Protein AF-A0A6J6J402-F1 (afdb_monomer_lite)

pLDDT: mean 88.81, std 10.26, range [39.34, 98.69]

Sequence (410 aa):
MTAIYAMWNKGGFTLAADSNQTITESGQIWIDPIKKIFALEGHQVAFGAAGNSEVDGIDINEIVARWQMTLKQPLPTLEDYVSDFLKWFYEQDLPDLTKENLNERLNADFKIYRELLDENIPDYASKTFEEVYEFIVDQFSEKSFDLLNAYGTRIERIEANRFTVEDNWATAYRYEIGLKILNSVRAHVLESPKNNEYEEHIQSLIESELATVMLGTFDCEFDPDSAWQRALIEAQILAFENYAPTIGGQASCLFIGYGEDDWSPKAIRINIFDSEYTLRQVSIVNATSPKYDWYVALGINSGSFEITNGYSGDLLKDLEAFVLANQTSEEWDSLHNEIRSKAKSRAQENLKRIDFLTTQRLEFVARLFVELEALKSYLSSPLPGVGGDVQVITMTKTTRKEQLYPEYLN

Structure (mmCIF, N/CA/C/O backbone):
data_AF-A0A6J6J402-F1
#
_entry.id   AF-A0A6J6J402-F1
#
loop_
_atom_site.group_PDB
_atom_site.id
_atom_site.type_symbol
_atom_site.label_atom_id
_atom_site.label_alt_id
_atom_site.label_comp_id
_atom_site.label_asym_id
_atom_site.label_entity_id
_atom_site.label_seq_id
_atom_site.pdbx_PDB_ins_code
_atom_site.Cartn_x
_atom_site.Cartn_y
_atom_site.Cartn_z
_atom_site.occupancy
_atom_site.B_iso_or_equiv
_atom_site.auth_seq_id
_atom_site.auth_comp_id
_atom_site.auth_asym_id
_atom_site.auth_atom_id
_atom_site.pdbx_PDB_model_num
ATOM 1 N N . MET A 1 1 ? -3.130 16.493 5.679 1.00 73.81 1 MET A N 1
ATOM 2 C CA . MET A 1 1 ? -2.368 15.577 6.557 1.00 73.81 1 MET A CA 1
ATOM 3 C C . MET A 1 1 ? -3.351 14.943 7.536 1.00 73.81 1 MET A C 1
ATOM 5 O O . MET A 1 1 ? -4.297 15.623 7.890 1.00 73.81 1 MET A O 1
ATOM 9 N N . THR A 1 2 ? -3.197 13.663 7.884 1.00 85.38 2 THR A N 1
ATOM 10 C CA . THR A 1 2 ? -4.211 12.871 8.616 1.00 85.38 2 THR A CA 1
ATOM 11 C C . THR A 1 2 ? -3.519 11.913 9.581 1.00 85.38 2 THR A C 1
ATOM 13 O O . THR A 1 2 ? -2.449 11.400 9.241 1.00 85.38 2 THR A O 1
ATOM 16 N N . ALA A 1 3 ? -4.126 11.661 10.741 1.00 89.81 3 ALA A N 1
ATOM 17 C CA . ALA A 1 3 ? -3.653 10.699 11.730 1.00 89.81 3 ALA A CA 1
ATOM 18 C C . ALA A 1 3 ? -4.753 9.668 12.025 1.00 89.81 3 ALA A C 1
ATOM 20 O O . ALA A 1 3 ? -5.754 9.976 12.671 1.00 89.81 3 ALA A O 1
ATOM 21 N N . ILE A 1 4 ? -4.568 8.437 11.541 1.00 94.62 4 ILE A N 1
ATOM 22 C CA . ILE A 1 4 ? -5.497 7.324 11.759 1.00 94.62 4 ILE A CA 1
ATOM 23 C C . ILE A 1 4 ? -4.774 6.193 12.485 1.00 94.62 4 ILE A C 1
ATOM 25 O O . ILE A 1 4 ? -3.717 5.735 12.052 1.00 94.62 4 ILE A O 1
ATOM 29 N N . TYR A 1 5 ? -5.378 5.701 13.565 1.00 95.38 5 TYR A N 1
ATOM 30 C CA . TYR A 1 5 ? -4.848 4.610 14.375 1.00 95.38 5 TYR A CA 1
ATOM 31 C C . TYR A 1 5 ? -5.855 3.497 14.525 1.00 95.38 5 TYR A C 1
ATOM 33 O O . TYR A 1 5 ? -6.943 3.688 15.060 1.00 95.38 5 TYR A O 1
ATOM 41 N N . ALA A 1 6 ? -5.441 2.305 14.134 1.00 95.94 6 ALA A N 1
ATOM 42 C CA . ALA A 1 6 ? -6.114 1.080 14.489 1.00 95.94 6 ALA A CA 1
ATOM 43 C C . ALA A 1 6 ? -5.357 0.393 15.622 1.00 95.94 6 ALA A C 1
ATOM 45 O O . ALA A 1 6 ? -4.151 0.198 15.526 1.00 95.94 6 ALA A O 1
ATOM 46 N N . MET A 1 7 ? -6.062 -0.000 16.677 1.00 94.69 7 MET A N 1
ATOM 47 C CA . MET A 1 7 ? -5.534 -0.785 17.791 1.00 94.69 7 MET A CA 1
ATOM 48 C C . MET A 1 7 ? -6.437 -1.968 18.055 1.00 94.69 7 MET A C 1
ATOM 50 O O . MET A 1 7 ? -7.655 -1.868 17.912 1.00 94.69 7 MET A O 1
ATOM 54 N N . TRP A 1 8 ? -5.868 -3.085 18.481 1.00 95.31 8 TRP A N 1
ATOM 55 C CA . TRP A 1 8 ? -6.662 -4.286 18.688 1.00 95.31 8 TRP A CA 1
ATOM 56 C C . TRP A 1 8 ? -6.046 -5.240 19.694 1.00 95.31 8 TRP A C 1
ATOM 58 O O . TRP A 1 8 ? -4.866 -5.189 20.031 1.00 95.31 8 TRP A O 1
ATOM 68 N N . ASN A 1 9 ? -6.887 -6.162 20.139 1.00 92.50 9 ASN A N 1
ATOM 69 C CA . ASN A 1 9 ? -6.483 -7.379 20.815 1.00 92.50 9 ASN A CA 1
ATOM 70 C C . ASN A 1 9 ? -7.394 -8.531 20.368 1.00 92.50 9 ASN A C 1
ATOM 72 O O . ASN A 1 9 ? -8.143 -8.425 19.397 1.00 92.50 9 ASN A O 1
ATOM 76 N N . LYS A 1 10 ? -7.349 -9.661 21.077 1.00 88.62 10 LYS A N 1
ATOM 77 C CA . LYS A 1 10 ? -8.184 -10.830 20.753 1.00 88.62 10 LYS A CA 1
ATOM 78 C C . LYS A 1 10 ? -9.689 -10.602 20.955 1.00 88.62 10 LYS A C 1
ATOM 80 O O . LYS A 1 10 ? -10.475 -11.406 20.472 1.00 88.62 10 LYS A O 1
ATOM 85 N N . GLY A 1 11 ? -10.090 -9.570 21.699 1.00 90.06 11 GLY A N 1
ATOM 86 C CA . GLY A 1 11 ? -11.491 -9.284 22.017 1.00 90.06 11 GLY A CA 1
ATOM 87 C C . GLY A 1 11 ? -12.158 -8.255 21.102 1.00 90.06 11 GLY A C 1
ATOM 88 O O . GLY A 1 11 ? -13.386 -8.165 21.095 1.00 90.06 11 GLY A O 1
ATOM 89 N N . GLY A 1 12 ? -11.388 -7.465 20.356 1.00 94.94 12 GLY A N 1
ATOM 90 C CA . GLY A 1 12 ? -11.921 -6.343 19.594 1.00 94.94 12 GLY A CA 1
ATOM 91 C C . GLY A 1 12 ? -10.846 -5.500 18.923 1.00 94.94 12 GLY A C 1
ATOM 92 O O . GLY A 1 12 ? -9.656 -5.650 19.204 1.00 94.94 12 GLY A O 1
ATOM 93 N N . PHE A 1 13 ? -11.290 -4.573 18.081 1.00 96.88 13 PHE A N 1
ATOM 94 C CA . PHE A 1 13 ? -10.463 -3.486 17.575 1.00 96.88 13 PHE A CA 1
ATOM 95 C C . PHE A 1 13 ? -11.147 -2.135 17.782 1.00 96.88 13 PHE A C 1
ATOM 97 O O . PHE A 1 13 ? -12.375 -2.050 17.874 1.00 96.88 13 PHE A O 1
ATOM 104 N N . THR A 1 14 ? -10.336 -1.085 17.814 1.00 97.56 14 THR A N 1
ATOM 105 C CA . THR A 1 14 ? -10.773 0.299 17.692 1.00 97.56 14 THR A CA 1
ATOM 106 C C . THR A 1 14 ? -9.960 0.996 16.610 1.00 97.56 14 THR A C 1
ATOM 108 O O . THR A 1 14 ? -8.740 0.874 16.573 1.00 97.56 14 THR A O 1
ATOM 111 N N . LEU A 1 15 ? -10.649 1.728 15.745 1.00 97.62 15 LEU A N 1
ATOM 112 C CA . LEU A 1 15 ? -10.102 2.613 14.732 1.00 97.62 15 LEU A CA 1
ATOM 113 C C . LEU A 1 15 ? -10.448 4.052 15.126 1.00 97.62 15 LEU A C 1
ATOM 115 O O . LEU A 1 15 ? -11.618 4.353 15.350 1.00 97.62 15 LEU A O 1
ATOM 119 N N . ALA A 1 16 ? -9.448 4.919 15.235 1.00 97.12 16 ALA A N 1
ATOM 120 C CA . ALA A 1 16 ? -9.609 6.327 15.568 1.00 97.12 16 ALA A CA 1
ATOM 121 C C . ALA A 1 16 ? -8.983 7.211 14.487 1.00 97.12 16 ALA A C 1
ATOM 123 O O . ALA A 1 16 ? -7.960 6.840 13.911 1.00 97.12 16 ALA A O 1
ATOM 124 N N . ALA A 1 17 ? -9.591 8.363 14.226 1.00 95.62 17 ALA A N 1
ATOM 125 C CA . ALA A 1 17 ? -9.144 9.323 13.226 1.00 95.62 17 ALA A CA 1
ATOM 126 C C . ALA A 1 17 ? -9.415 10.753 13.681 1.00 95.62 17 ALA A C 1
ATOM 128 O O . ALA A 1 17 ? -10.411 11.010 14.357 1.00 95.62 17 ALA A O 1
ATOM 129 N N . ASP A 1 18 ? -8.559 11.675 13.265 1.00 92.06 18 ASP A N 1
ATOM 130 C CA . ASP A 1 18 ? -8.837 13.105 13.335 1.00 92.06 18 ASP A CA 1
ATOM 131 C C . ASP A 1 18 ? -9.868 13.525 12.264 1.00 92.06 18 ASP A C 1
ATOM 133 O O . ASP A 1 18 ? -9.946 12.911 11.196 1.00 92.06 18 ASP A O 1
ATOM 137 N N . SER A 1 19 ? -10.674 14.558 12.525 1.00 87.25 19 SER A N 1
ATOM 138 C CA . SER A 1 19 ? -11.736 15.013 11.609 1.00 87.25 19 SER A CA 1
ATOM 139 C C . SER A 1 19 ? -11.317 16.122 10.639 1.00 87.25 19 SER A C 1
ATOM 141 O O . SER A 1 19 ? -12.048 16.396 9.684 1.00 87.25 19 SER A O 1
ATOM 143 N N . ASN A 1 20 ? -10.145 16.729 10.838 1.00 83.50 20 ASN A N 1
ATOM 144 C CA . ASN A 1 20 ? -9.689 17.880 10.059 1.00 83.50 20 ASN A CA 1
ATOM 145 C C . ASN A 1 20 ? -9.136 17.506 8.679 1.00 83.50 20 ASN A C 1
ATOM 147 O O . ASN A 1 20 ? -8.311 16.609 8.550 1.00 83.50 20 ASN A O 1
ATOM 151 N N . GLN A 1 21 ? -9.481 18.256 7.634 1.00 80.38 21 GLN A N 1
ATOM 152 C CA . GLN A 1 21 ? -8.766 18.211 6.353 1.00 80.38 21 GLN A CA 1
ATOM 153 C C . GLN A 1 21 ? -8.359 19.615 5.925 1.00 80.38 21 GLN A C 1
ATOM 155 O O . GLN A 1 21 ? -9.058 20.602 6.160 1.00 80.38 21 GLN A O 1
ATOM 160 N N . THR A 1 22 ? -7.209 19.692 5.264 1.00 74.19 22 THR A N 1
ATOM 161 C CA . THR A 1 22 ? -6.731 20.918 4.629 1.00 74.19 22 THR A CA 1
ATOM 162 C C . THR A 1 22 ? -6.809 20.752 3.125 1.00 74.19 22 THR A C 1
ATOM 164 O O . THR A 1 22 ? -6.280 19.778 2.590 1.00 74.19 22 THR A O 1
ATOM 167 N N . ILE A 1 23 ? -7.428 21.722 2.456 1.00 71.56 23 ILE A N 1
ATOM 168 C CA . ILE A 1 23 ? -7.351 21.858 1.004 1.00 71.56 23 ILE A CA 1
ATOM 169 C C . ILE A 1 23 ? -6.148 22.741 0.677 1.00 71.56 23 ILE A C 1
ATOM 171 O O . ILE A 1 23 ? -6.054 23.887 1.125 1.00 71.56 23 ILE A O 1
ATOM 175 N N . THR A 1 24 ? -5.219 22.196 -0.103 1.00 63.56 24 THR A N 1
ATOM 176 C CA . THR A 1 24 ? -3.994 22.875 -0.548 1.00 63.56 24 THR A CA 1
ATOM 177 C C . THR A 1 24 ? -4.243 23.651 -1.848 1.00 63.56 24 THR A C 1
ATOM 179 O O . THR A 1 24 ? -3.570 23.436 -2.849 1.00 63.56 24 THR A O 1
ATOM 182 N N . GLU A 1 25 ? -5.229 24.548 -1.857 1.00 61.22 25 GLU A N 1
ATOM 183 C CA . GLU A 1 25 ? -5.420 25.527 -2.939 1.00 61.22 25 GLU A CA 1
ATOM 184 C C . GLU A 1 25 ? -4.841 26.893 -2.532 1.00 61.22 25 GLU A C 1
ATOM 186 O O . GLU A 1 25 ? -4.327 27.053 -1.422 1.00 61.22 25 GLU A O 1
ATOM 191 N N . SER A 1 26 ? -4.842 27.880 -3.438 1.00 51.69 26 SER A N 1
ATOM 192 C CA . SER A 1 26 ? -4.324 29.234 -3.186 1.00 51.69 26 SER A CA 1
ATOM 193 C C . SER A 1 26 ? -5.125 29.938 -2.075 1.00 51.69 26 SER A C 1
ATOM 195 O O . SER A 1 26 ? -6.049 30.702 -2.342 1.00 51.69 26 SER A O 1
ATOM 197 N N . GLY A 1 27 ? -4.763 29.641 -0.825 1.00 58.00 27 GLY A N 1
ATOM 198 C CA . GLY A 1 27 ? -5.526 29.914 0.390 1.00 58.00 27 GLY A CA 1
ATOM 199 C C . GLY A 1 27 ? -5.854 28.596 1.096 1.00 58.00 27 GLY A C 1
ATOM 200 O O . GLY A 1 27 ? -6.706 27.848 0.636 1.00 58.00 27 GLY A O 1
ATOM 201 N N . GLN A 1 28 ? -5.176 28.291 2.208 1.00 59.12 28 GLN A N 1
ATOM 202 C CA . GLN A 1 28 ? -5.480 27.095 3.001 1.00 59.12 28 GLN A CA 1
ATOM 203 C C . GLN A 1 28 ? -6.891 27.216 3.589 1.00 59.12 28 GLN A C 1
ATOM 205 O O . GLN A 1 28 ? -7.132 28.061 4.453 1.00 59.12 28 GLN A O 1
ATOM 210 N N . ILE A 1 29 ? -7.811 26.373 3.119 1.00 66.00 29 ILE A N 1
ATOM 211 C CA . ILE A 1 29 ? -9.166 26.262 3.666 1.00 66.00 29 ILE A CA 1
ATOM 212 C C . ILE A 1 29 ? -9.238 24.995 4.515 1.00 66.00 29 ILE A C 1
ATOM 214 O O . ILE A 1 29 ? -8.773 23.923 4.117 1.00 66.00 29 ILE A O 1
ATOM 218 N N . TRP A 1 30 ? -9.818 25.154 5.700 1.00 66.88 30 TRP A N 1
ATOM 219 C CA . TRP A 1 30 ? -10.054 24.091 6.664 1.00 66.88 30 TRP A CA 1
ATOM 220 C C . TRP A 1 30 ? -11.489 23.610 6.527 1.00 66.88 30 TRP A C 1
ATOM 222 O O . TRP A 1 30 ? -12.414 24.425 6.547 1.00 66.88 30 TRP A O 1
ATOM 232 N N . ILE A 1 31 ? -11.663 22.302 6.385 1.00 70.62 31 ILE A N 1
ATOM 233 C CA . ILE A 1 31 ? -12.979 21.672 6.380 1.00 70.62 31 ILE A CA 1
ATOM 234 C C . ILE A 1 31 ? -13.009 20.658 7.525 1.00 70.62 31 ILE A C 1
ATOM 236 O O . ILE A 1 31 ? -12.152 19.778 7.609 1.00 70.62 31 ILE A O 1
ATOM 240 N N . ASP A 1 32 ? -13.992 20.831 8.407 1.00 66.94 32 ASP A N 1
ATOM 241 C CA . ASP A 1 32 ? -14.223 20.040 9.616 1.00 66.94 32 ASP A CA 1
ATOM 242 C C . ASP A 1 32 ? -15.740 20.050 9.927 1.00 66.94 32 ASP A C 1
ATOM 244 O O . ASP A 1 32 ? -16.351 21.125 9.850 1.00 66.94 32 ASP A O 1
ATOM 248 N N . PRO A 1 33 ? -16.391 18.907 10.232 1.00 73.19 33 PRO A N 1
ATOM 249 C CA . PRO A 1 33 ? -15.847 17.549 10.284 1.00 73.19 33 PRO A CA 1
ATOM 250 C C . PRO A 1 33 ? -15.933 16.786 8.966 1.00 73.19 33 PRO A C 1
ATOM 252 O O . PRO A 1 33 ? -16.964 16.779 8.291 1.00 73.19 33 PRO A O 1
ATOM 255 N N . ILE A 1 34 ? -14.861 16.058 8.645 1.00 83.62 34 ILE A N 1
ATOM 256 C CA . ILE A 1 34 ? -14.818 15.116 7.522 1.00 83.62 34 ILE A CA 1
ATOM 257 C C . ILE A 1 34 ? -14.714 13.694 8.036 1.00 83.62 34 ILE A C 1
ATOM 259 O O . ILE A 1 34 ? -14.024 13.398 9.011 1.00 83.62 34 ILE A O 1
ATOM 263 N N . LYS A 1 35 ? -15.428 12.789 7.371 1.00 87.50 35 LYS A N 1
ATOM 264 C CA . LYS A 1 35 ? -15.437 11.371 7.702 1.00 87.50 35 LYS A CA 1
ATOM 265 C C . LYS A 1 35 ? -14.260 10.669 7.024 1.00 87.50 35 LYS A C 1
ATOM 267 O O . LYS A 1 35 ? -14.343 10.342 5.848 1.00 87.50 35 LYS A O 1
ATOM 272 N N . LYS A 1 36 ? -13.176 10.433 7.768 1.00 91.50 36 LYS A N 1
ATOM 273 C CA . LYS A 1 36 ? -11.983 9.719 7.261 1.00 91.50 36 LYS A CA 1
ATOM 274 C C . LYS A 1 36 ? -12.025 8.216 7.518 1.00 91.50 36 LYS A C 1
ATOM 276 O O . LYS A 1 36 ? -11.274 7.454 6.912 1.00 91.50 36 LYS A O 1
ATOM 281 N N . ILE A 1 37 ? -12.880 7.807 8.453 1.00 96.25 37 ILE A N 1
ATOM 282 C CA . ILE A 1 37 ? -13.122 6.411 8.799 1.00 96.25 37 ILE A CA 1
ATOM 283 C C . ILE A 1 37 ? -14.618 6.127 8.807 1.00 96.25 37 ILE A C 1
ATOM 285 O O . ILE A 1 37 ? -15.434 6.940 9.248 1.00 96.25 37 ILE A O 1
ATOM 289 N N . PHE A 1 38 ? -15.000 4.949 8.340 1.00 96.19 38 PHE A N 1
ATOM 290 C CA . PHE A 1 38 ? -16.380 4.490 8.393 1.00 96.19 38 PHE A CA 1
ATOM 291 C C . PHE A 1 38 ? -16.436 2.974 8.449 1.00 96.19 38 PHE A C 1
ATOM 293 O O . PHE A 1 38 ? -15.497 2.275 8.081 1.00 96.19 38 PHE A O 1
ATOM 300 N N . ALA A 1 39 ? -17.552 2.456 8.939 1.00 96.81 39 ALA A N 1
ATOM 301 C CA . ALA A 1 39 ? -17.784 1.030 8.975 1.00 96.81 39 ALA A CA 1
ATOM 302 C C . ALA A 1 39 ? -18.757 0.611 7.876 1.00 96.81 39 ALA A C 1
ATOM 304 O O . ALA A 1 39 ? -19.793 1.252 7.678 1.00 96.81 39 ALA A O 1
ATOM 305 N N . LEU A 1 40 ? -18.428 -0.482 7.192 1.00 96.56 40 LEU A N 1
ATOM 306 C CA . LEU A 1 40 ? -19.220 -1.018 6.091 1.00 96.56 40 LEU A CA 1
ATOM 307 C C . LEU A 1 40 ? -20.564 -1.516 6.639 1.00 96.56 40 LEU A C 1
ATOM 309 O O . LEU A 1 40 ? -20.616 -2.273 7.609 1.00 96.56 40 LEU A O 1
ATOM 313 N N . GLU A 1 41 ? -21.675 -1.027 6.100 1.00 94.25 41 GLU A N 1
ATOM 314 C CA . GLU A 1 41 ? -23.023 -1.316 6.602 1.00 94.25 41 GLU A CA 1
ATOM 315 C C . GLU A 1 41 ? -23.353 -2.809 6.501 1.00 94.25 41 GLU A C 1
ATOM 317 O O . GLU A 1 41 ? -23.190 -3.406 5.450 1.00 94.25 41 GLU A O 1
ATOM 322 N N . GLY A 1 42 ? -23.804 -3.429 7.596 1.00 93.69 42 GLY A N 1
ATOM 323 C CA . GLY A 1 42 ? -24.089 -4.871 7.623 1.00 93.69 42 GLY A CA 1
ATOM 324 C C . GLY A 1 42 ? -22.856 -5.776 7.756 1.00 93.69 42 GLY A C 1
ATOM 325 O O . GLY A 1 42 ? -23.012 -6.986 7.892 1.00 93.69 42 GLY A O 1
ATOM 326 N N . HIS A 1 43 ? -21.648 -5.208 7.810 1.00 95.56 43 HIS A N 1
ATOM 327 C CA . HIS A 1 43 ? -20.392 -5.954 7.904 1.00 95.56 43 HIS A CA 1
ATOM 328 C C . HIS A 1 43 ? -19.619 -5.615 9.191 1.00 95.56 43 HIS A C 1
ATOM 330 O O . HIS A 1 43 ? -19.757 -4.530 9.764 1.00 95.56 43 HIS A O 1
ATOM 336 N N . GLN A 1 44 ? -18.774 -6.546 9.647 1.00 96.44 44 GLN A N 1
ATOM 337 C CA . GLN A 1 44 ? -17.840 -6.348 10.770 1.00 96.44 44 GLN A CA 1
ATOM 338 C C . GLN A 1 44 ? -16.482 -5.825 10.285 1.00 96.44 44 GLN A C 1
ATOM 340 O O . GLN A 1 44 ? -15.429 -6.246 10.763 1.00 96.44 44 GLN A O 1
ATOM 345 N N . VAL A 1 45 ? -16.519 -4.916 9.312 1.00 97.56 45 VAL A N 1
ATOM 346 C CA . VAL A 1 45 ? -15.349 -4.329 8.658 1.00 97.56 45 VAL A CA 1
ATOM 347 C C . VAL A 1 45 ? -15.463 -2.812 8.708 1.00 97.56 45 VAL A C 1
ATOM 349 O O . VAL A 1 45 ? -16.528 -2.241 8.466 1.00 97.56 45 VAL A O 1
ATOM 352 N N . ALA A 1 46 ? -14.357 -2.159 9.037 1.00 98.00 46 ALA A N 1
ATOM 353 C CA . ALA A 1 46 ? -14.173 -0.727 8.924 1.00 98.00 46 ALA A CA 1
ATOM 354 C C . ALA A 1 46 ? -13.097 -0.400 7.893 1.00 98.00 46 ALA A C 1
ATOM 356 O O . ALA A 1 46 ? -12.175 -1.180 7.647 1.00 98.00 46 ALA A O 1
ATOM 357 N N . PHE A 1 47 ? -13.248 0.779 7.313 1.00 98.06 47 PHE A N 1
ATOM 358 C CA . PHE A 1 47 ? -12.356 1.363 6.340 1.00 98.06 47 PHE A CA 1
ATOM 359 C C . PHE A 1 47 ? -11.830 2.696 6.876 1.00 98.06 47 PHE A C 1
ATOM 361 O O . PHE A 1 47 ? -12.558 3.440 7.542 1.00 98.06 47 PHE A O 1
ATOM 368 N N . GLY A 1 48 ? -10.571 2.999 6.581 1.00 97.19 48 GLY A N 1
ATOM 369 C CA . GLY A 1 48 ? -9.984 4.316 6.789 1.00 97.19 48 GLY A CA 1
ATOM 370 C C . GLY A 1 48 ? -9.062 4.698 5.644 1.00 97.19 48 GLY A C 1
ATOM 371 O O . GLY A 1 48 ? -8.356 3.835 5.126 1.00 97.19 48 GLY A O 1
ATOM 372 N N . ALA A 1 49 ? -9.036 5.980 5.280 1.00 95.81 49 ALA A N 1
ATOM 373 C CA . ALA A 1 49 ? -8.150 6.503 4.243 1.00 95.81 49 ALA A CA 1
ATOM 374 C C . ALA A 1 49 ? -7.351 7.723 4.722 1.00 95.81 49 ALA A C 1
ATOM 376 O O . ALA A 1 49 ? -7.854 8.593 5.434 1.00 95.81 49 ALA A O 1
ATOM 377 N N . ALA A 1 50 ? -6.087 7.789 4.311 1.00 93.69 50 ALA A N 1
ATOM 378 C CA . ALA A 1 50 ? -5.194 8.926 4.505 1.00 93.69 50 ALA A CA 1
ATOM 379 C C . ALA A 1 50 ? -4.346 9.163 3.247 1.00 93.69 50 ALA A C 1
ATOM 381 O O . ALA A 1 50 ? -4.300 8.333 2.347 1.00 93.69 50 ALA A O 1
ATOM 382 N N . GLY A 1 51 ? -3.605 10.270 3.220 1.00 91.50 51 GLY A N 1
ATOM 383 C CA . GLY A 1 51 ? -2.861 10.687 2.031 1.00 91.50 51 GLY A CA 1
ATOM 384 C C . GLY A 1 51 ? -3.747 11.542 1.136 1.00 91.50 51 GLY A C 1
ATOM 385 O O . GLY A 1 51 ? -4.415 12.447 1.643 1.00 91.50 51 GLY A O 1
ATOM 386 N N . ASN A 1 52 ? -3.741 11.266 -0.163 1.00 90.81 52 ASN A N 1
ATOM 387 C CA . ASN A 1 52 ? -4.645 11.925 -1.094 1.00 90.81 52 ASN A CA 1
ATOM 388 C C . ASN A 1 52 ? -6.087 11.496 -0.820 1.00 90.81 52 ASN A C 1
ATOM 390 O O . ASN A 1 52 ? -6.361 10.321 -0.580 1.00 90.81 52 ASN A O 1
ATOM 394 N N . SER A 1 53 ? -7.006 12.461 -0.852 1.00 90.56 53 SER A N 1
ATOM 395 C CA . SER A 1 53 ? -8.442 12.183 -0.769 1.00 90.56 53 SER A CA 1
ATOM 396 C C . SER A 1 53 ? -9.009 11.677 -2.088 1.00 90.56 53 SER A C 1
ATOM 398 O O . SER A 1 53 ? -10.083 11.094 -2.082 1.00 90.56 53 SER A O 1
ATOM 400 N N . GLU A 1 54 ? -8.301 11.887 -3.196 1.00 92.06 54 GLU A N 1
ATOM 401 C CA . GLU A 1 54 ? -8.748 11.534 -4.538 1.00 92.06 54 GLU A CA 1
ATOM 402 C C . GLU A 1 54 ? -7.810 10.516 -5.185 1.00 92.06 54 GLU A C 1
ATOM 404 O O . GLU A 1 54 ? -6.599 10.542 -4.952 1.00 92.06 54 GLU A O 1
ATOM 409 N N . VAL A 1 55 ? -8.408 9.651 -6.001 1.00 92.56 55 VAL A N 1
ATOM 410 C CA . VAL A 1 55 ? -7.759 8.738 -6.943 1.00 92.56 55 VAL A CA 1
ATOM 411 C C . VAL A 1 55 ? -8.430 8.960 -8.291 1.00 92.56 55 VAL A C 1
ATOM 413 O O . VAL A 1 55 ? -9.658 8.883 -8.380 1.00 92.56 55 VAL A O 1
ATOM 416 N N . ASP A 1 56 ? -7.655 9.286 -9.321 1.00 91.44 56 ASP A N 1
ATOM 417 C CA . ASP A 1 56 ? -8.164 9.631 -10.655 1.00 91.44 56 ASP A CA 1
ATOM 418 C C . ASP A 1 56 ? -9.230 10.745 -10.615 1.00 91.44 56 ASP A C 1
ATOM 420 O O . ASP A 1 56 ? -10.205 10.757 -11.371 1.00 91.44 56 ASP A O 1
ATOM 424 N N . GLY A 1 57 ? -9.050 11.699 -9.692 1.00 91.50 57 GLY A N 1
ATOM 425 C CA . GLY A 1 57 ? -9.957 12.832 -9.476 1.00 91.50 57 GLY A CA 1
ATOM 426 C C . GLY A 1 57 ? -11.292 12.463 -8.820 1.00 91.50 57 GLY A C 1
ATOM 427 O O . GLY A 1 57 ? -12.232 13.258 -8.852 1.00 91.50 57 GLY A O 1
ATOM 428 N N . ILE A 1 58 ? -11.409 11.260 -8.253 1.00 93.44 58 ILE A N 1
ATOM 429 C CA . ILE A 1 58 ? -12.604 10.787 -7.550 1.00 93.44 58 ILE A CA 1
ATOM 430 C C . ILE A 1 58 ? -12.257 10.554 -6.083 1.00 93.44 58 ILE A C 1
ATOM 432 O O . ILE A 1 58 ? -11.262 9.906 -5.767 1.00 93.44 58 ILE A O 1
ATOM 436 N N . ASP A 1 59 ? -13.101 11.052 -5.178 1.00 93.38 59 ASP A N 1
ATOM 437 C CA . ASP A 1 59 ? -12.914 10.864 -3.740 1.00 93.38 59 ASP A CA 1
ATOM 438 C C . ASP A 1 59 ? -12.883 9.371 -3.357 1.00 93.38 59 ASP A C 1
ATOM 440 O O . ASP A 1 59 ? -13.757 8.585 -3.738 1.00 93.38 59 ASP A O 1
ATOM 444 N N . ILE A 1 60 ? -11.883 8.970 -2.572 1.00 95.06 60 ILE A N 1
ATOM 445 C CA . ILE A 1 60 ? -11.678 7.574 -2.175 1.00 95.06 60 ILE A CA 1
ATOM 446 C C . ILE A 1 60 ? -12.839 7.016 -1.344 1.00 95.06 60 ILE A C 1
ATOM 448 O O . ILE A 1 60 ? -13.179 5.837 -1.464 1.00 95.06 60 ILE A O 1
ATOM 452 N N . ASN A 1 61 ? -13.500 7.843 -0.532 1.00 93.94 61 ASN A N 1
ATOM 453 C CA . ASN A 1 61 ? -14.660 7.396 0.231 1.00 93.94 61 ASN A CA 1
ATOM 454 C C . ASN A 1 61 ? -15.858 7.150 -0.691 1.00 93.94 61 ASN A C 1
ATOM 456 O O . ASN A 1 61 ? -16.616 6.216 -0.442 1.00 93.94 61 ASN A O 1
ATOM 460 N N . GLU A 1 62 ? -16.012 7.930 -1.766 1.00 95.25 62 GLU A N 1
ATOM 461 C CA . GLU A 1 62 ? -17.038 7.694 -2.792 1.00 95.25 62 GLU A CA 1
ATOM 462 C C . GLU A 1 62 ? -16.774 6.386 -3.553 1.00 95.25 62 GLU A C 1
ATOM 464 O O . GLU A 1 62 ? -17.699 5.597 -3.759 1.00 95.25 62 GLU A O 1
ATOM 469 N N . ILE A 1 63 ? -15.514 6.107 -3.911 1.00 96.50 63 ILE A N 1
ATOM 470 C CA . ILE A 1 63 ? -15.109 4.836 -4.536 1.00 96.50 63 ILE A CA 1
ATOM 471 C C . ILE A 1 63 ? -15.527 3.655 -3.647 1.00 96.50 63 ILE A C 1
ATOM 473 O O . ILE A 1 63 ? -16.229 2.745 -4.093 1.00 96.50 63 ILE A O 1
ATOM 477 N N . VAL A 1 64 ? -15.157 3.682 -2.366 1.00 97.06 64 VAL A N 1
ATOM 478 C CA . VAL A 1 64 ? -15.462 2.587 -1.433 1.00 97.06 64 VAL A CA 1
ATOM 479 C C . VAL A 1 64 ? -16.956 2.507 -1.111 1.00 97.06 64 VAL A C 1
ATOM 481 O O . VAL A 1 64 ? -17.487 1.404 -0.989 1.00 97.06 64 VAL A O 1
ATOM 484 N N . ALA A 1 65 ? -17.665 3.636 -1.022 1.00 96.12 65 ALA A N 1
ATOM 485 C CA . ALA A 1 65 ? -19.112 3.650 -0.813 1.00 96.12 65 ALA A CA 1
ATOM 486 C C . ALA A 1 65 ? -19.859 2.965 -1.967 1.00 96.12 65 ALA A C 1
ATOM 488 O O . ALA A 1 65 ? -20.786 2.191 -1.723 1.00 96.12 65 ALA A O 1
ATOM 489 N N . ARG A 1 66 ? -19.434 3.188 -3.217 1.00 97.31 66 ARG A N 1
ATOM 490 C CA . ARG A 1 66 ? -20.009 2.509 -4.390 1.00 97.31 66 ARG A CA 1
ATOM 491 C C . ARG A 1 66 ? -19.744 1.013 -4.376 1.00 97.31 66 ARG A C 1
ATOM 493 O O . ARG A 1 66 ? -20.675 0.244 -4.606 1.00 97.31 66 ARG A O 1
ATOM 500 N N . TRP A 1 67 ? -18.518 0.599 -4.063 1.00 98.06 67 TRP A N 1
ATOM 501 C CA . TRP A 1 67 ? -18.208 -0.819 -3.888 1.00 98.06 67 TRP A CA 1
ATOM 502 C C . TRP A 1 67 ? -19.071 -1.453 -2.796 1.00 98.06 67 TRP A C 1
ATOM 504 O O . TRP A 1 67 ? -19.676 -2.499 -3.019 1.00 98.06 67 TRP A O 1
ATOM 514 N N . GLN A 1 68 ? -19.202 -0.798 -1.641 1.00 97.56 68 GLN A N 1
ATOM 515 C CA . GLN A 1 68 ? -19.995 -1.302 -0.523 1.00 97.56 68 GLN A CA 1
ATOM 516 C C . GLN A 1 68 ? -21.450 -1.585 -0.930 1.00 97.56 68 GLN A C 1
ATOM 518 O O . GLN A 1 68 ? -22.028 -2.564 -0.470 1.00 97.56 68 GLN A O 1
ATOM 523 N N . MET A 1 69 ? -22.044 -0.786 -1.825 1.00 97.00 69 MET A N 1
ATOM 524 C CA . MET A 1 69 ? -23.402 -1.035 -2.337 1.00 97.00 69 MET A CA 1
ATOM 525 C C . MET A 1 69 ? -23.523 -2.331 -3.156 1.00 97.00 69 MET A C 1
ATOM 527 O O . MET A 1 69 ? -24.631 -2.831 -3.355 1.00 97.00 69 MET A O 1
ATOM 531 N N . THR A 1 70 ? -22.407 -2.880 -3.642 1.00 97.62 70 THR A N 1
ATOM 532 C CA . THR A 1 70 ? -22.367 -4.163 -4.359 1.00 97.62 70 THR A CA 1
ATOM 533 C C . THR A 1 70 ? -22.274 -5.368 -3.419 1.00 97.62 70 THR A C 1
ATOM 535 O O . THR A 1 70 ? -22.642 -6.479 -3.816 1.00 97.62 70 THR A O 1
ATOM 538 N N . LEU A 1 71 ? -21.864 -5.155 -2.162 1.00 96.56 71 LEU A N 1
ATOM 539 C CA . LEU A 1 71 ? -21.769 -6.202 -1.151 1.00 96.56 71 LEU A CA 1
ATOM 540 C C . LEU A 1 71 ? -23.169 -6.649 -0.716 1.00 96.56 71 LEU A C 1
ATOM 542 O O . LEU A 1 71 ? -23.956 -5.886 -0.162 1.00 96.56 71 LEU A O 1
ATOM 546 N N . LYS A 1 72 ? -23.488 -7.921 -0.968 1.00 93.69 72 LYS A N 1
ATOM 547 C CA . LYS A 1 72 ? -24.802 -8.502 -0.630 1.00 93.69 72 LYS A CA 1
ATOM 548 C C . LYS A 1 72 ? -24.807 -9.256 0.691 1.00 93.69 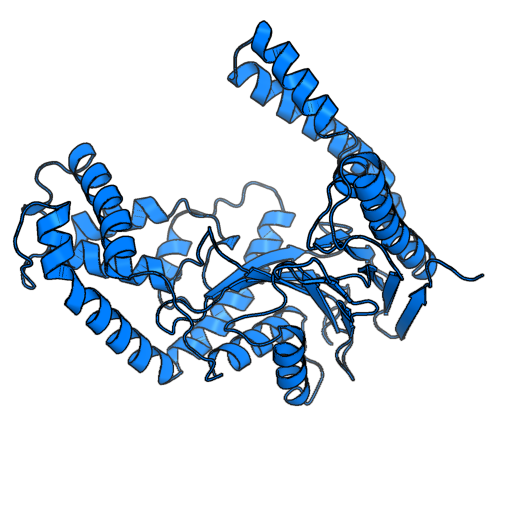72 LYS A C 1
ATOM 550 O O . LYS A 1 72 ? -25.836 -9.323 1.356 1.00 93.69 72 LYS A O 1
ATOM 555 N N . GLN A 1 73 ? -23.684 -9.878 1.026 1.00 96.19 73 GLN A N 1
ATOM 556 C CA . GLN A 1 73 ? -23.525 -10.722 2.201 1.00 96.19 73 GLN A CA 1
ATOM 557 C C . GLN A 1 73 ? -22.121 -10.536 2.770 1.00 96.19 73 GLN A C 1
ATOM 559 O O . GLN A 1 73 ? -21.212 -10.175 2.014 1.00 96.19 73 GLN A O 1
ATOM 564 N N . PRO A 1 74 ? -21.925 -10.762 4.076 1.00 97.19 74 PRO A N 1
ATOM 565 C CA . PRO A 1 74 ? -20.590 -10.771 4.640 1.00 97.19 74 PRO A CA 1
ATOM 566 C C . PRO A 1 74 ? -19.693 -11.800 3.944 1.00 97.19 74 PRO A C 1
ATOM 568 O O . PRO A 1 74 ? -20.152 -12.870 3.552 1.00 97.19 74 PRO A O 1
ATOM 571 N N . LEU A 1 75 ? -18.421 -11.450 3.754 1.00 98.00 75 LEU A N 1
ATOM 572 C CA . LEU A 1 75 ? -17.434 -12.334 3.138 1.00 98.00 75 LEU A CA 1
ATOM 573 C C . LEU A 1 75 ? -16.684 -13.158 4.203 1.00 98.00 75 LEU A C 1
ATOM 575 O O . LEU A 1 75 ? -16.585 -12.711 5.356 1.00 98.00 75 LEU A O 1
ATOM 579 N N . PRO A 1 76 ? -16.153 -14.344 3.839 1.00 97.94 76 PRO A N 1
ATOM 580 C CA . PRO A 1 76 ? -15.578 -15.284 4.801 1.00 97.94 76 PRO A CA 1
ATOM 581 C C . PRO A 1 76 ? -14.390 -14.716 5.573 1.00 97.94 76 PRO A C 1
ATOM 583 O O . PRO A 1 76 ? -14.329 -14.868 6.793 1.00 97.94 76 PRO A O 1
ATOM 586 N N . THR A 1 77 ? -13.471 -14.017 4.903 1.00 98.06 77 THR A N 1
ATOM 587 C CA . THR A 1 77 ? -12.289 -13.429 5.552 1.00 98.06 77 THR A CA 1
ATOM 588 C C . THR A 1 77 ? -12.056 -11.973 5.145 1.00 98.06 77 THR A C 1
ATOM 590 O O . THR A 1 77 ? -12.550 -11.518 4.114 1.00 98.06 77 THR A O 1
ATOM 593 N N . LEU A 1 78 ? -11.290 -11.211 5.939 1.00 98.06 78 LEU A N 1
ATOM 594 C CA . LEU A 1 78 ? -10.930 -9.826 5.589 1.00 98.06 78 LEU A CA 1
ATOM 595 C C . LEU A 1 78 ? -10.181 -9.727 4.248 1.00 98.06 78 LEU A C 1
ATOM 597 O O . LEU A 1 78 ? -10.373 -8.773 3.500 1.00 98.06 78 LEU A O 1
ATOM 601 N N . GLU A 1 79 ? -9.347 -10.717 3.932 1.00 98.25 79 GLU A N 1
ATOM 602 C CA . GLU A 1 79 ? -8.660 -10.820 2.642 1.00 98.25 79 GLU A CA 1
ATOM 603 C C . GLU A 1 79 ? -9.653 -10.898 1.484 1.00 98.25 79 GLU A C 1
ATOM 605 O O . GLU A 1 79 ? -9.425 -10.276 0.452 1.00 98.25 79 GLU A O 1
ATOM 610 N N . ASP A 1 80 ? -10.769 -11.606 1.672 1.00 98.56 80 ASP A N 1
ATOM 611 C CA . ASP A 1 80 ? -11.795 -11.740 0.644 1.00 98.56 80 ASP A CA 1
ATOM 612 C C . ASP A 1 80 ? -12.506 -10.399 0.397 1.00 98.56 80 ASP A C 1
ATOM 614 O O . ASP A 1 80 ? -12.799 -10.090 -0.753 1.00 98.56 80 ASP A O 1
ATOM 618 N N . TYR A 1 81 ? -12.700 -9.556 1.425 1.00 98.69 81 TYR A N 1
ATOM 619 C CA . TYR A 1 81 ? -13.177 -8.173 1.235 1.00 98.69 81 TYR A CA 1
ATOM 620 C C . TYR A 1 81 ? -12.204 -7.329 0.422 1.00 98.69 81 TYR A C 1
ATOM 622 O O . TYR A 1 81 ? -12.632 -6.607 -0.474 1.00 98.69 81 TYR A O 1
ATOM 630 N N . VAL A 1 82 ? -10.905 -7.408 0.716 1.00 98.62 82 VAL A N 1
ATOM 631 C CA . VAL A 1 82 ? -9.904 -6.648 -0.042 1.00 98.62 82 VAL A CA 1
ATOM 632 C C . VAL A 1 82 ? -9.838 -7.155 -1.481 1.00 98.62 82 VAL A C 1
ATOM 634 O O . VAL A 1 82 ? -9.887 -6.352 -2.404 1.00 98.62 82 VAL A O 1
ATOM 637 N N . SER A 1 83 ? -9.797 -8.471 -1.703 1.00 98.62 83 SER A N 1
ATOM 638 C CA . SER A 1 83 ? -9.835 -9.041 -3.052 1.00 98.62 83 SER A CA 1
ATOM 639 C C . SER A 1 83 ? -11.099 -8.650 -3.820 1.00 98.62 83 SER A C 1
ATOM 641 O O . SER A 1 83 ? -10.994 -8.314 -4.993 1.00 98.62 83 SER A O 1
ATOM 643 N N . ASP A 1 84 ? -12.274 -8.689 -3.189 1.00 98.62 84 ASP A N 1
ATOM 644 C CA . ASP A 1 84 ? -13.541 -8.294 -3.815 1.00 98.62 84 ASP A CA 1
ATOM 645 C C . ASP A 1 84 ? -13.543 -6.808 -4.201 1.00 98.62 84 ASP A C 1
ATOM 647 O O . ASP A 1 84 ? -13.863 -6.472 -5.342 1.00 98.62 84 ASP A O 1
ATOM 651 N N . PHE A 1 85 ? -13.072 -5.933 -3.303 1.00 98.62 85 PHE A N 1
ATOM 652 C CA . PHE A 1 85 ? -12.888 -4.509 -3.587 1.00 98.62 85 PHE A CA 1
ATOM 653 C C . PHE A 1 85 ? -11.970 -4.272 -4.786 1.00 98.62 85 PHE A C 1
ATOM 655 O O . PHE A 1 85 ? -12.328 -3.517 -5.685 1.00 98.62 85 PHE A O 1
ATOM 662 N N . LEU A 1 86 ? -10.806 -4.924 -4.829 1.00 98.50 86 LEU A N 1
ATOM 663 C CA . LEU A 1 86 ? -9.834 -4.731 -5.908 1.00 98.50 86 LEU A CA 1
ATOM 664 C C . LEU A 1 86 ? -10.344 -5.256 -7.253 1.00 98.50 86 LEU A C 1
ATOM 666 O O . LEU A 1 86 ? -10.165 -4.598 -8.274 1.00 98.50 86 LEU A O 1
ATOM 670 N N . LYS A 1 87 ? -11.046 -6.392 -7.265 1.00 98.31 87 LYS A N 1
ATOM 671 C CA . LYS A 1 87 ? -11.704 -6.899 -8.480 1.00 98.31 87 LYS A CA 1
ATOM 672 C C . LYS A 1 87 ? -12.764 -5.929 -8.977 1.00 98.31 87 LYS A C 1
ATOM 674 O O . LYS A 1 87 ? -12.783 -5.593 -10.154 1.00 98.31 87 LYS A O 1
ATOM 679 N N . TRP A 1 88 ? -13.618 -5.437 -8.080 1.00 97.94 88 TRP A N 1
ATOM 680 C CA . TRP A 1 88 ? -14.605 -4.421 -8.431 1.00 97.94 88 TRP A CA 1
ATOM 681 C C . TRP A 1 88 ? -13.938 -3.144 -8.955 1.00 97.94 88 TRP A C 1
ATOM 683 O O . TRP A 1 88 ? -14.388 -2.607 -9.964 1.00 97.94 88 TRP A O 1
ATOM 693 N N . PHE A 1 89 ? -12.865 -2.679 -8.309 1.00 97.38 89 PHE A N 1
ATOM 694 C CA . PHE A 1 89 ? -12.15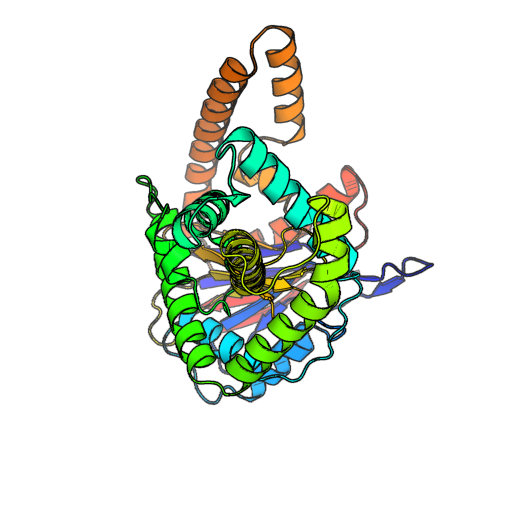7 -1.450 -8.668 1.00 97.38 89 PHE A CA 1
ATOM 695 C C . PHE A 1 89 ? -11.513 -1.538 -10.054 1.00 97.38 89 PHE A C 1
ATOM 697 O O . PHE A 1 89 ? -11.640 -0.603 -10.841 1.00 97.38 89 PHE A O 1
ATOM 704 N N . TYR A 1 90 ? -10.896 -2.677 -10.381 1.00 96.44 90 TYR A N 1
ATOM 705 C CA . TYR A 1 90 ? -10.342 -2.954 -11.709 1.00 96.44 90 TYR A CA 1
ATOM 706 C C . TYR A 1 90 ? -11.389 -2.810 -12.824 1.00 96.44 90 TYR A C 1
ATOM 708 O O . TYR A 1 90 ? -11.115 -2.259 -13.889 1.00 96.44 90 TYR A O 1
ATOM 716 N N . GLU A 1 91 ? -12.624 -3.237 -12.557 1.00 95.69 91 GLU A N 1
ATOM 717 C CA . GLU A 1 91 ? -13.718 -3.158 -13.525 1.00 95.69 91 GLU A CA 1
ATOM 718 C C . GLU A 1 91 ? -14.286 -1.742 -13.708 1.00 95.69 91 GLU A C 1
ATOM 720 O O . GLU A 1 91 ? -15.125 -1.538 -14.588 1.00 95.69 91 GLU A O 1
ATOM 725 N N . GLN A 1 92 ? -13.841 -0.743 -12.940 1.00 94.62 92 GLN A N 1
ATOM 726 C CA . GLN A 1 92 ? -14.362 0.618 -13.056 1.00 94.62 92 GLN A CA 1
ATOM 727 C C . GLN A 1 92 ? -13.690 1.422 -14.178 1.00 94.62 92 GLN A C 1
ATOM 729 O O . GLN A 1 92 ? -12.464 1.484 -14.307 1.00 94.62 92 GLN A O 1
ATOM 734 N N . ASP A 1 93 ? -14.521 2.126 -14.944 1.00 91.38 93 ASP A N 1
ATOM 735 C CA . ASP A 1 93 ? -14.089 3.114 -15.932 1.00 91.38 93 ASP A CA 1
ATOM 736 C C . ASP A 1 93 ? -13.889 4.473 -15.242 1.00 91.38 93 ASP A C 1
ATOM 738 O O . ASP A 1 93 ? -14.777 5.328 -15.223 1.00 91.38 93 ASP A O 1
ATOM 742 N N . LEU A 1 94 ? -12.734 4.658 -14.607 1.00 87.75 94 LEU A N 1
ATOM 743 C CA . LEU A 1 94 ? -12.286 5.950 -14.077 1.00 87.75 94 LEU A CA 1
ATOM 744 C C . LEU A 1 94 ? -11.465 6.709 -15.132 1.00 87.75 94 LEU A C 1
ATOM 746 O O . LEU A 1 94 ? -10.828 6.060 -15.971 1.00 87.75 94 LEU A O 1
ATOM 750 N N . PRO A 1 95 ? -11.450 8.053 -15.073 1.00 86.94 95 PRO A N 1
ATOM 751 C CA . PRO A 1 95 ? -10.657 8.884 -15.970 1.00 86.94 95 PRO A CA 1
ATOM 752 C C . PRO A 1 95 ? -9.177 8.503 -15.954 1.00 86.94 95 PRO A C 1
ATOM 754 O O . PRO A 1 95 ? -8.643 8.121 -14.917 1.00 86.94 95 PRO A O 1
ATOM 757 N N . ASP A 1 96 ? -8.516 8.667 -17.095 1.00 82.50 96 ASP A N 1
ATOM 758 C CA . ASP A 1 96 ? -7.061 8.709 -17.137 1.00 82.50 96 ASP A CA 1
ATOM 759 C C . ASP A 1 96 ? -6.621 10.163 -16.944 1.00 82.50 96 ASP A C 1
ATOM 761 O O . ASP A 1 96 ? -6.888 11.028 -17.786 1.00 82.50 96 ASP A O 1
ATOM 765 N N . LEU A 1 97 ? -6.012 10.440 -15.792 1.00 82.94 97 LEU A N 1
ATOM 766 C CA . LEU A 1 97 ? -5.477 11.755 -15.455 1.00 82.94 97 LEU A CA 1
ATOM 767 C C . LEU A 1 97 ? -3.958 11.815 -15.589 1.00 82.94 97 LEU A C 1
ATOM 769 O O . LEU A 1 97 ? -3.369 12.764 -15.069 1.00 82.94 97 LEU A O 1
ATOM 773 N N . THR A 1 98 ? -3.328 10.848 -16.264 1.00 80.25 98 THR A N 1
ATOM 774 C CA . THR A 1 98 ? -1.876 10.808 -16.451 1.00 80.25 98 THR A CA 1
ATOM 775 C C . THR A 1 98 ? -1.384 12.154 -16.975 1.00 80.25 98 THR A C 1
ATOM 777 O O . THR A 1 98 ? -1.739 12.602 -18.066 1.00 80.25 98 THR A O 1
ATOM 780 N N . LYS A 1 99 ? -0.590 12.841 -16.148 1.00 68.00 99 LYS A N 1
ATOM 781 C CA . LYS A 1 99 ? -0.016 14.158 -16.474 1.00 68.00 99 LYS A CA 1
ATOM 782 C C . LYS A 1 99 ? 1.413 14.051 -16.979 1.00 68.00 99 LYS A C 1
ATOM 784 O O . LYS A 1 99 ? 1.907 15.004 -17.577 1.00 68.00 99 LYS A O 1
ATOM 789 N N . GLU A 1 100 ? 2.085 12.945 -16.667 1.00 73.94 100 GLU A N 1
ATOM 790 C CA . GLU A 1 100 ? 3.472 12.728 -17.051 1.00 73.94 100 GLU A CA 1
ATOM 791 C C . GLU A 1 100 ? 3.569 12.496 -18.558 1.00 73.94 100 GLU A C 1
ATOM 793 O O . GLU A 1 100 ? 2.738 11.826 -19.173 1.00 73.94 100 GLU A O 1
ATOM 798 N N . ASN A 1 101 ? 4.591 13.091 -19.163 1.00 83.88 101 ASN A N 1
ATOM 799 C CA . ASN A 1 101 ? 4.904 12.844 -20.554 1.00 83.88 101 ASN A CA 1
ATOM 800 C C . ASN A 1 101 ? 5.570 11.467 -20.659 1.00 83.88 101 ASN A C 1
ATOM 802 O O . ASN A 1 101 ? 6.701 11.299 -20.200 1.00 83.88 101 ASN A O 1
ATOM 806 N N . LEU A 1 102 ? 4.890 10.504 -21.291 1.00 88.50 102 LEU A N 1
ATOM 807 C CA . LEU A 1 102 ? 5.404 9.146 -21.497 1.00 88.50 102 LEU A CA 1
ATOM 808 C C . LEU A 1 102 ? 6.826 9.143 -22.060 1.00 88.50 102 LEU A C 1
ATOM 810 O O . LEU A 1 102 ? 7.669 8.373 -21.608 1.00 88.50 102 LEU A O 1
ATOM 814 N N . ASN A 1 103 ? 7.122 10.048 -22.993 1.00 90.50 103 ASN A N 1
ATOM 815 C CA . ASN A 1 103 ? 8.451 10.178 -23.571 1.00 90.50 103 ASN A CA 1
ATOM 816 C C . ASN A 1 103 ? 9.518 10.533 -22.522 1.00 90.50 103 ASN A C 1
ATOM 818 O O . ASN A 1 103 ? 10.612 9.971 -22.534 1.00 90.50 103 ASN A O 1
ATOM 822 N N . GLU A 1 104 ? 9.219 11.462 -21.610 1.00 91.12 104 GLU A N 1
ATOM 823 C CA . GLU A 1 104 ? 10.143 11.863 -20.541 1.00 91.12 104 GLU A CA 1
ATOM 824 C C . GLU A 1 104 ? 10.392 10.701 -19.583 1.00 91.12 104 GLU A C 1
ATOM 826 O O . GLU A 1 104 ? 11.547 10.429 -19.239 1.00 91.12 104 GLU A O 1
ATOM 831 N N . ARG A 1 105 ? 9.326 9.975 -19.228 1.00 90.44 105 ARG A N 1
ATOM 832 C CA . ARG A 1 105 ? 9.418 8.807 -18.358 1.00 90.44 105 ARG A CA 1
ATOM 833 C C . ARG A 1 105 ? 10.253 7.691 -18.977 1.00 90.44 105 ARG A C 1
ATOM 835 O O . ARG A 1 105 ? 11.211 7.229 -18.359 1.00 90.44 105 ARG A O 1
ATOM 842 N N . LEU A 1 106 ? 9.932 7.300 -20.210 1.00 93.00 106 LEU A N 1
ATOM 843 C CA . LEU A 1 106 ? 10.661 6.262 -20.939 1.00 93.00 106 LEU A CA 1
ATOM 844 C C . LEU A 1 106 ? 12.135 6.633 -21.113 1.00 93.00 106 LEU A C 1
ATOM 846 O O . LEU A 1 106 ? 13.000 5.792 -20.906 1.00 93.00 106 LEU A O 1
ATOM 850 N N . ASN A 1 107 ? 12.446 7.895 -21.423 1.00 94.31 107 ASN A N 1
ATOM 851 C CA . ASN A 1 107 ? 13.834 8.357 -21.492 1.00 94.31 107 ASN A CA 1
ATOM 852 C C . ASN A 1 107 ? 14.566 8.238 -20.149 1.00 94.31 107 ASN A C 1
ATOM 854 O O . ASN A 1 107 ? 15.760 7.943 -20.136 1.00 94.31 107 ASN A O 1
ATOM 858 N N . ALA A 1 108 ? 13.899 8.508 -19.025 1.00 93.31 108 ALA A N 1
ATOM 859 C CA . ALA A 1 108 ? 14.508 8.357 -17.707 1.00 93.31 108 ALA A CA 1
ATOM 860 C C . ALA A 1 108 ? 14.806 6.882 -17.398 1.00 93.31 108 ALA A C 1
ATOM 862 O O . ALA A 1 108 ? 15.936 6.555 -17.034 1.00 93.31 108 ALA A O 1
ATOM 863 N N . ASP A 1 109 ? 13.831 5.997 -17.616 1.00 93.12 109 ASP A N 1
ATOM 864 C CA . ASP A 1 109 ? 13.981 4.562 -17.363 1.00 93.12 109 ASP A CA 1
ATOM 865 C C . ASP A 1 109 ? 15.032 3.931 -18.303 1.00 93.12 109 ASP A C 1
ATOM 867 O O . ASP A 1 109 ? 15.937 3.226 -17.854 1.00 93.12 109 ASP A O 1
ATOM 871 N N . PHE A 1 110 ? 15.012 4.258 -19.600 1.00 95.75 110 PHE A N 1
ATOM 872 C CA . PHE A 1 110 ? 15.950 3.699 -20.582 1.00 95.75 110 PHE A CA 1
ATOM 873 C C . PHE A 1 110 ? 17.390 4.175 -20.358 1.00 95.75 110 PHE A C 1
ATOM 875 O O . PHE A 1 110 ? 18.328 3.444 -20.679 1.00 95.75 110 PHE A O 1
ATOM 882 N N . LYS A 1 111 ? 17.601 5.372 -19.790 1.00 96.56 111 LYS A N 1
ATOM 883 C CA . LYS A 1 111 ? 18.946 5.829 -19.395 1.00 96.56 111 LYS A CA 1
ATOM 884 C C . LYS A 1 111 ? 19.523 4.951 -18.296 1.00 96.56 111 LYS A C 1
ATOM 886 O O . LYS A 1 111 ? 20.679 4.554 -18.397 1.00 96.56 111 LYS A O 1
ATOM 891 N N . ILE A 1 112 ? 18.701 4.593 -17.310 1.00 95.00 112 ILE A N 1
ATOM 892 C CA . ILE A 1 112 ? 19.089 3.650 -16.257 1.00 95.00 112 ILE A CA 1
ATOM 893 C C . ILE A 1 112 ? 19.444 2.297 -16.889 1.00 95.00 112 ILE A C 1
ATOM 895 O O . ILE A 1 112 ? 20.472 1.714 -16.552 1.00 95.00 112 ILE A O 1
ATOM 899 N N . TYR A 1 113 ? 18.651 1.813 -17.854 1.00 95.88 113 TYR A N 1
ATOM 900 C CA . TYR A 1 113 ? 18.949 0.547 -18.537 1.00 95.88 113 TYR A CA 1
ATOM 901 C C . TYR A 1 113 ? 20.268 0.604 -19.304 1.00 95.88 113 TYR A C 1
ATOM 903 O O . TYR A 1 113 ? 21.061 -0.330 -19.212 1.00 95.88 113 TYR A O 1
ATOM 911 N N . ARG A 1 114 ? 20.528 1.697 -20.032 1.00 96.88 114 ARG A N 1
ATOM 912 C CA . ARG A 1 114 ? 21.795 1.898 -20.743 1.00 96.88 114 ARG A CA 1
ATOM 913 C C . ARG A 1 114 ? 22.979 1.840 -19.786 1.00 96.88 114 ARG A C 1
ATOM 915 O O . ARG A 1 114 ? 23.917 1.103 -20.060 1.00 96.88 114 ARG A O 1
ATOM 922 N N . GLU A 1 115 ? 22.923 2.574 -18.677 1.00 96.12 115 GLU A N 1
ATOM 923 C CA . GLU A 1 115 ? 23.996 2.595 -17.676 1.00 96.12 115 GLU A CA 1
ATOM 924 C C . GLU A 1 115 ? 24.280 1.189 -17.126 1.00 96.12 115 GLU A C 1
ATOM 926 O O . GLU A 1 115 ? 25.432 0.752 -17.109 1.00 96.12 115 GLU A O 1
ATOM 931 N N . LEU A 1 116 ? 23.230 0.441 -16.768 1.00 95.25 116 LEU A N 1
ATOM 932 C CA . LEU A 1 116 ? 23.352 -0.929 -16.264 1.00 95.25 116 LEU A CA 1
ATOM 933 C C . LEU A 1 116 ? 23.952 -1.885 -17.303 1.00 95.25 116 LEU A C 1
ATOM 935 O O . LEU A 1 116 ? 24.797 -2.717 -16.962 1.00 95.25 116 LEU A O 1
ATOM 939 N N . LEU A 1 117 ? 23.530 -1.780 -18.564 1.00 96.50 117 LEU A N 1
ATOM 940 C CA . LEU A 1 117 ? 24.037 -2.621 -19.647 1.00 96.50 117 LEU A CA 1
ATOM 941 C C . LEU A 1 117 ? 25.479 -2.281 -20.021 1.00 96.50 117 LEU A C 1
ATOM 943 O O . LEU A 1 117 ? 26.283 -3.196 -20.184 1.00 96.50 117 LEU A O 1
ATOM 947 N N . ASP A 1 118 ? 25.818 -0.994 -20.123 1.00 96.12 118 ASP A N 1
ATOM 948 C CA . ASP A 1 118 ? 27.175 -0.531 -20.428 1.00 96.12 118 ASP A CA 1
ATOM 949 C C . ASP A 1 118 ? 28.178 -1.026 -19.367 1.00 96.12 118 ASP A C 1
ATOM 951 O O . ASP A 1 118 ? 29.309 -1.389 -19.701 1.00 96.12 118 ASP A O 1
ATOM 955 N N . GLU A 1 119 ? 27.762 -1.092 -18.097 1.00 96.56 119 GLU A N 1
ATOM 956 C CA . GLU A 1 119 ? 28.591 -1.585 -16.994 1.00 96.56 119 GLU A CA 1
ATOM 957 C C . GLU A 1 119 ? 28.716 -3.120 -16.963 1.00 96.56 119 GLU A C 1
ATOM 959 O O . GLU A 1 119 ? 29.812 -3.646 -16.748 1.00 96.56 119 GLU A O 1
ATOM 964 N N . ASN A 1 120 ? 27.617 -3.853 -17.179 1.00 97.00 120 ASN A N 1
ATOM 965 C CA . ASN A 1 120 ? 27.549 -5.284 -16.848 1.00 97.00 120 ASN A CA 1
ATOM 966 C C . ASN A 1 120 ? 27.507 -6.223 -18.061 1.00 97.00 120 ASN A C 1
ATOM 968 O O . ASN A 1 120 ? 27.930 -7.378 -17.962 1.00 97.00 120 ASN A O 1
ATOM 972 N N . ILE A 1 121 ? 27.015 -5.756 -19.211 1.00 95.88 121 ILE A N 1
ATOM 973 C CA . ILE A 1 121 ? 26.887 -6.542 -20.444 1.00 95.88 121 ILE A CA 1
ATOM 974 C C . ILE A 1 121 ? 27.472 -5.736 -21.611 1.00 95.88 121 ILE A C 1
ATOM 976 O O . ILE A 1 121 ? 26.735 -5.227 -22.460 1.00 95.88 121 ILE A O 1
ATOM 980 N N . PRO A 1 122 ? 28.812 -5.633 -21.704 1.00 90.56 122 PRO A N 1
ATOM 981 C CA . PRO A 1 122 ? 29.430 -4.988 -22.850 1.00 90.56 122 PRO A CA 1
ATOM 982 C C . PRO A 1 122 ? 29.005 -5.708 -24.137 1.00 90.56 122 PRO A C 1
ATOM 984 O O . PRO A 1 122 ? 28.946 -6.941 -24.179 1.00 90.56 122 PRO A O 1
ATOM 987 N N . ASP A 1 123 ? 28.725 -4.927 -25.183 1.00 94.75 123 ASP A N 1
ATOM 988 C CA . ASP A 1 123 ? 28.196 -5.417 -26.464 1.00 94.75 123 ASP A CA 1
ATOM 989 C C . ASP A 1 123 ? 26.795 -6.062 -26.355 1.00 94.75 123 ASP A C 1
ATOM 991 O O . ASP A 1 123 ? 26.489 -7.030 -27.049 1.00 94.75 123 ASP A O 1
ATOM 995 N N . TYR A 1 124 ? 25.907 -5.525 -25.502 1.00 96.38 124 TYR A N 1
ATOM 996 C CA . TYR A 1 124 ? 24.503 -5.968 -25.411 1.00 96.38 124 TYR A CA 1
ATOM 997 C C . TYR A 1 124 ? 23.766 -5.948 -26.761 1.00 96.38 124 TYR A C 1
ATOM 999 O O . TYR A 1 124 ? 22.835 -6.722 -26.963 1.00 96.38 124 TYR A O 1
ATOM 1007 N N . ALA A 1 125 ? 24.211 -5.124 -27.717 1.00 96.38 125 ALA A N 1
ATOM 1008 C CA . ALA A 1 125 ? 23.632 -5.053 -29.054 1.00 96.38 125 ALA A CA 1
ATOM 1009 C C . ALA A 1 125 ? 23.728 -6.371 -29.850 1.00 96.38 125 ALA A C 1
ATOM 1011 O O . ALA A 1 125 ? 22.922 -6.595 -30.754 1.00 96.38 125 ALA A O 1
ATOM 1012 N N . SER A 1 126 ? 24.692 -7.243 -29.524 1.00 96.88 126 SER A N 1
ATOM 1013 C CA . SER A 1 126 ? 24.862 -8.562 -30.149 1.00 96.88 126 SER A CA 1
ATOM 1014 C C . SER A 1 126 ? 24.215 -9.709 -29.363 1.00 96.88 126 SER A C 1
ATOM 1016 O O . SER A 1 126 ? 24.258 -10.861 -29.807 1.00 96.88 126 SER A O 1
ATOM 1018 N N . LYS A 1 127 ? 23.632 -9.415 -28.195 1.00 97.81 127 LYS A N 1
ATOM 1019 C CA . LYS A 1 127 ? 23.060 -10.414 -27.289 1.00 97.81 127 LYS A CA 1
ATOM 1020 C C . LYS A 1 127 ? 21.676 -10.860 -27.725 1.00 97.81 127 LYS A C 1
ATOM 1022 O O . LYS A 1 127 ? 20.966 -10.185 -28.473 1.00 97.81 127 LYS A O 1
ATOM 1027 N N . THR A 1 128 ? 21.307 -12.039 -27.243 1.00 97.69 128 THR A N 1
ATOM 1028 C CA . THR A 1 128 ? 19.958 -12.575 -27.412 1.00 97.69 128 THR A CA 1
ATOM 1029 C C . THR A 1 128 ? 18.942 -11.761 -26.614 1.00 97.69 128 THR A C 1
ATOM 1031 O O . THR A 1 128 ? 19.295 -11.015 -25.697 1.00 97.69 128 THR A O 1
ATOM 1034 N N . PHE A 1 129 ? 17.667 -11.919 -26.966 1.00 96.94 129 PHE A N 1
ATOM 1035 C CA . PHE A 1 129 ? 16.568 -11.308 -26.226 1.00 96.94 129 PHE A CA 1
ATOM 1036 C C . PHE A 1 129 ? 16.618 -11.736 -24.754 1.00 96.94 129 PHE A C 1
ATOM 1038 O O . PHE A 1 129 ? 16.583 -10.891 -23.868 1.00 96.94 129 PHE A O 1
ATOM 1045 N N . GLU A 1 130 ? 16.773 -13.037 -24.500 1.00 96.50 130 GLU A N 1
ATOM 1046 C CA . GLU A 1 130 ? 16.737 -13.623 -23.162 1.00 96.50 130 GLU A CA 1
ATOM 1047 C C . GLU A 1 130 ? 17.885 -13.123 -22.278 1.00 96.50 130 GLU A C 1
ATOM 1049 O O . GLU A 1 130 ? 17.655 -12.799 -21.118 1.00 96.50 130 GLU A O 1
ATOM 1054 N N . GLU A 1 131 ? 19.105 -13.006 -22.813 1.00 96.38 131 GLU A N 1
ATOM 1055 C CA . GLU A 1 131 ? 20.258 -12.502 -22.051 1.00 96.38 131 GLU A CA 1
ATOM 1056 C C . GLU A 1 131 ? 20.048 -11.067 -21.551 1.00 96.38 131 GLU A C 1
ATOM 1058 O O . GLU A 1 131 ? 20.385 -10.760 -20.409 1.00 96.38 131 GLU A O 1
ATOM 1063 N N . VAL A 1 132 ? 19.501 -10.187 -22.396 1.00 96.88 132 VAL A N 1
ATOM 1064 C CA . VAL A 1 132 ? 19.258 -8.782 -22.035 1.00 96.88 132 VAL A CA 1
ATOM 1065 C C . VAL A 1 132 ? 18.032 -8.664 -21.137 1.00 96.88 132 VAL A C 1
ATOM 1067 O O . VAL A 1 132 ? 18.074 -7.966 -20.126 1.00 96.88 132 VAL A O 1
ATOM 1070 N N . TYR A 1 133 ? 16.951 -9.361 -21.486 1.00 94.19 133 TYR A N 1
ATOM 1071 C CA . TYR A 1 133 ? 15.685 -9.302 -20.768 1.00 94.19 133 TYR A CA 1
ATOM 1072 C C . TYR A 1 133 ? 15.837 -9.799 -19.329 1.00 94.19 133 TYR A C 1
ATOM 1074 O O . TYR A 1 133 ? 15.510 -9.066 -18.400 1.00 94.19 133 TYR A O 1
ATOM 1082 N N . GLU A 1 134 ? 16.386 -11.002 -19.129 1.00 91.81 134 GLU A N 1
ATOM 1083 C CA . GLU A 1 134 ? 16.551 -11.572 -17.787 1.00 91.81 134 GLU A CA 1
ATOM 1084 C C . GLU A 1 134 ? 17.515 -10.728 -16.944 1.00 91.81 134 GLU A C 1
ATOM 1086 O O . GLU A 1 134 ? 17.248 -10.492 -15.770 1.00 91.81 134 GLU A O 1
ATOM 1091 N N . PHE A 1 135 ? 18.577 -10.174 -17.546 1.00 93.50 135 PHE A N 1
ATOM 1092 C CA . PHE A 1 135 ? 19.473 -9.264 -16.834 1.00 93.50 135 PHE A CA 1
ATOM 1093 C C . PHE A 1 135 ? 18.745 -8.029 -16.295 1.00 93.50 135 PHE A C 1
ATOM 1095 O O . PHE A 1 135 ? 18.905 -7.706 -15.118 1.00 93.50 135 PHE A O 1
ATOM 1102 N N . ILE A 1 136 ? 17.952 -7.347 -17.131 1.00 92.44 136 ILE A N 1
ATOM 1103 C CA . ILE A 1 136 ? 17.211 -6.146 -16.724 1.00 92.44 136 ILE A CA 1
ATOM 1104 C C . ILE A 1 136 ? 16.131 -6.497 -15.695 1.00 92.44 136 ILE A C 1
ATOM 1106 O O . ILE A 1 136 ? 16.006 -5.812 -14.681 1.00 92.44 136 ILE A O 1
ATOM 1110 N N . VAL A 1 137 ? 15.382 -7.582 -15.911 1.00 88.88 137 VAL A N 1
ATOM 1111 C CA . VAL A 1 137 ? 14.350 -8.040 -14.969 1.00 88.88 137 VAL A CA 1
ATOM 1112 C C . VAL A 1 137 ? 14.949 -8.389 -13.607 1.00 88.88 137 VAL A C 1
ATOM 1114 O O . VAL A 1 137 ? 14.385 -8.019 -12.574 1.00 88.88 137 VAL A O 1
ATOM 1117 N N . ASP A 1 138 ? 16.128 -9.009 -13.577 1.00 86.88 138 ASP A N 1
ATOM 1118 C CA . ASP A 1 138 ? 16.842 -9.301 -12.337 1.00 86.88 138 ASP A CA 1
ATOM 1119 C C . ASP A 1 138 ? 17.218 -8.032 -11.561 1.00 86.88 138 ASP A C 1
ATOM 1121 O O . ASP A 1 138 ? 17.210 -8.067 -10.328 1.00 86.88 138 ASP A O 1
ATOM 1125 N N . GLN A 1 139 ? 17.453 -6.896 -12.231 1.00 85.31 139 GLN A N 1
ATOM 1126 C CA . GLN A 1 139 ? 17.676 -5.614 -11.545 1.00 85.31 139 GLN A CA 1
ATOM 1127 C C . GLN A 1 139 ? 16.408 -5.102 -10.842 1.00 85.31 139 GLN A C 1
ATOM 1129 O O . GLN A 1 139 ? 16.498 -4.403 -9.833 1.00 85.31 139 GLN A O 1
ATOM 1134 N N . PHE A 1 140 ? 15.210 -5.473 -11.311 1.00 74.50 140 PHE A N 1
ATOM 1135 C CA . PHE A 1 140 ? 13.952 -5.139 -10.629 1.00 74.50 140 PHE A CA 1
ATOM 1136 C C . PHE A 1 140 ? 13.586 -6.095 -9.501 1.00 74.50 140 PHE A C 1
ATOM 1138 O O . PHE A 1 140 ? 12.806 -5.724 -8.622 1.00 74.50 140 PHE A O 1
ATOM 1145 N N . SER A 1 141 ? 14.144 -7.307 -9.497 1.00 68.81 141 SER A N 1
ATOM 1146 C CA . SER A 1 141 ? 13.815 -8.340 -8.508 1.00 68.81 141 SER A CA 1
ATOM 1147 C C . SER A 1 141 ? 14.154 -7.953 -7.060 1.00 68.81 141 SER A C 1
ATOM 1149 O O . SER A 1 141 ? 13.674 -8.589 -6.125 1.00 68.81 141 SER A O 1
ATOM 1151 N N . GLU A 1 142 ? 14.941 -6.893 -6.854 1.00 66.06 142 GLU A N 1
ATOM 1152 C CA . GLU A 1 142 ? 15.246 -6.326 -5.532 1.00 66.06 142 GLU A CA 1
ATOM 1153 C C . GLU A 1 142 ? 14.137 -5.430 -4.968 1.00 66.06 142 GLU A C 1
ATOM 1155 O O . GLU A 1 142 ? 14.204 -5.011 -3.809 1.00 66.06 142 GLU A O 1
ATOM 1160 N N . LYS A 1 143 ? 13.101 -5.122 -5.755 1.00 73.06 143 LYS A N 1
ATOM 1161 C CA . LYS A 1 143 ? 11.990 -4.299 -5.279 1.00 73.06 143 LYS A CA 1
ATOM 1162 C C . LYS A 1 143 ? 11.187 -5.019 -4.196 1.00 73.06 143 LYS A C 1
ATOM 1164 O O . LYS A 1 143 ? 10.917 -6.217 -4.252 1.00 73.06 143 LYS A O 1
ATOM 1169 N N . SER A 1 144 ? 10.771 -4.238 -3.204 1.00 80.88 144 SER A N 1
ATOM 1170 C CA . SER A 1 144 ? 9.978 -4.719 -2.077 1.00 80.88 144 SER A CA 1
ATOM 1171 C C . SER A 1 144 ? 8.559 -5.112 -2.503 1.00 80.88 144 SER A C 1
ATOM 1173 O O . SER A 1 144 ? 7.963 -4.521 -3.401 1.00 80.88 144 SER A O 1
ATOM 1175 N N . PHE A 1 145 ? 7.992 -6.096 -1.809 1.00 84.88 145 PHE A N 1
ATOM 1176 C CA . PHE A 1 145 ? 6.651 -6.634 -2.053 1.00 84.88 145 PHE A CA 1
ATOM 1177 C C . PHE A 1 145 ? 5.519 -5.612 -1.931 1.00 84.88 145 PHE A C 1
ATOM 1179 O O . PHE A 1 145 ? 4.510 -5.728 -2.617 1.00 84.88 145 PHE A O 1
ATOM 1186 N N . ASP A 1 146 ? 5.683 -4.582 -1.097 1.00 86.75 146 ASP A N 1
ATOM 1187 C CA . ASP A 1 146 ? 4.722 -3.469 -1.007 1.00 86.75 146 ASP A CA 1
ATOM 1188 C C . ASP A 1 146 ? 4.683 -2.562 -2.232 1.00 86.75 146 ASP A C 1
ATOM 1190 O O . ASP A 1 146 ? 3.843 -1.662 -2.277 1.00 86.75 146 ASP A O 1
ATOM 1194 N N . LEU A 1 147 ? 5.558 -2.780 -3.210 1.00 89.62 147 LEU A N 1
ATOM 1195 C CA . LEU A 1 147 ? 5.523 -2.081 -4.486 1.00 89.62 147 LEU A CA 1
ATOM 1196 C C . LEU A 1 147 ? 4.888 -2.916 -5.593 1.00 89.62 147 LEU A C 1
ATOM 1198 O O . LEU A 1 147 ? 4.719 -2.394 -6.687 1.00 89.62 147 LEU A O 1
ATOM 1202 N N . LEU A 1 148 ? 4.529 -4.181 -5.345 1.00 91.94 148 LEU A N 1
ATOM 1203 C CA . LEU A 1 148 ? 3.863 -4.988 -6.362 1.00 91.94 148 LEU A CA 1
ATOM 1204 C C . LEU A 1 148 ? 2.474 -4.425 -6.654 1.00 91.94 148 LEU A C 1
ATOM 1206 O O . LEU A 1 148 ? 1.670 -4.221 -5.740 1.00 91.94 148 LEU A O 1
ATOM 1210 N N . ASN A 1 149 ? 2.203 -4.198 -7.935 1.00 94.75 149 ASN A N 1
ATOM 1211 C CA . ASN A 1 149 ? 0.882 -3.834 -8.408 1.00 94.75 149 ASN A CA 1
ATOM 1212 C C . ASN A 1 149 ? -0.033 -5.065 -8.370 1.00 94.75 149 ASN A C 1
ATOM 1214 O O . ASN A 1 149 ? 0.266 -6.091 -8.976 1.00 94.75 149 ASN A O 1
ATOM 1218 N N . ALA A 1 150 ? -1.178 -4.952 -7.704 1.00 95.12 150 ALA A N 1
ATOM 1219 C CA . ALA A 1 150 ? -2.164 -6.014 -7.555 1.00 95.12 150 ALA A CA 1
ATOM 1220 C C . ALA A 1 150 ? -2.787 -6.464 -8.879 1.00 95.12 150 ALA A C 1
ATOM 1222 O O . ALA A 1 150 ? -3.328 -7.567 -8.946 1.00 95.12 150 ALA A O 1
ATOM 1223 N N . TYR A 1 151 ? -2.692 -5.629 -9.914 1.00 95.38 151 TYR A N 1
ATOM 1224 C CA . TYR A 1 151 ? -3.187 -5.926 -11.255 1.00 95.38 151 TYR A CA 1
ATOM 1225 C C . TYR A 1 151 ? -2.099 -6.417 -12.216 1.00 95.38 151 TYR A C 1
ATOM 1227 O O . TYR A 1 151 ? -2.401 -6.688 -13.374 1.00 95.38 151 TYR A O 1
ATOM 1235 N N . GLY A 1 152 ? -0.855 -6.573 -11.751 1.00 92.31 152 GLY A N 1
ATOM 1236 C CA . GLY A 1 152 ? 0.220 -7.128 -12.565 1.00 92.31 152 GLY A CA 1
ATOM 1237 C C . GLY A 1 152 ? -0.079 -8.568 -12.990 1.00 92.31 152 GLY A C 1
ATOM 1238 O O . GLY A 1 152 ? -0.414 -9.428 -12.171 1.00 92.31 152 GLY A O 1
ATOM 1239 N N . THR A 1 153 ? 0.060 -8.864 -14.279 1.00 89.38 153 THR A N 1
ATOM 1240 C CA . THR A 1 153 ? -0.225 -10.197 -14.838 1.00 89.38 153 THR A CA 1
ATOM 1241 C C . THR A 1 153 ? 0.997 -11.116 -14.854 1.00 89.38 153 THR A C 1
ATOM 1243 O O . THR A 1 153 ? 0.848 -12.341 -14.947 1.00 89.38 153 THR A O 1
ATOM 1246 N N . ARG A 1 154 ? 2.203 -10.560 -14.682 1.00 84.25 154 ARG A N 1
ATOM 1247 C CA . ARG A 1 154 ? 3.496 -11.260 -14.809 1.00 84.25 154 ARG A CA 1
ATOM 1248 C C . ARG A 1 154 ? 4.254 -11.395 -13.475 1.00 84.25 154 ARG A C 1
ATOM 1250 O O . ARG A 1 154 ? 5.448 -11.692 -13.473 1.00 84.25 154 ARG A O 1
ATOM 1257 N N . ILE A 1 155 ? 3.551 -11.259 -12.345 1.00 75.56 155 ILE A N 1
ATOM 1258 C CA . ILE A 1 155 ? 4.116 -11.241 -10.981 1.00 75.56 155 ILE A CA 1
ATOM 1259 C C . ILE A 1 155 ? 4.915 -12.511 -10.637 1.00 75.56 155 ILE A C 1
ATOM 1261 O O . ILE A 1 155 ? 5.931 -12.419 -9.957 1.00 75.56 155 ILE A O 1
ATOM 1265 N N . GLU A 1 156 ? 4.527 -13.688 -11.140 1.00 71.62 156 GLU A N 1
ATOM 1266 C CA . GLU A 1 156 ? 5.236 -14.960 -10.882 1.00 71.62 156 GLU A CA 1
ATOM 1267 C C . GLU A 1 156 ? 6.734 -14.904 -11.208 1.00 71.62 156 GLU A C 1
ATOM 1269 O O . GLU A 1 156 ? 7.542 -15.506 -10.501 1.00 71.62 156 GLU A O 1
ATOM 1274 N N . ARG A 1 157 ? 7.121 -14.163 -12.255 1.00 64.50 157 ARG A N 1
ATOM 1275 C CA . ARG A 1 157 ? 8.534 -14.004 -12.627 1.00 64.50 157 ARG A CA 1
ATOM 1276 C C . ARG A 1 157 ? 9.311 -13.161 -11.615 1.00 64.50 157 ARG A C 1
ATOM 1278 O O . ARG A 1 157 ? 10.508 -13.352 -11.455 1.00 64.50 157 ARG A O 1
ATOM 1285 N N . ILE A 1 158 ? 8.621 -12.267 -10.912 1.00 63.84 158 ILE A N 1
ATOM 1286 C CA . ILE A 1 158 ? 9.184 -11.409 -9.866 1.00 63.84 158 ILE A CA 1
ATOM 1287 C C . ILE A 1 158 ? 9.211 -12.162 -8.525 1.00 63.84 158 ILE A C 1
ATOM 1289 O O . ILE A 1 158 ? 10.207 -12.119 -7.804 1.00 63.84 158 ILE A O 1
ATOM 1293 N N . GLU A 1 159 ? 8.149 -12.910 -8.210 1.00 62.19 159 GLU A N 1
ATOM 1294 C CA . GLU A 1 159 ? 8.031 -13.722 -6.990 1.00 62.19 159 GLU A CA 1
ATOM 1295 C C . GLU A 1 159 ? 9.020 -14.888 -6.933 1.00 62.19 159 GLU A C 1
ATOM 1297 O O . GLU A 1 159 ? 9.521 -15.203 -5.852 1.00 62.19 159 GLU A O 1
ATOM 1302 N N . ALA A 1 160 ? 9.333 -15.504 -8.080 1.00 50.72 160 ALA A N 1
ATOM 1303 C CA . ALA A 1 160 ? 10.288 -16.608 -8.170 1.00 50.72 160 ALA A CA 1
ATOM 1304 C C . ALA A 1 160 ? 11.689 -16.238 -7.656 1.00 50.72 160 ALA A C 1
ATOM 1306 O O . ALA A 1 160 ? 12.466 -17.134 -7.319 1.00 50.72 160 ALA A O 1
ATOM 1307 N N . ASN A 1 161 ? 12.004 -14.940 -7.572 1.00 47.53 161 ASN A N 1
ATOM 1308 C CA . ASN A 1 161 ? 13.372 -14.501 -7.402 1.00 47.53 161 ASN A CA 1
ATOM 1309 C C . ASN A 1 161 ? 13.826 -14.239 -5.954 1.00 47.53 161 ASN A C 1
ATOM 1311 O O . ASN A 1 161 ? 14.941 -14.659 -5.664 1.00 47.53 161 ASN A O 1
ATOM 1315 N N . ARG A 1 162 ? 13.119 -13.568 -5.019 1.00 52.97 162 ARG A N 1
ATOM 1316 C CA . ARG A 1 162 ? 13.866 -13.003 -3.847 1.00 52.97 162 ARG A CA 1
ATOM 1317 C C . ARG A 1 162 ? 13.180 -12.797 -2.494 1.00 52.97 162 ARG A C 1
ATOM 1319 O O . ARG A 1 162 ? 13.779 -12.161 -1.629 1.00 52.97 162 ARG A O 1
ATOM 1326 N N . PHE A 1 163 ? 12.003 -13.343 -2.200 1.00 59.84 163 PHE A N 1
ATOM 1327 C CA . PHE A 1 163 ? 11.463 -13.178 -0.839 1.00 59.84 163 PHE A CA 1
ATOM 1328 C C . PHE A 1 163 ? 12.060 -14.207 0.127 1.00 59.84 163 PHE A C 1
ATOM 1330 O O . PHE A 1 163 ? 11.416 -15.181 0.514 1.00 59.84 163 PHE A O 1
ATOM 1337 N N . THR A 1 164 ? 13.312 -13.992 0.543 1.00 55.12 164 THR A N 1
ATOM 1338 C CA . THR A 1 164 ? 13.846 -14.669 1.726 1.00 55.12 164 THR A CA 1
ATOM 1339 C C . THR A 1 164 ? 13.073 -14.152 2.928 1.00 55.12 164 THR A C 1
ATOM 1341 O O . THR A 1 164 ? 13.357 -13.086 3.474 1.00 55.12 164 THR A O 1
ATOM 1344 N N . VAL A 1 165 ? 12.048 -14.900 3.324 1.00 56.97 165 VAL A N 1
ATOM 1345 C CA . VAL A 1 165 ? 11.418 -14.732 4.625 1.00 56.97 165 VAL A CA 1
ATOM 1346 C C . VAL A 1 165 ? 12.463 -15.162 5.649 1.00 56.97 165 VAL A C 1
ATOM 1348 O O . VAL A 1 165 ? 12.542 -16.328 6.025 1.00 56.97 165 VAL A O 1
ATOM 1351 N N . GLU A 1 166 ? 13.321 -14.228 6.057 1.00 56.66 166 GLU A N 1
ATOM 1352 C CA . GLU A 1 166 ? 14.087 -14.374 7.294 1.00 56.66 166 GLU A CA 1
ATOM 1353 C C . GLU A 1 166 ? 13.107 -14.708 8.434 1.00 56.66 166 GLU A C 1
ATOM 1355 O O . GLU A 1 166 ? 11.919 -14.406 8.309 1.00 56.66 166 GLU A O 1
ATOM 1360 N N . ASP A 1 167 ? 13.580 -15.312 9.533 1.00 58.28 167 ASP A N 1
ATOM 1361 C CA . ASP A 1 167 ? 12.825 -15.934 10.651 1.00 58.28 167 ASP A CA 1
ATOM 1362 C C . ASP A 1 167 ? 11.776 -15.049 11.396 1.00 58.28 167 ASP A C 1
ATOM 1364 O O . ASP A 1 167 ? 11.365 -15.319 12.529 1.00 58.28 167 ASP A O 1
ATOM 1368 N N . ASN A 1 168 ? 11.305 -13.963 10.792 1.00 80.38 168 ASN A N 1
ATOM 1369 C CA . ASN A 1 168 ? 10.241 -13.094 11.241 1.00 80.38 168 ASN A CA 1
ATOM 1370 C C . ASN A 1 168 ? 8.855 -13.579 10.771 1.00 80.38 168 ASN A C 1
ATOM 1372 O O . ASN A 1 168 ? 8.384 -13.280 9.672 1.00 80.38 168 ASN A O 1
ATOM 1376 N N . TRP A 1 169 ? 8.135 -14.248 11.674 1.00 84.88 169 TRP A N 1
ATOM 1377 C CA . TRP A 1 169 ? 6.761 -14.711 11.447 1.00 84.88 169 TRP A CA 1
ATOM 1378 C C . TRP A 1 169 ? 5.755 -13.615 11.056 1.00 84.88 169 TRP A C 1
ATOM 1380 O O . TRP A 1 169 ? 4.756 -13.935 10.414 1.00 84.88 169 TRP A O 1
ATOM 1390 N N . ALA A 1 170 ? 5.976 -12.353 11.446 1.00 85.81 170 ALA A N 1
ATOM 1391 C CA . ALA A 1 170 ? 5.102 -11.245 11.046 1.00 85.81 170 ALA A CA 1
ATOM 1392 C C . ALA A 1 170 ? 5.268 -10.930 9.554 1.00 85.81 170 ALA A C 1
ATOM 1394 O O . ALA A 1 170 ? 4.287 -10.752 8.837 1.00 85.81 170 ALA A O 1
ATOM 1395 N N . THR A 1 171 ? 6.514 -10.944 9.081 1.00 85.88 171 THR A N 1
ATOM 1396 C CA . THR A 1 171 ? 6.847 -10.810 7.663 1.00 85.88 171 THR A CA 1
ATOM 1397 C C . THR A 1 171 ? 6.264 -11.973 6.860 1.00 85.88 171 THR A C 1
ATOM 1399 O O . THR A 1 171 ? 5.582 -11.736 5.869 1.00 85.88 171 THR A O 1
ATOM 1402 N N . ALA A 1 172 ? 6.441 -13.214 7.329 1.00 87.62 172 ALA A N 1
ATOM 1403 C CA . ALA A 1 172 ? 5.857 -14.403 6.700 1.00 87.62 172 ALA A CA 1
ATOM 1404 C C . ALA A 1 172 ? 4.331 -14.288 6.539 1.00 87.62 172 ALA A C 1
ATOM 1406 O O . ALA A 1 172 ? 3.795 -14.528 5.462 1.00 87.62 172 ALA A O 1
ATOM 1407 N N . TYR A 1 173 ? 3.644 -13.867 7.605 1.00 90.75 173 TYR A N 1
ATOM 1408 C CA . TYR A 1 173 ? 2.197 -13.670 7.598 1.00 90.75 173 TYR A CA 1
ATOM 1409 C C . TYR A 1 173 ? 1.765 -12.583 6.610 1.00 90.75 173 TYR A C 1
ATOM 1411 O O . TYR A 1 173 ? 0.820 -12.782 5.850 1.00 90.75 173 TYR A O 1
ATOM 1419 N N . ARG A 1 174 ? 2.472 -11.446 6.583 1.00 91.25 174 ARG A N 1
ATOM 1420 C CA . ARG A 1 174 ? 2.211 -10.369 5.620 1.00 91.25 174 ARG A CA 1
ATOM 1421 C C . ARG A 1 174 ? 2.297 -10.881 4.182 1.00 91.25 174 ARG A C 1
ATOM 1423 O O . ARG A 1 174 ? 1.406 -10.578 3.393 1.00 91.25 174 ARG A O 1
ATOM 1430 N N . TYR A 1 175 ? 3.336 -11.654 3.866 1.00 89.69 175 TYR A N 1
ATOM 1431 C CA . TYR A 1 175 ? 3.514 -12.257 2.546 1.00 89.69 175 TYR A CA 1
ATOM 1432 C C . TYR A 1 175 ? 2.407 -13.250 2.212 1.00 89.69 175 TYR A C 1
ATOM 1434 O O . TYR A 1 175 ? 1.809 -13.142 1.152 1.00 89.69 175 TYR A O 1
ATOM 1442 N N . GLU A 1 176 ? 2.088 -14.175 3.118 1.00 91.56 176 GLU A N 1
ATOM 1443 C CA . GLU A 1 176 ? 1.026 -15.167 2.913 1.00 91.56 176 GLU A CA 1
ATOM 1444 C C . GLU A 1 176 ? -0.311 -14.497 2.566 1.00 91.56 176 GLU A C 1
ATOM 1446 O O . GLU A 1 176 ? -0.952 -14.838 1.570 1.00 91.56 176 GLU A O 1
ATOM 1451 N N . ILE A 1 177 ? -0.705 -13.499 3.360 1.00 94.62 177 ILE A N 1
ATOM 1452 C CA . ILE A 1 177 ? -1.952 -12.766 3.145 1.00 94.62 177 ILE A CA 1
ATOM 1453 C C . ILE A 1 177 ? -1.901 -11.931 1.864 1.00 94.62 177 ILE A C 1
ATOM 1455 O O . ILE A 1 177 ? -2.849 -11.957 1.078 1.00 94.62 177 ILE A O 1
ATOM 1459 N N . GLY A 1 178 ? -0.802 -11.212 1.634 1.00 94.00 178 GLY A N 1
ATOM 1460 C CA . GLY A 1 178 ? -0.628 -10.414 0.428 1.00 94.00 178 GLY A CA 1
ATOM 1461 C C . GLY A 1 178 ? -0.704 -11.273 -0.834 1.00 94.00 178 GLY A C 1
ATOM 1462 O O . GLY A 1 178 ? -1.505 -10.980 -1.713 1.00 94.00 178 GLY A O 1
ATOM 1463 N N . LEU A 1 179 ? 0.039 -12.380 -0.892 1.00 91.69 179 LEU A N 1
ATOM 1464 C CA . LEU A 1 179 ? 0.039 -13.319 -2.018 1.00 91.69 179 LEU A CA 1
ATOM 1465 C C . LEU A 1 179 ? -1.336 -13.945 -2.252 1.00 91.69 179 LEU A C 1
ATOM 1467 O O . LEU A 1 179 ? -1.746 -14.106 -3.400 1.00 91.69 179 LEU A O 1
ATOM 1471 N N . LYS A 1 180 ? -2.084 -14.276 -1.187 1.00 94.62 180 LYS A N 1
ATOM 1472 C CA . LYS A 1 180 ? -3.471 -14.753 -1.321 1.00 94.62 180 LYS A CA 1
ATOM 1473 C C . LYS A 1 180 ? -4.324 -13.729 -2.079 1.00 94.62 180 LYS A C 1
ATOM 1475 O O . LYS A 1 180 ? -5.071 -14.105 -2.983 1.00 94.62 180 LYS A O 1
ATOM 1480 N N . ILE A 1 181 ? -4.208 -12.449 -1.725 1.00 96.75 181 ILE A N 1
ATOM 1481 C CA . ILE A 1 181 ? -4.973 -11.370 -2.361 1.00 96.75 181 ILE A CA 1
ATOM 1482 C C . ILE A 1 181 ? -4.492 -11.138 -3.794 1.00 96.75 181 ILE A C 1
ATOM 1484 O O . ILE A 1 181 ? -5.329 -11.129 -4.693 1.00 96.75 181 ILE A O 1
ATOM 1488 N N . LEU A 1 182 ? -3.178 -11.005 -4.015 1.00 94.50 182 LEU A N 1
ATOM 1489 C CA . LEU A 1 182 ? -2.586 -10.788 -5.341 1.00 94.50 182 LEU A CA 1
ATOM 1490 C C . LEU A 1 182 ? -3.005 -11.888 -6.318 1.00 94.50 182 LEU A C 1
ATOM 1492 O O . LEU A 1 182 ? -3.528 -11.587 -7.382 1.00 94.50 182 LEU A O 1
ATOM 1496 N N . ASN A 1 183 ? -2.882 -13.159 -5.931 1.00 93.56 183 ASN A N 1
ATOM 1497 C CA . ASN A 1 183 ? -3.275 -14.280 -6.787 1.00 93.56 183 ASN A CA 1
ATOM 1498 C C . ASN A 1 183 ? -4.777 -14.288 -7.095 1.00 93.56 183 ASN A C 1
ATOM 1500 O O . ASN A 1 183 ? -5.180 -14.566 -8.223 1.00 93.56 183 ASN A O 1
ATOM 1504 N N . SER A 1 184 ? -5.613 -13.951 -6.108 1.00 96.19 184 SER A N 1
ATOM 1505 C CA . SER A 1 184 ? -7.063 -13.841 -6.294 1.00 96.19 184 SER A CA 1
ATOM 1506 C C . SER A 1 184 ? -7.432 -12.731 -7.283 1.00 96.19 184 SER A C 1
ATOM 1508 O O . SER A 1 184 ? -8.304 -12.937 -8.127 1.00 96.19 184 SER A O 1
ATOM 1510 N N . VAL A 1 185 ? -6.786 -11.564 -7.189 1.00 96.94 185 VAL A N 1
ATOM 1511 C CA . VAL A 1 185 ? -7.019 -10.415 -8.079 1.00 96.94 185 VAL A CA 1
ATOM 1512 C C . VAL A 1 185 ? -6.453 -10.683 -9.470 1.00 96.94 185 VAL A C 1
ATOM 1514 O O . VAL A 1 185 ? -7.165 -10.513 -10.452 1.00 96.94 185 VAL A O 1
ATOM 1517 N N . ARG A 1 186 ? -5.227 -11.195 -9.570 1.00 94.19 186 ARG A N 1
ATOM 1518 C CA . ARG A 1 186 ? -4.580 -11.530 -10.841 1.00 94.19 186 ARG A CA 1
ATOM 1519 C C . ARG A 1 186 ? -5.373 -12.545 -11.656 1.00 94.19 186 ARG A C 1
ATOM 1521 O O . ARG A 1 186 ? -5.515 -12.364 -12.859 1.00 94.19 186 ARG A O 1
ATOM 1528 N N . ALA A 1 187 ? -5.922 -13.580 -11.018 1.00 95.75 187 ALA A N 1
ATOM 1529 C CA . ALA A 1 187 ? -6.789 -14.536 -11.706 1.00 95.75 187 ALA A CA 1
ATOM 1530 C C . ALA A 1 187 ? -7.995 -13.841 -12.365 1.00 95.75 187 ALA A C 1
ATOM 1532 O O . ALA A 1 187 ? -8.330 -14.147 -13.502 1.00 95.75 187 ALA A O 1
ATOM 1533 N N . HIS A 1 188 ? -8.593 -12.860 -11.682 1.00 96.94 188 HIS A N 1
ATOM 1534 C CA . HIS A 1 188 ? -9.689 -12.056 -12.229 1.00 96.94 188 HIS A CA 1
ATOM 1535 C C . HIS A 1 188 ? -9.229 -11.153 -13.382 1.00 96.94 188 HIS A C 1
ATOM 1537 O O . HIS A 1 188 ? -9.899 -11.093 -14.407 1.00 96.94 188 HIS A O 1
ATOM 1543 N N . VAL A 1 189 ? -8.077 -10.486 -13.246 1.00 95.56 189 VAL A N 1
ATOM 1544 C CA . VAL A 1 189 ? -7.506 -9.627 -14.301 1.00 95.56 189 VAL A CA 1
ATOM 1545 C C . VAL A 1 189 ? -7.250 -10.421 -15.581 1.00 95.56 189 VAL A C 1
ATOM 1547 O O . VAL A 1 189 ? -7.686 -10.008 -16.648 1.00 95.56 189 VAL A O 1
ATOM 1550 N N . LEU A 1 190 ? -6.617 -11.593 -15.472 1.00 94.88 190 LEU A N 1
ATOM 1551 C CA . LEU A 1 190 ? -6.314 -12.463 -16.615 1.00 94.88 190 LEU A CA 1
ATOM 1552 C C . LEU A 1 190 ? -7.571 -12.972 -17.342 1.00 94.88 190 LEU A C 1
ATOM 1554 O O . LEU A 1 190 ? -7.510 -13.296 -18.526 1.00 94.88 190 LEU A O 1
ATOM 1558 N N . GLU A 1 191 ? -8.703 -13.069 -16.644 1.00 96.25 191 GLU A N 1
ATOM 1559 C CA . GLU A 1 191 ? -9.993 -13.457 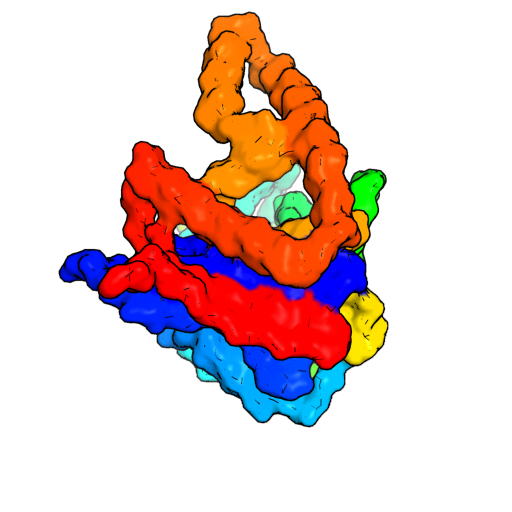-17.225 1.00 96.25 191 GLU A CA 1
ATOM 1560 C C . GLU A 1 191 ? -10.759 -12.266 -17.828 1.00 96.25 191 GLU A C 1
ATOM 1562 O O . GLU A 1 191 ? -11.707 -12.467 -18.595 1.00 96.25 191 GLU A O 1
ATOM 1567 N N . SER A 1 192 ? -10.370 -11.030 -17.500 1.00 95.38 192 SER A N 1
ATOM 1568 C CA . SER A 1 192 ? -11.071 -9.822 -17.924 1.00 95.38 192 SER A CA 1
ATOM 1569 C C . SER A 1 192 ? -10.650 -9.392 -19.338 1.00 95.38 192 SER A C 1
ATOM 1571 O O . SER A 1 192 ? -9.456 -9.258 -19.616 1.00 95.38 192 SER A O 1
ATOM 1573 N N . PRO A 1 193 ? -11.600 -9.089 -20.246 1.00 93.56 193 PRO A N 1
ATOM 1574 C CA . PRO A 1 193 ? -11.286 -8.542 -21.569 1.00 93.56 193 PRO A CA 1
ATOM 1575 C C . PRO A 1 193 ? -10.475 -7.240 -21.522 1.00 93.56 193 PRO A C 1
ATOM 1577 O O . PRO A 1 193 ? -9.682 -6.992 -22.430 1.00 93.56 193 PRO A O 1
ATOM 1580 N N . LYS A 1 194 ? -10.630 -6.452 -20.445 1.00 91.94 194 LYS A N 1
ATOM 1581 C CA . LYS A 1 194 ? -9.895 -5.200 -20.223 1.00 91.94 194 LYS A CA 1
ATOM 1582 C C . LYS A 1 194 ? -8.382 -5.399 -20.192 1.00 91.94 194 LYS A C 1
ATOM 1584 O O . LYS A 1 194 ? -7.656 -4.484 -20.561 1.00 91.94 194 LYS A O 1
ATOM 1589 N N . ASN A 1 195 ? -7.901 -6.580 -19.793 1.00 92.25 195 ASN A N 1
ATOM 1590 C CA . ASN A 1 195 ? -6.469 -6.852 -19.763 1.00 92.25 195 ASN A CA 1
ATOM 1591 C C . ASN A 1 195 ? -5.858 -6.851 -21.168 1.00 92.25 195 ASN A C 1
ATOM 1593 O O . ASN A 1 195 ? -4.828 -6.226 -21.385 1.00 92.25 195 ASN A O 1
ATOM 1597 N N . ASN A 1 196 ? -6.518 -7.496 -22.133 1.00 89.94 196 ASN A N 1
ATOM 1598 C CA . ASN A 1 196 ? -6.029 -7.525 -23.514 1.00 89.94 196 ASN A CA 1
ATOM 1599 C C . ASN A 1 196 ? -6.064 -6.125 -24.140 1.00 89.94 196 ASN A C 1
ATOM 1601 O O . ASN A 1 196 ? -5.117 -5.723 -24.805 1.00 89.94 196 ASN A O 1
ATOM 1605 N N . GLU A 1 197 ? -7.144 -5.374 -23.896 1.00 90.44 197 GLU A N 1
ATOM 1606 C CA . GLU A 1 197 ? -7.275 -3.990 -24.368 1.00 90.44 197 GLU A CA 1
ATOM 1607 C C . GLU A 1 197 ? -6.167 -3.095 -23.796 1.00 90.44 197 GLU A C 1
ATOM 1609 O O . GLU A 1 197 ? -5.606 -2.262 -24.506 1.00 90.44 197 GLU A O 1
ATOM 1614 N N . TYR A 1 198 ? -5.825 -3.297 -22.523 1.00 88.38 198 TYR A N 1
ATOM 1615 C CA . TYR A 1 198 ? -4.741 -2.595 -21.851 1.00 88.38 198 TYR A CA 1
ATOM 1616 C C . TYR A 1 198 ? -3.359 -2.949 -22.425 1.00 88.38 198 TYR A C 1
ATOM 1618 O O . TYR A 1 198 ? -2.594 -2.042 -22.753 1.00 88.38 198 TYR A O 1
ATOM 1626 N N . GLU A 1 199 ? -3.041 -4.240 -22.582 1.00 88.62 199 GLU A N 1
ATOM 1627 C CA . GLU A 1 199 ? -1.750 -4.688 -23.128 1.00 88.62 199 GLU A CA 1
ATOM 1628 C C . GLU A 1 199 ? -1.518 -4.115 -24.537 1.00 88.62 199 GLU A C 1
ATOM 1630 O O . GLU A 1 199 ? -0.466 -3.529 -24.807 1.00 88.62 199 GLU A O 1
ATOM 1635 N N . GLU A 1 200 ? -2.529 -4.190 -25.411 1.00 90.12 200 GLU A N 1
ATOM 1636 C CA . GLU A 1 200 ? -2.479 -3.594 -26.752 1.00 90.12 200 GLU A CA 1
ATOM 1637 C C . GLU A 1 200 ? -2.292 -2.068 -26.695 1.00 90.12 200 GLU A C 1
ATOM 1639 O O . GLU A 1 200 ? -1.512 -1.498 -27.467 1.00 90.12 200 GLU A O 1
ATOM 1644 N N . HIS A 1 201 ? -2.986 -1.396 -25.772 1.00 89.88 201 HIS A N 1
ATOM 1645 C CA . HIS A 1 201 ? -2.901 0.051 -25.605 1.00 89.88 201 HIS A CA 1
ATOM 1646 C C . HIS A 1 201 ? -1.502 0.507 -25.172 1.00 89.88 201 HIS A C 1
ATOM 1648 O O . HIS A 1 201 ? -0.927 1.395 -25.807 1.00 89.88 201 HIS A O 1
ATOM 1654 N N . ILE A 1 202 ? -0.933 -0.107 -24.132 1.00 89.12 202 ILE A N 1
ATOM 1655 C CA . ILE A 1 202 ? 0.401 0.242 -23.628 1.00 89.12 202 ILE A CA 1
ATOM 1656 C C . ILE A 1 202 ? 1.482 -0.068 -24.638 1.00 89.12 202 ILE A C 1
ATOM 1658 O O . ILE A 1 202 ? 2.367 0.764 -24.845 1.00 89.12 202 ILE A O 1
ATOM 1662 N N . GLN A 1 203 ? 1.413 -1.232 -25.282 1.00 88.56 203 GLN A N 1
ATOM 1663 C CA . GLN A 1 203 ? 2.371 -1.575 -26.318 1.00 88.56 203 GLN A CA 1
ATOM 1664 C C . GLN A 1 203 ? 2.362 -0.508 -27.418 1.00 88.56 203 GLN A C 1
ATOM 1666 O O . GLN A 1 203 ? 3.416 0.033 -27.754 1.00 88.56 203 GLN A O 1
ATOM 1671 N N . SER A 1 204 ? 1.178 -0.119 -27.905 1.00 90.62 204 SER A N 1
ATOM 1672 C CA . SER A 1 204 ? 1.050 0.937 -28.911 1.00 90.62 204 SER A CA 1
ATOM 1673 C C . SER A 1 204 ? 1.571 2.293 -28.425 1.00 90.62 204 SER A C 1
ATOM 1675 O O . SER A 1 204 ? 2.148 3.036 -29.223 1.00 90.62 204 SER A O 1
ATOM 1677 N N . LEU A 1 205 ? 1.348 2.646 -27.156 1.00 90.00 205 LEU A N 1
ATOM 1678 C CA . LEU A 1 205 ? 1.839 3.895 -26.574 1.00 90.00 205 LEU A CA 1
ATOM 1679 C C . LEU A 1 205 ? 3.367 3.917 -26.513 1.00 90.00 205 LEU A C 1
ATOM 1681 O O . LEU A 1 205 ? 3.979 4.870 -26.994 1.00 90.00 205 LEU A O 1
ATOM 1685 N N . ILE A 1 206 ? 3.983 2.860 -25.979 1.00 90.12 206 ILE A N 1
ATOM 1686 C CA . ILE A 1 206 ? 5.441 2.746 -25.896 1.00 90.12 206 ILE A CA 1
ATOM 1687 C C . ILE A 1 206 ? 6.036 2.792 -27.301 1.00 90.12 206 ILE A C 1
ATOM 1689 O O . ILE A 1 206 ? 6.890 3.637 -27.562 1.00 90.12 206 ILE A O 1
ATOM 1693 N N . GLU A 1 207 ? 5.544 1.957 -28.223 1.00 89.88 207 GLU A N 1
ATOM 1694 C CA . GLU A 1 207 ? 6.035 1.880 -29.605 1.00 89.88 207 GLU A CA 1
ATOM 1695 C C . GLU A 1 207 ? 6.014 3.231 -30.326 1.00 89.88 207 GLU A C 1
ATOM 1697 O O . GLU A 1 207 ? 6.934 3.536 -31.090 1.00 89.88 207 GLU A O 1
ATOM 1702 N N . SER A 1 208 ? 5.015 4.072 -30.042 1.00 92.81 208 SER A N 1
ATOM 1703 C CA . SER A 1 208 ? 4.908 5.413 -30.626 1.00 92.81 208 SER A CA 1
ATOM 1704 C C . SER A 1 208 ? 6.036 6.365 -30.203 1.00 92.81 208 SER A C 1
ATOM 1706 O O . SER A 1 208 ? 6.377 7.284 -30.949 1.00 92.81 208 SER A O 1
ATOM 1708 N N . GLU A 1 209 ? 6.671 6.106 -29.058 1.00 95.06 209 GLU A N 1
ATOM 1709 C CA . GLU A 1 209 ? 7.734 6.931 -28.480 1.00 95.06 209 GLU A CA 1
ATOM 1710 C C . GLU A 1 209 ? 9.144 6.350 -28.697 1.00 95.06 209 GLU A C 1
ATOM 1712 O O . GLU A 1 209 ? 10.141 7.078 -28.604 1.00 95.06 209 GLU A O 1
ATOM 1717 N N . LEU A 1 210 ? 9.255 5.058 -29.035 1.00 92.81 210 LEU A N 1
ATOM 1718 C CA . LEU A 1 210 ? 10.534 4.336 -29.090 1.00 92.81 210 LEU A CA 1
ATOM 1719 C C . LEU A 1 210 ? 11.550 4.946 -30.048 1.00 92.81 210 LEU A C 1
ATOM 1721 O O . LEU A 1 210 ? 12.726 5.021 -29.705 1.00 92.81 210 LEU A O 1
ATOM 1725 N N . ALA A 1 211 ? 11.135 5.414 -31.225 1.00 94.00 211 ALA A N 1
ATOM 1726 C CA . ALA A 1 211 ? 12.070 6.017 -32.177 1.00 94.00 211 ALA A CA 1
ATOM 1727 C C . ALA A 1 211 ? 12.819 7.214 -31.561 1.00 94.00 211 ALA A C 1
ATOM 1729 O O . ALA A 1 211 ? 14.028 7.358 -31.743 1.00 94.00 211 ALA A O 1
ATOM 1730 N N . THR A 1 212 ? 12.110 8.038 -30.785 1.00 95.75 212 THR A N 1
ATOM 1731 C CA . THR A 1 212 ? 12.684 9.190 -30.082 1.00 95.75 212 THR A CA 1
ATOM 1732 C C . THR A 1 212 ? 13.557 8.741 -28.912 1.00 95.75 212 THR A C 1
ATOM 1734 O O . THR A 1 212 ? 14.678 9.231 -28.765 1.00 95.75 212 THR A O 1
ATOM 1737 N N . VAL A 1 213 ? 13.066 7.803 -28.096 1.00 96.12 213 VAL A N 1
ATOM 1738 C CA . VAL A 1 213 ? 13.767 7.322 -26.894 1.00 96.12 213 VAL A CA 1
ATOM 1739 C C . VAL A 1 213 ? 15.064 6.593 -27.254 1.00 96.12 213 VAL A C 1
ATOM 1741 O O . VAL A 1 213 ? 16.106 6.874 -26.664 1.00 96.12 213 VAL A O 1
ATOM 1744 N N . MET A 1 214 ? 15.040 5.711 -28.257 1.00 96.94 214 MET A N 1
ATOM 1745 C CA . MET A 1 214 ? 16.213 4.948 -28.698 1.00 96.94 214 MET A CA 1
ATOM 1746 C C . MET A 1 214 ? 17.286 5.853 -29.293 1.00 96.94 214 MET A C 1
ATOM 1748 O O . MET A 1 214 ? 18.459 5.728 -28.939 1.00 96.94 214 MET A O 1
ATOM 1752 N N . LEU A 1 215 ? 16.890 6.830 -30.111 1.00 96.81 215 LEU A N 1
ATOM 1753 C CA . LEU A 1 215 ? 17.838 7.791 -30.664 1.00 96.81 215 LEU A CA 1
ATOM 1754 C C . LEU A 1 215 ? 18.445 8.676 -29.569 1.00 96.81 215 LEU A C 1
ATOM 1756 O O . LEU A 1 215 ? 19.648 8.909 -29.573 1.00 96.81 215 LEU A O 1
ATOM 1760 N N . GLY A 1 216 ? 17.626 9.162 -28.632 1.00 96.19 216 GLY A N 1
ATOM 1761 C CA . GLY A 1 216 ? 18.068 10.067 -27.569 1.00 96.19 216 GLY A CA 1
ATOM 1762 C C . GLY A 1 216 ? 18.859 9.389 -26.449 1.00 96.19 216 GLY A C 1
ATOM 1763 O O . GLY A 1 216 ? 19.662 10.049 -25.789 1.00 96.19 216 GLY A O 1
ATOM 1764 N N . THR A 1 217 ? 18.633 8.093 -26.227 1.00 97.06 217 THR A N 1
ATOM 1765 C CA . THR A 1 217 ? 19.223 7.355 -25.106 1.00 97.06 217 THR A CA 1
ATOM 1766 C C . THR A 1 217 ? 20.306 6.388 -25.534 1.00 97.06 217 THR A C 1
ATOM 1768 O O . THR A 1 217 ? 21.277 6.282 -24.805 1.00 97.06 217 THR A O 1
ATOM 1771 N N . PHE A 1 218 ? 20.191 5.714 -26.679 1.00 96.44 218 PHE A N 1
ATOM 1772 C CA . PHE A 1 218 ? 21.137 4.691 -27.149 1.00 96.44 218 PHE A CA 1
ATOM 1773 C C . PHE A 1 218 ? 21.917 5.111 -28.404 1.00 96.44 218 PHE A C 1
ATOM 1775 O O . PHE A 1 218 ? 22.750 4.348 -28.889 1.00 96.44 218 PHE A O 1
ATOM 1782 N N . ASP A 1 219 ? 21.672 6.320 -28.921 1.00 96.62 219 ASP A N 1
ATOM 1783 C CA . ASP A 1 219 ? 22.302 6.853 -30.134 1.00 96.62 219 ASP A CA 1
ATOM 1784 C C . ASP A 1 219 ? 22.082 5.954 -31.375 1.00 96.62 219 ASP A C 1
ATOM 1786 O O . ASP A 1 219 ? 22.926 5.886 -32.272 1.00 96.62 219 ASP A O 1
ATOM 1790 N N . CYS A 1 220 ? 20.939 5.254 -31.441 1.00 96.69 220 CYS A N 1
ATOM 1791 C CA . CYS A 1 220 ? 20.584 4.354 -32.541 1.00 96.69 220 CYS A CA 1
ATOM 1792 C C . CYS A 1 220 ? 19.124 4.507 -32.993 1.00 96.69 220 CYS A C 1
ATOM 1794 O O . CYS A 1 220 ? 18.256 4.915 -32.224 1.00 96.69 220 CYS A O 1
ATOM 1796 N N . GLU A 1 221 ? 18.837 4.136 -34.243 1.00 97.12 221 GLU A N 1
ATOM 1797 C CA . GLU A 1 221 ? 17.454 4.030 -34.720 1.00 97.12 221 GLU A CA 1
ATOM 1798 C C . GLU A 1 221 ? 16.740 2.845 -34.049 1.00 97.12 221 GLU A C 1
ATOM 1800 O O . GLU A 1 221 ? 17.358 1.828 -33.709 1.00 97.12 221 GLU A O 1
ATOM 1805 N N . PHE A 1 222 ? 15.430 2.992 -33.845 1.00 96.44 222 PHE A N 1
ATOM 1806 C CA . PHE A 1 222 ? 14.591 1.888 -33.396 1.00 96.44 222 PHE A CA 1
ATOM 1807 C C . PHE A 1 222 ? 14.463 0.844 -34.513 1.00 96.44 222 PHE A C 1
ATOM 1809 O O . PHE A 1 222 ? 14.090 1.172 -35.640 1.00 96.44 222 PHE A O 1
ATOM 1816 N N . ASP A 1 223 ? 14.762 -0.406 -34.178 1.00 96.19 223 ASP A N 1
ATOM 1817 C CA . ASP A 1 223 ? 14.658 -1.576 -35.039 1.00 96.19 223 ASP A CA 1
ATOM 1818 C C . ASP A 1 223 ? 13.771 -2.629 -34.347 1.00 96.19 223 ASP A C 1
ATOM 1820 O O . ASP A 1 223 ? 14.214 -3.254 -33.375 1.00 96.19 223 ASP A O 1
ATOM 1824 N N . PRO A 1 224 ? 12.534 -2.861 -34.830 1.00 93.94 224 PRO A N 1
ATOM 1825 C CA . PRO A 1 224 ? 11.617 -3.821 -34.219 1.00 93.94 224 PRO A CA 1
ATOM 1826 C C . PRO A 1 224 ? 12.111 -5.272 -34.311 1.00 93.94 224 PRO A C 1
ATOM 1828 O O . PRO A 1 224 ? 11.663 -6.114 -33.533 1.00 93.94 224 PRO A O 1
ATOM 1831 N N . ASP A 1 225 ? 13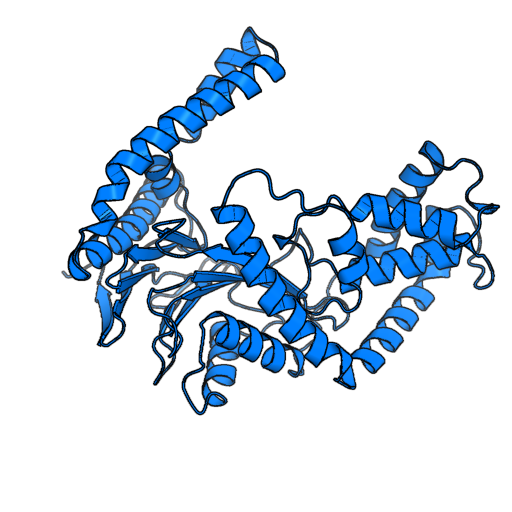.045 -5.588 -35.214 1.00 96.25 225 ASP A N 1
ATOM 1832 C CA . ASP A 1 225 ? 13.617 -6.932 -35.326 1.00 96.25 225 ASP A CA 1
ATOM 1833 C C . ASP A 1 225 ? 14.787 -7.147 -34.350 1.00 96.25 225 ASP A C 1
ATOM 1835 O O . ASP A 1 225 ? 15.126 -8.293 -34.014 1.00 96.25 225 ASP A O 1
ATOM 1839 N N . SER A 1 226 ? 15.360 -6.065 -33.815 1.00 97.19 226 SER A N 1
ATOM 1840 C CA . SER A 1 226 ? 16.481 -6.120 -32.882 1.00 97.19 226 SER A CA 1
ATOM 1841 C C . SER A 1 226 ? 16.095 -6.799 -31.565 1.00 97.19 226 SER A C 1
ATOM 1843 O O . SER A 1 226 ? 15.159 -6.402 -30.867 1.00 97.19 226 SER A O 1
ATOM 1845 N N . ALA A 1 227 ? 16.827 -7.858 -31.211 1.00 97.44 227 ALA A N 1
ATOM 1846 C CA . ALA A 1 227 ? 16.520 -8.691 -30.049 1.00 97.44 227 ALA A CA 1
ATOM 1847 C C . ALA A 1 227 ? 16.683 -7.935 -28.721 1.00 97.44 227 ALA A C 1
ATOM 1849 O O . ALA A 1 227 ? 15.804 -8.008 -27.864 1.00 97.44 227 ALA A O 1
ATOM 1850 N N . TRP A 1 228 ? 17.769 -7.173 -28.563 1.00 97.19 228 TRP A N 1
ATOM 1851 C CA . TRP A 1 228 ? 18.028 -6.420 -27.334 1.00 97.19 228 TRP A CA 1
ATOM 1852 C C . TRP A 1 228 ? 17.054 -5.250 -27.158 1.00 97.19 228 TRP A C 1
ATOM 1854 O O . TRP A 1 228 ? 16.628 -4.981 -26.043 1.00 97.19 228 TRP A O 1
ATOM 1864 N N . GLN A 1 229 ? 16.647 -4.584 -28.246 1.00 96.38 229 GLN A N 1
ATOM 1865 C CA . GLN A 1 229 ? 15.679 -3.485 -28.163 1.00 96.38 229 GLN A CA 1
ATOM 1866 C C . GLN A 1 229 ? 14.312 -4.004 -27.711 1.00 96.38 229 GLN A C 1
ATOM 1868 O O . GLN A 1 229 ? 13.716 -3.451 -26.789 1.00 96.38 229 GLN A O 1
ATOM 1873 N N . ARG A 1 230 ? 13.860 -5.128 -28.287 1.00 95.69 230 ARG A N 1
ATOM 1874 C CA . ARG A 1 230 ? 12.653 -5.835 -27.834 1.00 95.69 230 ARG A CA 1
ATOM 1875 C C . ARG A 1 230 ? 12.731 -6.260 -26.373 1.00 95.69 230 ARG A C 1
ATOM 1877 O O . ARG A 1 230 ? 11.742 -6.126 -25.662 1.00 95.69 230 ARG A O 1
ATOM 1884 N N . ALA A 1 231 ? 13.893 -6.719 -25.914 1.00 96.00 231 ALA A N 1
ATOM 1885 C CA . ALA A 1 231 ? 14.092 -7.074 -24.513 1.00 96.00 231 ALA A CA 1
ATOM 1886 C C . ALA A 1 231 ? 13.869 -5.883 -23.566 1.00 96.00 231 ALA A C 1
ATOM 1888 O O . ALA A 1 231 ? 13.218 -6.047 -22.538 1.00 96.00 231 ALA A O 1
ATOM 1889 N N . LEU A 1 232 ? 14.340 -4.682 -23.920 1.00 95.06 232 LEU A N 1
ATOM 1890 C CA . LEU A 1 232 ? 14.111 -3.477 -23.109 1.00 95.06 232 LEU A CA 1
ATOM 1891 C C . LEU A 1 232 ? 12.645 -3.059 -23.070 1.00 95.06 232 LEU A C 1
ATOM 1893 O O . LEU A 1 232 ? 12.151 -2.664 -22.018 1.00 95.06 232 LEU A O 1
ATOM 1897 N N . ILE A 1 233 ? 11.945 -3.177 -24.197 1.00 92.62 233 ILE A N 1
ATOM 1898 C CA . ILE A 1 233 ? 10.516 -2.860 -24.294 1.00 92.62 233 ILE A CA 1
ATOM 1899 C C . ILE A 1 233 ? 9.708 -3.810 -23.412 1.00 92.62 233 ILE A C 1
ATOM 1901 O O . ILE A 1 233 ? 8.922 -3.359 -22.584 1.00 92.62 233 ILE A O 1
ATOM 1905 N N . GLU A 1 234 ? 9.945 -5.117 -23.531 1.00 92.31 234 GLU A N 1
ATOM 1906 C CA . GLU A 1 234 ? 9.269 -6.120 -22.703 1.00 92.31 234 GLU A CA 1
ATOM 1907 C C . GLU A 1 234 ? 9.588 -5.948 -21.215 1.00 92.31 234 GLU A C 1
ATOM 1909 O O . GLU A 1 234 ? 8.704 -6.098 -20.371 1.00 92.31 234 GLU A O 1
ATOM 1914 N N . ALA A 1 235 ? 10.829 -5.589 -20.874 1.00 92.31 235 ALA A N 1
ATOM 1915 C CA . ALA A 1 235 ? 11.203 -5.287 -19.497 1.00 92.31 235 ALA A CA 1
ATOM 1916 C C . ALA A 1 235 ? 10.490 -4.030 -18.965 1.00 92.31 235 ALA A C 1
ATOM 1918 O O . ALA A 1 235 ? 10.047 -4.026 -17.816 1.00 92.31 235 ALA A O 1
ATOM 1919 N N . GLN A 1 236 ? 10.322 -2.994 -19.794 1.00 92.12 236 GLN A N 1
ATOM 1920 C CA . GLN A 1 236 ? 9.582 -1.781 -19.435 1.00 92.12 236 GLN A CA 1
ATOM 1921 C C . GLN A 1 236 ? 8.086 -2.056 -19.244 1.00 92.12 236 GLN A C 1
ATOM 1923 O O . GLN A 1 236 ? 7.506 -1.585 -18.267 1.00 92.12 236 GLN A O 1
ATOM 1928 N N . ILE A 1 237 ? 7.461 -2.832 -20.139 1.00 90.38 237 ILE A N 1
ATOM 1929 C CA . ILE A 1 237 ? 6.055 -3.249 -20.005 1.00 90.38 237 ILE A CA 1
ATOM 1930 C C . ILE A 1 237 ? 5.876 -4.019 -18.696 1.00 90.38 237 ILE A C 1
ATOM 1932 O O . ILE A 1 237 ? 5.013 -3.677 -17.888 1.00 90.38 237 ILE A O 1
ATOM 1936 N N . LEU A 1 238 ? 6.757 -4.991 -18.429 1.00 90.19 238 LEU A N 1
ATOM 1937 C CA . LEU A 1 238 ? 6.744 -5.735 -17.174 1.00 90.19 238 LEU A CA 1
ATOM 1938 C C . LEU A 1 238 ? 6.897 -4.803 -15.962 1.00 90.19 238 LEU A C 1
ATOM 1940 O O . LEU A 1 238 ? 6.220 -5.007 -14.951 1.00 90.19 238 LEU A O 1
ATOM 1944 N N . ALA A 1 239 ? 7.745 -3.777 -16.053 1.00 89.25 239 ALA A N 1
ATOM 1945 C CA . ALA A 1 239 ? 7.934 -2.813 -14.980 1.00 89.25 239 ALA A CA 1
ATOM 1946 C C . ALA A 1 239 ? 6.676 -1.965 -14.716 1.00 89.25 239 ALA A C 1
ATOM 1948 O O . ALA A 1 239 ? 6.307 -1.816 -13.550 1.00 89.25 239 ALA A O 1
ATOM 1949 N N . PHE A 1 240 ? 6.011 -1.457 -15.760 1.00 88.62 240 PHE A N 1
ATOM 1950 C CA . PHE A 1 240 ? 4.759 -0.702 -15.625 1.00 88.62 240 PHE A CA 1
ATOM 1951 C C . PHE A 1 240 ? 3.630 -1.557 -15.052 1.00 88.62 240 PHE A C 1
ATOM 1953 O O . PHE A 1 240 ? 2.959 -1.141 -14.112 1.00 88.62 240 PHE A O 1
ATOM 1960 N N . GLU A 1 241 ? 3.453 -2.771 -15.570 1.00 90.12 241 GLU A N 1
ATOM 1961 C CA . GLU A 1 241 ? 2.375 -3.667 -15.151 1.00 90.12 241 GLU A CA 1
ATOM 1962 C C . GLU A 1 241 ? 2.485 -4.078 -13.685 1.00 90.12 241 GLU A C 1
ATOM 1964 O O . GLU A 1 241 ? 1.482 -4.130 -12.972 1.00 90.12 241 GLU A O 1
ATOM 1969 N N . ASN A 1 242 ? 3.697 -4.412 -13.235 1.00 90.94 242 ASN A N 1
ATOM 1970 C CA . ASN A 1 242 ? 3.882 -5.160 -11.994 1.00 90.94 242 ASN A CA 1
ATOM 1971 C C . ASN A 1 242 ? 4.364 -4.307 -10.824 1.00 90.94 242 ASN A C 1
ATOM 1973 O O . ASN A 1 242 ? 4.344 -4.803 -9.697 1.00 90.94 242 ASN A O 1
ATOM 1977 N N . TYR A 1 243 ? 4.760 -3.052 -11.042 1.00 90.50 243 TYR A N 1
ATOM 1978 C CA . TYR A 1 243 ? 5.177 -2.169 -9.957 1.00 90.50 243 TYR A CA 1
ATOM 1979 C C . TYR A 1 243 ? 4.332 -0.908 -9.896 1.00 90.50 243 TYR A C 1
ATOM 1981 O O . TYR A 1 243 ? 4.213 -0.167 -10.864 1.00 90.50 243 TYR A O 1
ATOM 1989 N N . ALA A 1 244 ? 3.806 -0.635 -8.708 1.00 87.88 244 ALA A N 1
ATOM 1990 C CA . ALA A 1 244 ? 3.238 0.660 -8.398 1.00 87.88 244 ALA A CA 1
ATOM 1991 C C . ALA A 1 244 ? 4.355 1.719 -8.282 1.00 87.88 244 ALA A C 1
ATOM 1993 O O . ALA A 1 244 ? 5.477 1.401 -7.852 1.00 87.88 244 ALA A O 1
ATOM 1994 N N . PRO A 1 245 ? 4.073 2.981 -8.635 1.00 83.94 245 PRO A N 1
ATOM 1995 C CA . PRO A 1 245 ? 5.046 4.054 -8.583 1.00 83.94 245 PRO A CA 1
ATOM 1996 C C . PRO A 1 245 ? 5.467 4.316 -7.137 1.00 83.94 245 PRO A C 1
ATOM 1998 O O . PRO A 1 245 ? 4.681 4.266 -6.192 1.00 83.94 245 PRO A O 1
ATOM 2001 N N . THR A 1 246 ? 6.749 4.617 -6.948 1.00 77.19 246 THR A N 1
ATOM 2002 C CA . THR A 1 246 ? 7.300 4.978 -5.631 1.00 77.19 246 THR A CA 1
ATOM 2003 C C . THR A 1 246 ? 7.109 6.457 -5.304 1.00 77.19 246 THR A C 1
ATOM 2005 O O . THR A 1 246 ? 7.257 6.865 -4.151 1.00 77.19 246 THR A O 1
ATOM 2008 N N . ILE A 1 247 ? 6.798 7.266 -6.317 1.00 72.25 247 ILE A N 1
ATOM 2009 C CA . ILE A 1 247 ? 6.673 8.717 -6.246 1.00 72.25 247 ILE A CA 1
ATOM 2010 C C . ILE A 1 247 ? 5.322 9.066 -6.850 1.00 72.25 247 ILE A C 1
ATOM 2012 O O . ILE A 1 247 ? 5.068 8.759 -8.006 1.00 72.25 247 ILE A O 1
ATOM 2016 N N . GLY A 1 248 ? 4.454 9.700 -6.071 1.00 72.44 248 GLY A N 1
ATOM 2017 C CA . GLY A 1 248 ? 3.128 10.059 -6.546 1.00 72.44 248 GLY A CA 1
ATOM 2018 C C . GLY A 1 248 ? 2.175 10.368 -5.408 1.00 72.44 248 GLY A C 1
ATOM 2019 O O . GLY A 1 248 ? 2.413 10.033 -4.243 1.00 72.44 248 GLY A O 1
ATOM 2020 N N . GLY A 1 249 ? 1.089 11.041 -5.762 1.00 82.44 249 GLY A N 1
ATOM 2021 C CA . GLY A 1 249 ? -0.070 11.132 -4.900 1.00 82.44 249 GLY A CA 1
ATOM 2022 C C . GLY A 1 249 ? -0.700 9.750 -4.735 1.00 82.44 249 GLY A C 1
ATOM 2023 O O . GLY A 1 249 ? -0.943 9.071 -5.723 1.00 82.44 249 GLY A O 1
ATOM 2024 N N . GLN A 1 250 ? -0.943 9.319 -3.498 1.00 93.25 250 GLN A N 1
ATOM 2025 C CA . GLN A 1 250 ? -1.581 8.029 -3.228 1.00 93.25 250 GLN A CA 1
ATOM 2026 C C . GLN A 1 250 ? -2.614 8.161 -2.112 1.00 93.25 250 GLN A C 1
ATOM 2028 O O . GLN A 1 250 ? -2.389 8.867 -1.118 1.00 93.25 250 GLN A O 1
ATOM 2033 N N . ALA A 1 251 ? -3.718 7.437 -2.253 1.00 95.06 251 ALA A N 1
ATOM 2034 C CA . ALA A 1 251 ? -4.662 7.177 -1.181 1.00 95.06 251 ALA A CA 1
ATOM 2035 C C . ALA A 1 251 ? -4.210 5.919 -0.432 1.00 95.06 251 ALA A C 1
ATOM 2037 O O . ALA A 1 251 ? -4.293 4.789 -0.918 1.00 95.06 251 ALA A O 1
ATOM 2038 N N . SER A 1 252 ? -3.699 6.109 0.778 1.00 96.00 252 SER A N 1
ATOM 2039 C CA . SER A 1 252 ? -3.327 5.010 1.658 1.00 96.00 252 SER A CA 1
ATOM 2040 C C . SER A 1 252 ? -4.569 4.568 2.419 1.00 96.00 252 SER A C 1
ATOM 2042 O O . SER A 1 252 ? -5.159 5.357 3.153 1.00 96.00 252 SER A O 1
ATOM 2044 N N . CYS A 1 253 ? -4.965 3.314 2.248 1.00 97.56 253 CYS A N 1
ATOM 2045 C CA . CYS A 1 253 ? -6.231 2.779 2.725 1.00 97.56 253 CYS A CA 1
ATOM 2046 C C . CYS A 1 253 ? -6.000 1.639 3.719 1.00 97.56 253 CYS A C 1
ATOM 2048 O O . CYS A 1 253 ? -5.061 0.854 3.582 1.00 97.56 253 CYS A O 1
ATOM 2050 N N . LEU A 1 254 ? -6.875 1.521 4.711 1.00 98.19 254 LEU A N 1
ATOM 2051 C CA . LEU A 1 254 ? -6.848 0.481 5.730 1.00 98.19 254 LEU A CA 1
ATOM 2052 C C . LEU A 1 254 ? -8.206 -0.205 5.808 1.00 98.19 254 LEU A C 1
ATOM 2054 O O . LEU A 1 254 ? -9.192 0.411 6.202 1.00 98.19 254 LEU A O 1
ATOM 2058 N N . PHE A 1 255 ? -8.218 -1.501 5.521 1.00 98.44 255 PHE A N 1
ATOM 2059 C CA . PHE A 1 255 ? -9.312 -2.396 5.865 1.00 98.44 255 PHE A CA 1
ATOM 2060 C C . PHE A 1 255 ? -9.000 -3.036 7.211 1.00 98.44 255 PHE A C 1
ATOM 2062 O O . PHE A 1 255 ? -7.918 -3.592 7.402 1.00 98.44 255 PHE A O 1
ATOM 2069 N N . ILE A 1 256 ? -9.933 -2.974 8.155 1.00 98.19 256 ILE A N 1
ATOM 2070 C CA . ILE A 1 256 ? -9.784 -3.614 9.461 1.00 98.19 256 ILE A CA 1
ATOM 2071 C C . ILE A 1 256 ? -11.091 -4.251 9.904 1.00 98.19 256 ILE A C 1
ATOM 2073 O O . ILE A 1 256 ? -12.151 -3.638 9.831 1.00 98.19 256 ILE A O 1
ATOM 2077 N N . GLY A 1 257 ? -11.015 -5.477 10.409 1.00 97.25 257 GLY A N 1
ATOM 2078 C CA . GLY A 1 257 ? -12.159 -6.128 11.028 1.00 97.25 257 GLY A CA 1
ATOM 2079 C C . GLY A 1 257 ? -12.152 -7.635 10.897 1.00 97.25 257 GLY A C 1
ATOM 2080 O O . GLY A 1 257 ? -11.093 -8.256 10.982 1.00 97.25 257 GLY A O 1
ATOM 2081 N N . TYR A 1 258 ? -13.347 -8.200 10.756 1.00 96.88 258 TYR A N 1
ATOM 2082 C CA . TYR A 1 258 ? -13.614 -9.632 10.737 1.00 96.88 258 TYR A CA 1
ATOM 2083 C C . TYR A 1 258 ? -14.369 -10.000 9.458 1.00 96.88 258 TYR A C 1
ATOM 2085 O O . TYR A 1 258 ? -15.408 -9.402 9.160 1.00 96.88 258 TYR A O 1
ATOM 2093 N N . GLY A 1 259 ? -13.903 -11.027 8.754 1.00 95.06 259 GLY A N 1
ATOM 2094 C CA . GLY A 1 259 ? -14.797 -11.875 7.975 1.00 95.06 259 GLY A CA 1
ATOM 2095 C C . GLY A 1 259 ? -15.610 -12.817 8.867 1.00 95.06 259 GLY A C 1
ATOM 2096 O O . GLY A 1 259 ? -15.390 -12.896 10.080 1.00 95.06 259 GLY A O 1
ATOM 2097 N N . GLU A 1 260 ? -16.572 -13.526 8.281 1.00 94.69 260 GLU A N 1
ATOM 2098 C CA . GLU A 1 260 ? -17.425 -14.471 9.020 1.00 94.69 260 GLU A CA 1
ATOM 2099 C C . GLU A 1 260 ? -16.611 -15.559 9.744 1.00 94.69 260 GLU A C 1
ATOM 2101 O O . GLU A 1 260 ? -16.857 -15.869 10.922 1.00 94.69 260 GLU A O 1
ATOM 2106 N N . ASP A 1 261 ? -15.581 -16.062 9.065 1.00 96.19 261 ASP A N 1
ATOM 2107 C CA . ASP A 1 261 ? -14.717 -17.144 9.530 1.00 96.19 261 ASP A CA 1
ATOM 2108 C C . ASP A 1 261 ? -13.547 -16.636 10.386 1.00 96.19 261 ASP A C 1
ATOM 2110 O O . ASP A 1 261 ? -12.895 -17.414 11.090 1.00 96.19 261 ASP A O 1
ATOM 2114 N N . ASP A 1 262 ? -13.300 -15.324 10.408 1.00 94.56 262 ASP A N 1
ATOM 2115 C CA . ASP A 1 262 ? -12.229 -14.746 11.209 1.00 94.56 262 ASP A CA 1
ATOM 2116 C C . ASP A 1 262 ? -12.563 -14.827 12.709 1.00 94.56 262 ASP A C 1
ATOM 2118 O O . ASP A 1 262 ? -13.610 -14.388 13.206 1.00 94.56 262 ASP A O 1
ATOM 2122 N N . TRP A 1 263 ? -11.641 -15.405 13.480 1.00 91.69 263 TRP A N 1
ATOM 2123 C CA . TRP A 1 263 ? -11.757 -15.474 14.940 1.00 91.69 263 TRP A CA 1
ATOM 2124 C C . TRP A 1 263 ? -11.195 -14.234 15.645 1.00 91.69 263 TRP A C 1
ATOM 2126 O O . TRP A 1 263 ? -11.640 -13.874 16.733 1.00 91.69 263 TRP A O 1
ATOM 2136 N N . SER A 1 264 ? -10.221 -13.575 15.025 1.00 93.56 264 SER A N 1
ATOM 2137 C CA . SER A 1 264 ? -9.558 -12.369 15.521 1.00 93.56 264 SER A CA 1
ATOM 2138 C C . SER A 1 264 ? -9.588 -11.289 14.448 1.00 93.56 264 SER A C 1
ATOM 2140 O O . SER A 1 264 ? -9.530 -11.647 13.270 1.00 93.56 264 SER A O 1
ATOM 2142 N N . PRO A 1 265 ? -9.613 -9.997 14.820 1.00 95.81 265 PRO A N 1
ATOM 2143 C CA . PRO A 1 265 ? -9.578 -8.943 13.824 1.00 95.81 265 PRO A CA 1
ATOM 2144 C C . PRO A 1 265 ? -8.255 -8.993 13.060 1.00 95.81 265 PRO A C 1
ATOM 2146 O O . PRO A 1 265 ? -7.217 -9.370 13.610 1.00 95.81 265 PRO A O 1
ATOM 2149 N N . LYS A 1 266 ? -8.293 -8.598 11.797 1.00 97.12 266 LYS A N 1
ATOM 2150 C CA . LYS A 1 266 ? -7.117 -8.414 10.946 1.00 97.12 266 LYS A CA 1
ATOM 2151 C C . LYS A 1 266 ? -7.090 -6.982 10.438 1.00 97.12 266 LYS A C 1
ATOM 2153 O O . LYS A 1 266 ? -8.109 -6.297 10.475 1.00 97.12 266 LYS A O 1
ATOM 2158 N N . ALA A 1 267 ? -5.935 -6.546 9.962 1.00 97.75 267 ALA A N 1
ATOM 2159 C CA . ALA A 1 267 ? -5.759 -5.242 9.346 1.00 97.75 267 ALA A CA 1
ATOM 2160 C C . ALA A 1 267 ? -4.938 -5.392 8.066 1.00 97.75 267 ALA A C 1
ATOM 2162 O O . ALA A 1 267 ? -3.858 -5.984 8.100 1.00 97.75 267 ALA A O 1
ATOM 2163 N N . ILE A 1 268 ? -5.444 -4.863 6.954 1.00 98.25 268 ILE A N 1
ATOM 2164 C CA . ILE A 1 268 ? -4.805 -4.916 5.640 1.00 98.25 268 ILE A CA 1
ATOM 2165 C C . ILE A 1 268 ? -4.719 -3.493 5.108 1.00 98.25 268 ILE A C 1
ATOM 2167 O O . ILE A 1 268 ? -5.732 -2.815 4.936 1.00 98.25 268 ILE A O 1
ATOM 2171 N N . ARG A 1 269 ? -3.489 -3.036 4.883 1.00 97.62 269 ARG A N 1
ATOM 2172 C CA . ARG A 1 269 ? -3.196 -1.728 4.312 1.00 97.62 269 ARG A CA 1
ATOM 2173 C C . ARG A 1 269 ? -2.881 -1.891 2.836 1.00 97.62 269 ARG A C 1
ATOM 2175 O O . ARG A 1 269 ? -2.002 -2.678 2.485 1.00 97.62 269 ARG A O 1
ATOM 2182 N N . ILE A 1 270 ? -3.538 -1.088 2.014 1.00 97.94 270 ILE A N 1
ATOM 2183 C CA . ILE A 1 270 ? -3.247 -0.959 0.589 1.00 97.94 270 ILE A CA 1
ATOM 2184 C C . ILE A 1 270 ? -2.931 0.499 0.257 1.00 97.94 270 ILE A C 1
ATOM 2186 O O . ILE A 1 270 ? -3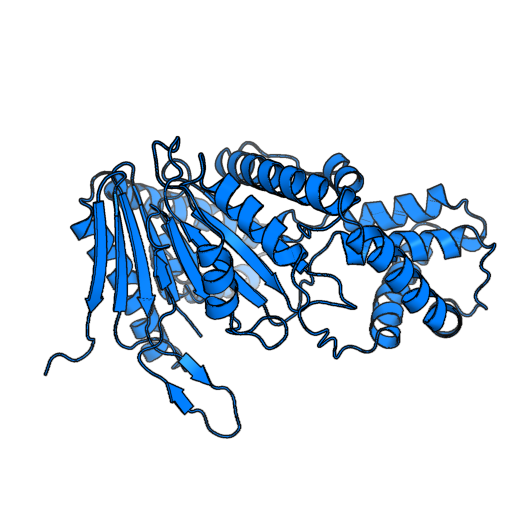.367 1.405 0.968 1.00 97.94 270 ILE A O 1
ATOM 2190 N N . ASN A 1 271 ? -2.186 0.730 -0.814 1.00 97.00 271 ASN A N 1
ATOM 2191 C CA . ASN A 1 271 ? -2.070 2.046 -1.431 1.00 97.00 271 ASN A CA 1
ATOM 2192 C C . ASN A 1 271 ? -2.743 1.999 -2.792 1.00 97.00 271 ASN A C 1
ATOM 2194 O O . ASN A 1 271 ? -2.510 1.062 -3.547 1.00 97.00 271 ASN A O 1
ATOM 2198 N N . ILE A 1 272 ? -3.563 3.001 -3.081 1.00 96.88 272 ILE A N 1
ATOM 2199 C CA . ILE A 1 272 ? -4.183 3.201 -4.385 1.00 96.88 272 ILE A CA 1
ATOM 2200 C C . ILE A 1 272 ? -3.573 4.467 -4.970 1.00 96.88 272 ILE A C 1
ATOM 2202 O O . ILE A 1 272 ? -3.575 5.515 -4.317 1.00 96.88 272 ILE A O 1
ATOM 2206 N N . PHE A 1 273 ? -3.013 4.342 -6.160 1.00 94.75 273 PHE A N 1
ATOM 2207 C CA . PHE A 1 273 ? -2.362 5.423 -6.884 1.00 94.75 273 PHE A CA 1
ATOM 2208 C C . PHE A 1 273 ? -3.293 5.917 -7.986 1.00 94.75 273 PHE A C 1
ATOM 2210 O O . PHE A 1 273 ? -4.213 5.199 -8.388 1.00 94.75 273 PHE A O 1
ATOM 2217 N N . ASP A 1 274 ? -3.048 7.137 -8.459 1.00 92.56 274 ASP A N 1
ATOM 2218 C CA . ASP A 1 274 ? -3.613 7.563 -9.736 1.00 92.56 274 ASP A CA 1
ATOM 2219 C C . ASP A 1 274 ? -3.165 6.587 -10.827 1.00 92.56 274 ASP A C 1
ATOM 2221 O O . ASP A 1 274 ? -2.080 6.007 -10.766 1.00 92.56 274 ASP A O 1
ATOM 2225 N N . SER A 1 275 ? -4.032 6.378 -11.802 1.00 90.56 275 SER A N 1
ATOM 2226 C CA . SER A 1 275 ? -3.760 5.459 -12.890 1.00 90.56 275 SER A CA 1
ATOM 2227 C C . SER A 1 275 ? -2.745 6.060 -13.845 1.00 90.56 275 SER A C 1
ATOM 2229 O O . SER A 1 275 ? -2.808 7.246 -14.168 1.00 90.56 275 SER A O 1
ATOM 2231 N N . GLU A 1 276 ? -1.835 5.220 -14.325 1.00 87.88 276 GLU A N 1
ATOM 2232 C CA . GLU A 1 276 ? -0.818 5.604 -15.299 1.00 87.88 276 GLU A CA 1
ATOM 2233 C C . GLU A 1 276 ? -1.126 4.921 -16.627 1.00 87.88 276 GLU A C 1
ATOM 2235 O O . GLU A 1 276 ? -1.138 3.692 -16.715 1.00 87.88 276 GLU A O 1
ATOM 2240 N N . TYR A 1 277 ? -1.392 5.712 -17.668 1.00 87.25 277 TYR A N 1
ATOM 2241 C CA . TYR A 1 277 ? -1.708 5.220 -19.013 1.00 87.25 277 TYR A CA 1
ATOM 2242 C C . TYR A 1 277 ? -2.845 4.191 -18.987 1.00 87.25 277 TYR A C 1
ATOM 2244 O O . TYR A 1 277 ? -2.726 3.085 -19.513 1.00 87.25 277 TYR A O 1
ATOM 2252 N N . THR A 1 278 ? -3.939 4.534 -18.306 1.00 86.62 278 THR A N 1
ATOM 2253 C CA . THR A 1 278 ? -5.104 3.675 -18.016 1.00 86.62 278 THR A CA 1
ATOM 2254 C C . THR A 1 278 ? -4.856 2.473 -17.089 1.00 86.62 278 THR A C 1
ATOM 2256 O O . THR A 1 278 ? -5.827 1.841 -16.662 1.00 86.62 278 THR A O 1
ATOM 2259 N N . LEU A 1 279 ? -3.606 2.172 -16.705 1.00 88.88 279 LEU A N 1
ATOM 2260 C CA . LEU A 1 279 ? -3.306 1.106 -15.749 1.00 88.88 279 LEU A CA 1
ATOM 2261 C C . LEU A 1 279 ? -3.720 1.523 -14.344 1.00 88.88 279 LEU A C 1
ATOM 2263 O O . LEU A 1 279 ? -3.161 2.458 -13.770 1.00 88.88 279 LEU A O 1
ATOM 2267 N N . ARG A 1 280 ? -4.620 0.754 -13.730 1.00 92.44 280 ARG A N 1
ATOM 2268 C CA . ARG A 1 280 ? -4.856 0.868 -12.290 1.00 92.44 280 ARG A CA 1
ATOM 2269 C C . ARG A 1 280 ? -3.617 0.418 -11.530 1.00 92.44 280 ARG A C 1
ATOM 2271 O O . ARG A 1 280 ? -3.027 -0.618 -11.834 1.00 92.44 280 ARG A O 1
ATOM 2278 N N . GLN A 1 281 ? -3.272 1.161 -10.489 1.00 93.50 281 GLN A N 1
ATOM 2279 C CA . GLN A 1 281 ? -2.108 0.870 -9.666 1.00 93.50 281 GLN A CA 1
ATOM 2280 C C . GLN A 1 281 ? -2.529 0.764 -8.206 1.00 93.50 281 GLN A C 1
ATOM 2282 O O . GLN A 1 281 ? -2.974 1.728 -7.580 1.00 93.50 281 GLN A O 1
ATOM 2287 N N . VAL A 1 282 ? -2.420 -0.446 -7.658 1.00 96.44 282 VAL A N 1
ATOM 2288 C CA . VAL A 1 282 ? -2.705 -0.716 -6.248 1.00 96.44 282 VAL A CA 1
ATOM 2289 C C . VAL A 1 282 ? -1.634 -1.614 -5.675 1.00 96.44 282 VAL A C 1
ATOM 2291 O O . VAL A 1 282 ? -1.334 -2.637 -6.267 1.00 96.44 282 VAL A O 1
ATOM 2294 N N . SER A 1 283 ? -1.114 -1.302 -4.493 1.00 95.75 283 SER A N 1
ATOM 2295 C CA . SER A 1 283 ? -0.160 -2.177 -3.815 1.00 95.75 283 SER A CA 1
ATOM 2296 C C . SER A 1 283 ? -0.627 -2.618 -2.434 1.00 95.75 283 SER A C 1
ATOM 2298 O O . SER A 1 283 ? -1.323 -1.888 -1.721 1.00 95.75 283 SER A O 1
ATOM 2300 N N . ILE A 1 284 ? -0.243 -3.836 -2.038 1.00 95.88 284 ILE A N 1
ATOM 2301 C CA . ILE A 1 284 ? -0.534 -4.377 -0.706 1.00 95.88 284 ILE A CA 1
ATOM 2302 C C . ILE A 1 284 ? 0.632 -4.057 0.222 1.00 95.88 284 ILE A C 1
ATOM 2304 O O . ILE A 1 284 ? 1.660 -4.732 0.254 1.00 95.88 284 ILE A O 1
ATOM 2308 N N . VAL A 1 285 ? 0.450 -3.015 1.024 1.00 93.81 285 VAL A N 1
ATOM 2309 C CA . VAL A 1 285 ? 1.519 -2.462 1.853 1.00 93.81 285 VAL A CA 1
ATOM 2310 C C . VAL A 1 285 ? 1.738 -3.274 3.114 1.00 93.81 285 VAL A C 1
ATOM 2312 O O . VAL A 1 285 ? 2.869 -3.448 3.544 1.00 93.81 285 VAL A O 1
ATOM 2315 N N . ASN A 1 286 ? 0.678 -3.739 3.770 1.00 94.69 286 ASN A N 1
ATOM 2316 C CA . ASN A 1 286 ? 0.823 -4.491 5.012 1.00 94.69 286 ASN A CA 1
ATOM 2317 C C . ASN A 1 286 ? -0.387 -5.387 5.262 1.00 94.69 286 ASN A C 1
ATOM 2319 O O . ASN A 1 286 ? -1.506 -5.038 4.897 1.00 94.69 286 ASN A O 1
ATOM 2323 N N . ALA A 1 287 ? -0.170 -6.493 5.961 1.00 95.75 287 ALA A N 1
ATOM 2324 C CA . ALA A 1 287 ? -1.224 -7.320 6.520 1.00 95.75 287 ALA A CA 1
ATOM 2325 C C . ALA A 1 287 ? -0.779 -7.813 7.897 1.00 95.75 287 ALA A C 1
ATOM 2327 O O . ALA A 1 287 ? 0.305 -8.372 8.048 1.00 95.75 287 ALA A O 1
ATOM 2328 N N . THR A 1 288 ? -1.605 -7.585 8.914 1.00 95.44 288 THR A N 1
ATOM 2329 C CA . THR A 1 288 ? -1.266 -7.923 10.298 1.00 95.44 288 THR A CA 1
ATOM 2330 C C . THR A 1 288 ? -2.493 -8.371 11.097 1.00 95.44 288 THR A C 1
ATOM 2332 O O . THR A 1 288 ? -3.635 -8.315 10.635 1.00 95.44 288 THR A O 1
ATOM 2335 N N . SER A 1 289 ? -2.241 -8.889 12.294 1.00 94.19 289 SER A N 1
ATOM 2336 C CA . SER A 1 289 ? -3.237 -9.387 13.240 1.00 94.19 289 SER A CA 1
ATOM 2337 C C . SER A 1 289 ? -2.725 -9.213 14.677 1.00 94.19 289 SER A C 1
ATOM 2339 O O . SER A 1 289 ? -1.516 -9.045 14.859 1.00 94.19 289 SER A O 1
ATOM 2341 N N . PRO A 1 290 ? -3.585 -9.349 15.711 1.00 90.81 290 PRO A N 1
ATOM 2342 C CA . PRO A 1 290 ? -3.192 -9.267 17.122 1.00 90.81 290 PRO A CA 1
ATOM 2343 C C . PRO A 1 290 ? -2.038 -10.182 17.535 1.00 90.81 290 PRO A C 1
ATOM 2345 O O . PRO A 1 290 ? -1.457 -10.002 18.599 1.00 90.81 290 PRO A O 1
ATOM 2348 N N . LYS A 1 291 ? -1.735 -11.212 16.740 1.00 89.81 291 LYS A N 1
ATOM 2349 C CA . LYS A 1 291 ? -0.612 -12.114 16.998 1.00 89.81 291 LYS A CA 1
ATOM 2350 C C . LYS A 1 291 ? 0.744 -11.459 16.712 1.00 89.81 291 LYS A C 1
ATOM 2352 O O . LYS A 1 291 ? 1.726 -11.848 17.340 1.00 89.81 291 LYS A O 1
ATOM 2357 N N . TYR A 1 292 ? 0.800 -10.536 15.757 1.00 88.62 292 TYR A N 1
ATOM 2358 C CA . TYR A 1 292 ? 2.046 -9.997 15.207 1.00 88.62 292 TYR A CA 1
ATOM 2359 C C . TYR A 1 292 ? 2.254 -8.536 15.583 1.00 88.62 292 TYR A C 1
ATOM 2361 O O . TYR A 1 292 ? 3.329 -8.185 16.059 1.00 88.62 292 TYR A O 1
ATOM 2369 N N . ASP A 1 293 ? 1.204 -7.727 15.462 1.00 89.50 293 ASP A N 1
ATOM 2370 C CA . ASP A 1 293 ? 1.191 -6.336 15.892 1.00 89.50 293 ASP A CA 1
ATOM 2371 C C . ASP A 1 293 ? -0.069 -6.068 16.710 1.00 89.50 293 ASP A C 1
ATOM 2373 O O . ASP A 1 293 ? -1.079 -6.752 16.570 1.00 89.50 293 ASP A O 1
ATOM 2377 N N . TRP A 1 294 ? -0.024 -5.061 17.574 1.00 90.00 294 TRP A N 1
ATOM 2378 C CA . TRP A 1 294 ? -1.169 -4.629 18.386 1.00 90.00 294 TRP A CA 1
ATOM 2379 C C . TRP A 1 294 ? -1.799 -3.328 17.861 1.00 90.00 294 TRP A C 1
ATOM 2381 O O . TRP A 1 294 ? -2.839 -2.898 18.366 1.00 90.00 294 TRP A O 1
ATOM 2391 N N . TYR A 1 295 ? -1.173 -2.699 16.859 1.00 92.62 295 TYR A N 1
ATOM 2392 C CA . TYR A 1 295 ? -1.679 -1.503 16.194 1.00 92.62 295 TYR A CA 1
ATOM 2393 C C . TYR A 1 295 ? -1.165 -1.361 14.759 1.00 92.62 295 TYR A C 1
ATOM 2395 O O . TYR A 1 295 ? -0.123 -1.907 14.402 1.00 92.62 295 TYR A O 1
ATOM 2403 N N . VAL A 1 296 ? -1.871 -0.547 13.976 1.00 93.69 296 VAL A N 1
ATOM 2404 C CA . VAL A 1 296 ? -1.428 0.015 12.697 1.00 93.69 296 VAL A CA 1
ATOM 2405 C C . VAL A 1 296 ? -1.732 1.508 12.692 1.00 93.69 296 VAL A C 1
ATOM 2407 O O . VAL A 1 296 ? -2.792 1.938 13.145 1.00 93.69 296 VAL A O 1
ATOM 2410 N N . ALA A 1 297 ? -0.795 2.294 12.169 1.00 93.81 297 ALA A N 1
ATOM 2411 C CA . ALA A 1 297 ? -0.984 3.712 11.902 1.00 93.81 297 ALA A CA 1
ATOM 2412 C C . ALA A 1 297 ? -1.103 3.951 10.392 1.00 93.81 297 ALA A C 1
ATOM 2414 O O . ALA A 1 297 ? -0.422 3.299 9.595 1.00 93.81 297 ALA A O 1
ATOM 2415 N N . LEU A 1 298 ? -1.951 4.900 10.016 1.00 93.00 298 LEU A N 1
ATOM 2416 C CA . LEU A 1 298 ? -2.177 5.333 8.648 1.00 93.00 298 LEU A CA 1
ATOM 2417 C C . LEU A 1 298 ? -2.088 6.868 8.604 1.00 93.00 298 LEU A C 1
ATOM 2419 O O . LEU A 1 298 ? -2.778 7.561 9.351 1.00 93.00 298 LEU A O 1
ATOM 2423 N N . GLY A 1 299 ? -1.214 7.396 7.744 1.00 88.81 299 GLY A N 1
ATOM 2424 C CA . GLY A 1 299 ? -0.874 8.822 7.713 1.00 88.81 299 GLY A CA 1
ATOM 2425 C C . GLY A 1 299 ? 0.314 9.170 8.618 1.00 88.81 299 GLY A C 1
ATOM 2426 O O . GLY A 1 299 ? 1.293 8.425 8.667 1.00 88.81 299 GLY A O 1
ATOM 2427 N N . ILE A 1 300 ? 0.259 10.320 9.294 1.00 85.31 300 ILE A N 1
ATOM 2428 C CA . ILE A 1 300 ? 1.337 10.773 10.186 1.00 85.31 300 ILE A CA 1
ATOM 2429 C C . ILE A 1 300 ? 1.310 9.961 11.470 1.00 85.31 300 ILE A C 1
ATOM 2431 O O . ILE A 1 300 ? 0.254 9.765 12.064 1.00 85.31 300 ILE A O 1
ATOM 2435 N N . ASN A 1 301 ? 2.489 9.541 11.917 1.00 86.44 301 ASN A N 1
ATOM 2436 C CA . ASN A 1 301 ? 2.649 8.802 13.158 1.00 86.44 301 ASN A CA 1
ATOM 2437 C C . ASN A 1 301 ? 3.839 9.265 13.998 1.00 86.44 301 ASN A C 1
ATOM 2439 O O . ASN A 1 301 ? 4.370 8.500 14.791 1.00 86.44 301 ASN A O 1
ATOM 2443 N N . SER A 1 302 ? 4.294 10.499 13.816 1.00 83.12 302 SER A N 1
ATOM 2444 C CA . SER A 1 302 ? 5.541 10.970 14.408 1.00 83.12 302 SER A CA 1
ATOM 2445 C C . SER A 1 302 ? 5.567 10.940 15.941 1.00 83.12 302 SER A C 1
ATOM 2447 O O . SER A 1 302 ? 6.628 10.705 16.503 1.00 83.12 302 SER A O 1
ATOM 2449 N N . GLY A 1 303 ? 4.463 11.203 16.641 1.00 82.50 303 GLY A N 1
ATOM 2450 C CA . GLY A 1 303 ? 4.396 11.251 18.108 1.00 82.50 303 GLY A CA 1
ATOM 2451 C C . GLY A 1 303 ? 4.220 9.872 18.731 1.00 82.50 303 GLY A C 1
ATOM 2452 O O . GLY A 1 303 ? 4.980 9.454 19.603 1.00 82.50 303 GLY A O 1
ATOM 2453 N N . SER A 1 304 ? 3.260 9.118 18.219 1.00 83.75 304 SER A N 1
ATOM 2454 C CA . SER A 1 304 ? 3.040 7.706 18.525 1.00 83.75 304 SER A CA 1
ATOM 2455 C C . SER A 1 304 ? 4.261 6.838 18.203 1.00 83.75 304 SER A C 1
ATOM 2457 O O . SER A 1 304 ? 4.570 5.918 18.962 1.00 83.75 304 SER A O 1
ATOM 2459 N N . PHE A 1 305 ? 5.010 7.134 17.136 1.00 84.44 305 PHE A N 1
ATOM 2460 C CA . PHE A 1 305 ? 6.248 6.434 16.789 1.00 84.44 305 PHE A CA 1
ATOM 2461 C C . PHE A 1 305 ? 7.274 6.524 17.921 1.00 84.44 305 PHE A C 1
ATOM 2463 O O . PHE A 1 305 ? 7.915 5.527 18.243 1.00 84.44 305 PHE A O 1
ATOM 2470 N N . GLU A 1 306 ? 7.407 7.673 18.581 1.00 84.81 306 GLU A N 1
ATOM 2471 C CA . GLU A 1 306 ? 8.384 7.836 19.666 1.00 84.81 306 GLU A CA 1
ATOM 2472 C C . GLU A 1 306 ? 7.998 7.033 20.903 1.00 84.81 306 GLU A C 1
ATOM 2474 O O . GLU A 1 306 ? 8.841 6.396 21.536 1.00 84.81 306 GLU A O 1
ATOM 2479 N N . ILE A 1 307 ? 6.701 6.992 21.209 1.00 83.69 307 ILE A N 1
ATOM 2480 C CA . ILE A 1 307 ? 6.164 6.188 22.310 1.00 83.69 307 ILE A CA 1
ATOM 2481 C C . ILE A 1 307 ? 6.345 4.698 22.023 1.00 83.69 307 ILE A C 1
ATOM 2483 O O . ILE A 1 307 ? 6.768 3.940 22.895 1.00 83.69 307 ILE A O 1
ATOM 2487 N N . THR A 1 308 ? 6.029 4.269 20.802 1.00 83.19 308 THR A N 1
ATOM 2488 C CA . THR A 1 308 ? 6.051 2.850 20.427 1.00 83.19 308 THR A CA 1
ATOM 2489 C C . THR A 1 308 ? 7.452 2.305 20.178 1.00 83.19 308 THR A C 1
ATOM 2491 O O . THR A 1 308 ? 7.668 1.111 20.386 1.00 83.19 308 THR A O 1
ATOM 2494 N N . ASN A 1 309 ? 8.416 3.149 19.803 1.00 81.62 309 ASN A N 1
ATOM 2495 C CA . ASN A 1 309 ? 9.823 2.754 19.700 1.00 81.62 309 ASN A CA 1
ATOM 2496 C C . ASN A 1 309 ? 10.614 2.996 20.990 1.00 81.62 309 ASN A C 1
ATOM 2498 O O . ASN A 1 309 ? 11.666 2.389 21.169 1.00 81.62 309 ASN A O 1
ATOM 2502 N N . GLY A 1 310 ? 10.111 3.826 21.907 1.00 82.75 310 GLY A N 1
ATOM 2503 C CA . GLY A 1 310 ? 10.756 4.122 23.187 1.00 82.75 310 GLY A CA 1
ATOM 2504 C C . GLY A 1 310 ? 11.894 5.146 23.106 1.00 82.75 310 GLY A C 1
ATOM 2505 O O . GLY A 1 310 ? 12.660 5.264 24.062 1.00 82.75 310 GLY A O 1
ATOM 2506 N N . TYR A 1 311 ? 12.019 5.869 21.991 1.00 83.38 311 TYR A N 1
ATOM 2507 C CA . TYR A 1 311 ? 12.972 6.962 21.787 1.00 83.38 311 TYR A CA 1
ATOM 2508 C C . TYR A 1 311 ? 12.419 7.978 20.781 1.00 83.38 311 TYR A C 1
ATOM 2510 O O . TYR A 1 311 ? 11.637 7.620 19.902 1.00 83.38 311 TYR A O 1
ATOM 2518 N N . SER A 1 312 ? 12.835 9.242 20.895 1.00 85.12 312 SER A N 1
ATOM 2519 C CA . SER A 1 312 ? 12.484 10.282 19.921 1.00 85.12 312 SER A CA 1
ATOM 2520 C C . SER A 1 312 ? 13.362 10.218 18.675 1.00 85.12 312 SER A C 1
ATOM 2522 O O . SER A 1 312 ? 14.554 9.925 18.785 1.00 85.12 312 SER A O 1
ATOM 2524 N N . GLY A 1 313 ? 12.803 10.561 17.513 1.00 82.50 313 GLY A N 1
ATOM 2525 C CA . GLY A 1 313 ? 13.569 10.616 16.262 1.00 82.50 313 GLY A CA 1
ATOM 2526 C C . GLY A 1 313 ? 14.704 11.643 16.312 1.00 82.50 313 GLY A C 1
ATOM 2527 O O . GLY A 1 313 ? 15.796 11.371 15.823 1.00 82.50 313 GLY A O 1
ATOM 2528 N N . ASP A 1 314 ? 14.473 12.778 16.974 1.00 85.31 314 ASP A N 1
ATOM 2529 C CA . ASP A 1 314 ? 15.474 13.841 17.125 1.00 85.31 314 ASP A CA 1
ATOM 2530 C C . ASP A 1 314 ? 16.664 13.378 17.971 1.00 85.31 314 ASP A C 1
ATOM 2532 O O . ASP A 1 314 ? 17.804 13.493 17.538 1.00 85.31 314 ASP A O 1
ATOM 2536 N N . LEU A 1 315 ? 16.405 12.723 19.111 1.00 86.25 315 LEU A N 1
ATOM 2537 C CA . LEU A 1 315 ? 17.462 12.091 19.912 1.00 86.25 315 LEU A CA 1
ATOM 2538 C C . LEU A 1 315 ? 18.292 11.097 19.093 1.00 86.25 315 LEU A C 1
ATOM 2540 O O . LEU A 1 315 ? 19.504 11.033 19.266 1.00 86.25 315 LEU A O 1
ATOM 2544 N N . LEU A 1 316 ? 17.657 10.305 18.225 1.00 86.94 316 LEU A N 1
ATOM 2545 C CA . LEU A 1 316 ? 18.387 9.346 17.401 1.00 86.94 316 LEU A CA 1
ATOM 2546 C C . LEU A 1 316 ? 19.303 10.055 16.392 1.00 86.94 316 LEU A C 1
ATOM 2548 O O . LEU A 1 316 ? 20.443 9.634 16.235 1.00 86.94 316 LEU A O 1
ATOM 2552 N N . LYS A 1 317 ? 18.843 11.149 15.773 1.00 88.50 317 LYS A N 1
ATOM 2553 C CA . LYS A 1 317 ? 19.664 11.983 14.877 1.00 88.50 317 LYS A CA 1
ATOM 2554 C C . LYS A 1 317 ? 20.810 12.675 15.615 1.00 88.50 317 LYS A C 1
ATOM 2556 O O . LYS A 1 317 ? 21.919 12.745 15.096 1.00 88.50 317 LYS A O 1
ATOM 2561 N N . ASP A 1 318 ? 20.565 13.159 16.830 1.00 90.75 318 ASP A N 1
ATOM 2562 C CA . ASP A 1 318 ? 21.609 13.760 17.666 1.00 90.75 318 ASP A CA 1
ATOM 2563 C C . ASP A 1 318 ? 22.676 12.720 18.044 1.00 90.75 318 ASP A C 1
ATOM 2565 O O . ASP A 1 318 ? 23.874 13.010 18.014 1.00 90.75 318 ASP A O 1
ATOM 2569 N N . LEU A 1 319 ? 22.252 11.490 18.362 1.00 88.94 319 LEU A N 1
ATOM 2570 C CA . LEU A 1 319 ? 23.154 10.365 18.613 1.00 88.94 319 LEU A CA 1
ATOM 2571 C C . LEU A 1 319 ? 23.939 9.976 17.357 1.00 88.94 319 LEU A C 1
ATOM 2573 O O . LEU A 1 319 ? 25.147 9.780 17.456 1.00 88.94 319 LEU A O 1
ATOM 2577 N N . GLU A 1 320 ? 23.288 9.911 16.196 1.00 91.38 320 GLU A N 1
ATOM 2578 C CA . GLU A 1 320 ? 23.928 9.647 14.903 1.00 91.38 320 GLU A CA 1
ATOM 2579 C C . GLU A 1 320 ? 25.035 10.665 14.624 1.00 91.38 320 GLU A C 1
ATOM 2581 O O . GLU A 1 320 ? 26.191 10.295 14.427 1.00 91.38 320 GLU A O 1
ATOM 2586 N N . ALA A 1 321 ? 24.708 11.958 14.695 1.00 92.25 321 ALA A N 1
ATOM 2587 C CA . ALA A 1 321 ? 25.662 13.036 14.465 1.00 92.25 321 ALA A CA 1
ATOM 2588 C C . ALA A 1 321 ? 26.838 12.991 15.457 1.00 92.25 321 ALA A C 1
ATOM 2590 O O . ALA A 1 321 ? 27.986 13.228 15.078 1.00 92.25 321 ALA A O 1
ATOM 2591 N N . PHE A 1 322 ? 26.570 12.664 16.725 1.00 92.00 322 PHE A N 1
ATOM 2592 C CA . PHE A 1 322 ? 27.602 12.528 17.752 1.00 92.00 322 PHE A CA 1
ATOM 2593 C C . PHE A 1 322 ? 28.536 11.333 17.504 1.00 92.00 322 PHE A C 1
ATOM 2595 O O . PHE A 1 322 ? 29.756 11.453 17.663 1.00 92.00 322 PHE A O 1
ATOM 2602 N N . VAL A 1 323 ? 27.975 10.185 17.119 1.00 90.25 323 VAL A N 1
ATOM 2603 C CA . VAL A 1 323 ? 28.726 8.953 16.848 1.00 90.25 323 VAL A CA 1
ATOM 2604 C C . VAL A 1 323 ? 29.558 9.115 15.579 1.00 90.25 323 VAL A C 1
ATOM 2606 O O . VAL A 1 323 ? 30.773 8.939 15.637 1.00 90.25 323 VAL A O 1
ATOM 2609 N N . LEU A 1 324 ? 28.957 9.562 14.473 1.00 91.81 324 LEU A N 1
ATOM 2610 C CA . LEU A 1 324 ? 29.640 9.754 13.186 1.00 91.81 324 LEU A CA 1
ATOM 2611 C C . LEU A 1 324 ? 30.730 10.837 13.222 1.00 91.81 324 LEU A C 1
ATOM 2613 O O . LEU A 1 324 ? 31.609 10.857 12.364 1.00 91.81 324 LEU A O 1
ATOM 2617 N N . ALA A 1 325 ? 30.733 11.716 14.229 1.00 92.25 325 ALA A N 1
ATOM 2618 C CA . ALA A 1 325 ? 31.845 12.640 14.455 1.00 92.25 325 ALA A CA 1
ATOM 2619 C C . ALA A 1 325 ? 33.141 11.934 14.906 1.00 92.25 325 ALA A C 1
ATOM 2621 O O . ALA A 1 325 ? 34.217 12.526 14.823 1.00 92.25 325 ALA A O 1
ATOM 2622 N N . ASN A 1 326 ? 33.051 10.697 15.407 1.00 90.31 326 ASN A N 1
ATOM 2623 C CA . ASN A 1 326 ? 34.167 9.967 16.016 1.00 90.31 326 ASN A CA 1
ATOM 2624 C C . ASN A 1 326 ? 34.299 8.504 15.548 1.00 90.31 326 ASN A C 1
ATOM 2626 O O . ASN A 1 326 ? 35.265 7.845 15.930 1.00 90.31 326 ASN A O 1
ATOM 2630 N N . GLN A 1 327 ? 33.338 7.993 14.776 1.00 92.19 327 GLN A N 1
ATOM 2631 C CA . GLN A 1 327 ? 33.190 6.585 14.387 1.00 92.19 327 GLN A CA 1
ATOM 2632 C C . GLN A 1 327 ? 32.755 6.452 12.922 1.00 92.19 327 GLN A C 1
ATOM 2634 O O . GLN A 1 327 ? 32.393 7.441 12.282 1.00 92.19 327 GLN A O 1
ATOM 2639 N N . THR A 1 328 ? 32.818 5.235 12.376 1.00 91.38 328 THR A N 1
ATOM 2640 C CA . THR A 1 328 ? 32.383 4.955 10.998 1.00 91.38 328 THR A CA 1
ATOM 2641 C C . THR A 1 328 ? 30.862 4.791 10.895 1.00 91.38 328 THR A C 1
ATOM 2643 O O . THR A 1 328 ? 30.167 4.577 11.889 1.00 91.38 328 THR A O 1
ATOM 2646 N N . SER A 1 329 ? 30.333 4.854 9.669 1.00 89.38 329 SER A N 1
ATOM 2647 C CA . SER A 1 329 ? 28.918 4.564 9.396 1.00 89.38 329 SER A CA 1
ATOM 2648 C C . SER A 1 329 ? 28.523 3.137 9.782 1.00 89.38 329 SER A C 1
ATOM 2650 O O . SER A 1 329 ? 27.446 2.930 10.321 1.00 89.38 329 SER A O 1
ATOM 2652 N N . GLU A 1 330 ? 29.417 2.166 9.591 1.00 91.06 330 GLU A N 1
ATOM 2653 C CA . GLU A 1 330 ? 29.175 0.761 9.942 1.00 91.06 330 GLU A CA 1
ATOM 2654 C C . GLU A 1 330 ? 29.059 0.558 11.466 1.00 91.06 330 GLU A C 1
ATOM 2656 O O . GLU A 1 330 ? 28.206 -0.194 11.946 1.00 91.06 330 GLU A O 1
ATOM 2661 N N . GLU A 1 331 ? 29.880 1.269 12.249 1.00 88.62 331 GLU A N 1
ATOM 2662 C CA . GLU A 1 331 ? 29.791 1.265 13.714 1.00 88.62 331 GLU A CA 1
ATOM 2663 C C . GLU A 1 331 ? 28.473 1.886 14.194 1.00 88.62 331 GLU A C 1
ATOM 2665 O O . GLU A 1 331 ? 27.822 1.341 15.095 1.00 88.62 331 GLU A O 1
ATOM 2670 N N . TRP A 1 332 ? 28.045 2.982 13.559 1.00 90.62 332 TRP A N 1
ATOM 2671 C CA . TRP A 1 332 ? 26.732 3.573 13.801 1.00 90.62 332 TRP A CA 1
ATOM 2672 C C . TRP A 1 332 ? 25.599 2.601 13.471 1.00 90.62 332 TRP A C 1
ATOM 2674 O O . TRP A 1 332 ? 24.733 2.408 14.319 1.00 90.62 332 TRP A O 1
ATOM 2684 N N . ASP A 1 333 ? 25.614 1.945 12.310 1.00 88.62 333 ASP A N 1
ATOM 2685 C CA . ASP A 1 333 ? 24.557 1.011 11.906 1.00 88.62 333 ASP A CA 1
ATOM 2686 C C . ASP A 1 333 ? 24.404 -0.138 12.911 1.00 88.62 333 ASP A C 1
ATOM 2688 O O . ASP A 1 333 ? 23.291 -0.495 13.311 1.00 88.62 333 ASP A O 1
ATOM 2692 N N . SER A 1 334 ? 25.525 -0.683 13.389 1.00 90.25 334 SER A N 1
ATOM 2693 C CA . SER A 1 334 ? 25.540 -1.712 14.432 1.00 90.25 334 SER A CA 1
ATOM 2694 C C . SER A 1 334 ? 24.930 -1.209 15.750 1.00 90.25 334 SER A C 1
ATOM 2696 O O . SER A 1 334 ? 24.007 -1.829 16.294 1.00 90.25 334 SER A O 1
ATOM 2698 N N . LEU A 1 335 ? 25.377 -0.046 16.240 1.00 89.50 335 LEU A N 1
ATOM 2699 C CA . LEU A 1 335 ? 24.872 0.559 17.476 1.00 89.50 335 LEU A CA 1
ATOM 2700 C C . LEU A 1 335 ? 23.391 0.946 17.367 1.00 89.50 335 LEU A C 1
ATOM 2702 O O . LEU A 1 335 ? 22.606 0.691 18.283 1.00 89.50 335 LEU A O 1
ATOM 2706 N N . HIS A 1 336 ? 22.995 1.550 16.251 1.00 88.00 336 HIS A N 1
ATOM 2707 C CA . HIS A 1 336 ? 21.626 1.946 15.958 1.00 88.00 336 HIS A CA 1
ATOM 2708 C C . HIS A 1 336 ? 20.703 0.724 15.970 1.00 88.00 336 HIS A C 1
ATOM 2710 O O . HIS A 1 336 ? 19.657 0.752 16.626 1.00 88.00 336 HIS A O 1
ATOM 2716 N N . ASN A 1 337 ? 21.113 -0.383 15.348 1.00 88.00 337 ASN A N 1
ATOM 2717 C CA . ASN A 1 337 ? 20.369 -1.639 15.397 1.00 88.00 337 ASN A 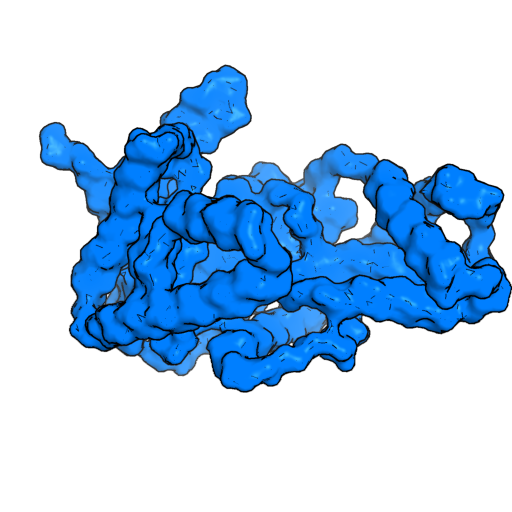CA 1
ATOM 2718 C C . ASN A 1 337 ? 20.239 -2.186 16.829 1.00 88.00 337 ASN A C 1
ATOM 2720 O O . ASN A 1 337 ? 19.154 -2.635 17.217 1.00 88.00 337 ASN A O 1
ATOM 2724 N N . GLU A 1 338 ? 21.288 -2.097 17.653 1.00 89.62 338 GLU A N 1
ATOM 2725 C CA . GLU A 1 338 ? 21.226 -2.509 19.060 1.00 89.62 338 GLU A CA 1
ATOM 2726 C C . GLU A 1 338 ? 20.271 -1.625 19.885 1.00 89.62 338 GLU A C 1
ATOM 2728 O O . GLU A 1 338 ? 19.425 -2.147 20.624 1.00 89.62 338 GLU A O 1
ATOM 2733 N N . ILE A 1 339 ? 20.357 -0.296 19.738 1.00 88.25 339 ILE A N 1
ATOM 2734 C CA . ILE A 1 339 ? 19.461 0.671 20.393 1.00 88.25 339 ILE A CA 1
ATOM 2735 C C . ILE A 1 339 ? 18.016 0.377 20.002 1.00 88.25 339 ILE A C 1
ATOM 2737 O O . ILE A 1 339 ? 17.159 0.218 20.877 1.00 88.25 339 ILE A O 1
ATOM 2741 N N . ARG A 1 340 ? 17.750 0.245 18.698 1.00 85.38 340 ARG A N 1
ATOM 2742 C CA . ARG A 1 340 ? 16.420 -0.036 18.157 1.00 85.38 340 ARG A CA 1
ATOM 2743 C C . ARG A 1 340 ? 15.868 -1.345 18.708 1.00 85.38 340 ARG A C 1
ATOM 2745 O O . ARG A 1 340 ? 14.724 -1.379 19.156 1.00 85.38 340 ARG A O 1
ATOM 2752 N N . SER A 1 341 ? 16.680 -2.400 18.736 1.00 84.06 341 SER A N 1
ATOM 2753 C CA . SER A 1 341 ? 16.296 -3.704 19.280 1.00 84.06 341 SER A CA 1
ATOM 2754 C C . SER A 1 341 ? 15.923 -3.619 20.766 1.00 84.06 341 SER A C 1
ATOM 2756 O O . SER A 1 341 ? 14.839 -4.058 21.166 1.00 84.06 341 SER A O 1
ATOM 2758 N N . LYS A 1 342 ? 16.763 -2.981 21.594 1.00 88.06 342 LYS A N 1
ATOM 2759 C CA . LYS A 1 342 ? 16.512 -2.839 23.039 1.00 88.06 342 LYS A CA 1
ATOM 2760 C C . LYS A 1 342 ? 15.308 -1.955 23.345 1.00 88.06 342 LYS A C 1
ATOM 2762 O O . LYS A 1 342 ? 14.483 -2.318 24.186 1.00 88.06 342 LYS A O 1
ATOM 2767 N N . ALA A 1 343 ? 15.199 -0.812 22.676 1.00 84.06 343 ALA A N 1
ATOM 2768 C CA . ALA A 1 343 ? 14.111 0.128 22.896 1.00 84.06 343 ALA A CA 1
ATOM 2769 C C . ALA A 1 343 ? 12.767 -0.465 22.449 1.00 84.06 343 ALA A C 1
ATOM 2771 O O . ALA A 1 343 ? 11.814 -0.471 23.234 1.00 84.06 343 ALA A O 1
ATOM 2772 N N . LYS A 1 344 ? 12.733 -1.106 21.269 1.00 79.44 344 LYS A N 1
ATOM 2773 C CA . LYS A 1 344 ? 11.565 -1.853 20.787 1.00 79.44 344 LYS A CA 1
ATOM 2774 C C . LYS A 1 344 ? 11.185 -2.971 21.753 1.00 79.44 344 LYS A C 1
ATOM 2776 O O . LYS A 1 344 ? 10.016 -3.079 22.098 1.00 79.44 344 LYS A O 1
ATOM 2781 N N . SER A 1 345 ? 12.138 -3.769 22.238 1.00 81.62 345 SER A N 1
ATOM 2782 C CA . SER A 1 345 ? 11.863 -4.847 23.201 1.00 81.62 345 SER A CA 1
ATOM 2783 C C . SER A 1 345 ? 11.184 -4.324 24.474 1.00 81.62 345 SER A C 1
ATOM 2785 O O . SER A 1 345 ? 10.130 -4.824 24.872 1.00 81.62 345 SER A O 1
ATOM 2787 N N . ARG A 1 346 ? 11.719 -3.245 25.060 1.00 81.56 346 ARG A N 1
ATOM 2788 C CA . ARG A 1 346 ? 11.151 -2.608 26.258 1.00 81.56 346 ARG A CA 1
ATOM 2789 C C . ARG A 1 346 ? 9.766 -2.013 26.005 1.00 81.56 346 ARG A C 1
ATOM 2791 O O . ARG A 1 346 ? 8.873 -2.157 26.841 1.00 81.56 346 ARG A O 1
ATOM 2798 N N . ALA A 1 347 ? 9.584 -1.324 24.880 1.00 78.56 347 ALA A N 1
ATOM 2799 C CA . ALA A 1 347 ? 8.289 -0.770 24.511 1.00 78.56 347 ALA A CA 1
ATOM 2800 C C . ALA A 1 347 ? 7.263 -1.896 24.329 1.00 78.56 347 ALA A C 1
ATOM 2802 O O . ALA A 1 347 ? 6.202 -1.862 24.949 1.00 78.56 347 ALA A O 1
ATOM 2803 N N . GLN A 1 348 ? 7.608 -2.942 23.575 1.00 74.62 348 GLN A N 1
ATOM 2804 C CA . GLN A 1 348 ? 6.741 -4.095 23.333 1.00 74.62 348 GLN A CA 1
ATOM 2805 C C . GLN A 1 348 ? 6.372 -4.829 24.626 1.00 74.62 348 GLN A C 1
ATOM 2807 O O . GLN A 1 348 ? 5.222 -5.219 24.794 1.00 74.62 348 GLN A O 1
ATOM 2812 N N . GLU A 1 349 ? 7.290 -4.968 25.587 1.00 80.81 349 GLU A N 1
ATOM 2813 C CA . GLU A 1 349 ? 6.971 -5.542 26.899 1.00 80.81 349 GLU A CA 1
ATOM 2814 C C . GLU A 1 349 ? 5.886 -4.744 27.639 1.00 80.81 349 GLU A C 1
ATOM 2816 O O . GLU A 1 349 ? 4.942 -5.329 28.175 1.00 80.81 349 GLU A O 1
ATOM 2821 N N . ASN A 1 350 ? 5.965 -3.411 27.619 1.00 76.88 350 ASN A N 1
ATOM 2822 C CA . ASN A 1 350 ? 4.929 -2.558 28.205 1.00 76.88 350 ASN A CA 1
ATOM 2823 C C . ASN A 1 350 ? 3.607 -2.650 27.435 1.00 76.88 350 ASN A C 1
ATOM 2825 O O . ASN A 1 350 ? 2.529 -2.645 28.037 1.00 76.88 350 ASN A O 1
ATOM 2829 N N . LEU A 1 351 ? 3.695 -2.768 26.112 1.00 78.19 351 LEU A N 1
ATOM 2830 C CA . LEU A 1 351 ? 2.554 -2.801 25.207 1.00 78.19 351 LEU A CA 1
ATOM 2831 C C . LEU A 1 351 ? 1.832 -4.153 25.200 1.00 78.19 351 LEU A C 1
ATOM 2833 O O . LEU A 1 351 ? 0.642 -4.175 24.913 1.00 78.19 351 LEU A O 1
ATOM 2837 N N . LYS A 1 352 ? 2.443 -5.249 25.677 1.00 79.31 352 LYS A N 1
ATOM 2838 C CA . LYS A 1 352 ? 1.733 -6.522 25.952 1.00 79.31 352 LYS A CA 1
ATOM 2839 C C . LYS A 1 352 ? 0.529 -6.359 26.883 1.00 79.31 352 LYS A C 1
ATOM 2841 O O . LYS A 1 352 ? -0.358 -7.205 26.911 1.00 79.31 352 LYS A O 1
ATOM 2846 N N . ARG A 1 353 ? 0.459 -5.270 27.656 1.00 86.75 353 ARG A N 1
ATOM 2847 C CA . ARG A 1 353 ? -0.719 -4.953 28.479 1.00 86.75 353 ARG A CA 1
ATOM 2848 C C . ARG A 1 353 ? -1.972 -4.661 27.645 1.00 86.75 353 ARG A C 1
ATOM 2850 O O . ARG A 1 353 ? -3.072 -4.781 28.181 1.00 86.75 353 ARG A O 1
ATOM 2857 N N . ILE A 1 354 ? -1.815 -4.321 26.364 1.00 87.06 354 ILE A N 1
ATOM 2858 C CA . ILE A 1 354 ? -2.904 -4.060 25.413 1.00 87.06 354 ILE A CA 1
ATOM 2859 C C . ILE A 1 354 ? -3.785 -5.296 25.211 1.00 87.06 354 ILE A C 1
ATOM 2861 O O . ILE A 1 354 ? -5.010 -5.168 25.124 1.00 87.06 354 ILE A O 1
ATOM 2865 N N . ASP A 1 355 ? -3.202 -6.494 25.296 1.00 87.06 355 ASP A N 1
ATOM 2866 C CA . ASP A 1 355 ? -3.931 -7.764 25.205 1.00 87.06 355 ASP A CA 1
ATOM 2867 C C . ASP A 1 355 ? -5.017 -7.927 26.278 1.00 87.06 355 ASP A C 1
ATOM 2869 O O . ASP A 1 355 ? -5.978 -8.670 26.083 1.00 87.06 355 ASP A O 1
ATOM 2873 N N . PHE A 1 356 ? -4.883 -7.220 27.403 1.00 90.12 356 PHE A N 1
ATOM 2874 C CA . PHE A 1 356 ? -5.801 -7.291 28.541 1.00 90.12 356 PHE A CA 1
ATOM 2875 C C . PHE A 1 356 ? -6.729 -6.078 28.647 1.00 90.12 356 PHE A C 1
ATOM 2877 O O . PHE A 1 356 ? -7.500 -5.966 29.606 1.00 90.12 356 PHE A O 1
ATOM 2884 N N . LEU A 1 357 ? -6.647 -5.133 27.709 1.00 92.75 357 LEU A N 1
ATOM 2885 C CA . LEU A 1 357 ? -7.523 -3.971 27.711 1.00 92.75 357 LEU A CA 1
ATOM 2886 C C . LEU A 1 357 ? -8.940 -4.362 27.292 1.00 92.75 357 LEU A C 1
ATOM 2888 O O . LEU A 1 357 ? -9.158 -5.147 26.370 1.00 92.75 357 LEU A O 1
ATOM 2892 N N . THR A 1 358 ? -9.925 -3.768 27.961 1.00 93.38 358 THR A N 1
ATOM 2893 C CA . THR A 1 358 ? -11.298 -3.778 27.457 1.00 93.38 358 THR A CA 1
ATOM 2894 C C . THR A 1 358 ? -11.373 -2.939 26.185 1.00 93.38 358 THR A C 1
ATOM 2896 O O . THR A 1 358 ? -10.555 -2.043 25.975 1.00 93.38 358 THR A O 1
ATOM 2899 N N . THR A 1 359 ? -12.396 -3.160 25.366 1.00 91.88 359 THR A N 1
ATOM 2900 C CA . THR A 1 359 ? -12.644 -2.357 24.156 1.00 91.88 359 THR A CA 1
ATOM 2901 C C . THR A 1 359 ? -12.750 -0.861 24.449 1.00 91.88 359 THR A C 1
ATOM 2903 O O . THR A 1 359 ? -12.228 -0.053 23.699 1.00 91.88 359 THR A O 1
ATOM 2906 N N . GLN A 1 360 ? -13.325 -0.475 25.591 1.00 92.75 360 GLN A N 1
ATOM 2907 C CA . GLN A 1 360 ? -13.387 0.929 26.026 1.00 92.75 360 GLN A CA 1
ATOM 2908 C C . GLN A 1 360 ? -12.002 1.517 26.329 1.00 92.75 360 GLN A C 1
ATOM 2910 O O . GLN A 1 360 ? -11.764 2.701 26.107 1.00 92.75 360 GLN A O 1
ATOM 2915 N N . ARG A 1 361 ? -11.081 0.704 26.860 1.00 94.75 361 ARG A N 1
ATOM 2916 C CA . ARG A 1 361 ? -9.702 1.137 27.108 1.00 94.75 361 ARG A CA 1
ATOM 2917 C C . ARG A 1 361 ? -8.883 1.162 25.822 1.00 94.75 361 ARG A C 1
ATOM 2919 O O . ARG A 1 361 ? -8.087 2.077 25.675 1.00 94.75 361 ARG A O 1
ATOM 2926 N N . LEU A 1 362 ? -9.090 0.214 24.903 1.00 94.00 362 LEU A N 1
ATOM 2927 C CA . LEU A 1 362 ? -8.517 0.287 23.552 1.00 94.00 362 LEU A CA 1
ATOM 2928 C C . LEU A 1 362 ? -8.945 1.579 22.860 1.00 94.00 362 LEU A C 1
ATOM 2930 O O . LEU A 1 362 ? -8.108 2.308 22.345 1.00 94.00 362 LEU A O 1
ATOM 2934 N N . GLU A 1 363 ? -10.233 1.897 22.944 1.00 95.25 363 GLU A N 1
ATOM 2935 C CA . GLU A 1 363 ? -10.805 3.127 22.416 1.00 95.25 363 GLU A CA 1
ATOM 2936 C C . GLU A 1 363 ? -10.157 4.380 23.004 1.00 95.25 363 GLU A C 1
ATOM 2938 O O . GLU A 1 363 ? -9.749 5.268 22.259 1.00 95.25 363 GLU A O 1
ATOM 2943 N N . PHE A 1 364 ? -9.983 4.428 24.325 1.00 94.88 364 PHE A N 1
ATOM 2944 C CA . PHE A 1 364 ? -9.255 5.516 24.972 1.00 94.88 364 PHE A CA 1
ATOM 2945 C C . PHE A 1 364 ? -7.811 5.653 24.456 1.00 94.88 364 PHE A C 1
ATOM 2947 O O . PHE A 1 364 ? -7.374 6.762 24.168 1.00 94.88 364 PHE A O 1
ATOM 2954 N N . VAL A 1 365 ? -7.071 4.547 24.317 1.00 93.81 365 VAL A N 1
ATOM 2955 C CA . VAL A 1 365 ? -5.670 4.586 23.860 1.00 93.81 365 VAL A CA 1
ATOM 2956 C C . VAL A 1 365 ? -5.571 4.988 22.383 1.00 93.81 365 VAL A C 1
ATOM 2958 O O . VAL A 1 365 ? -4.713 5.796 22.039 1.00 93.81 365 VAL A O 1
ATOM 2961 N N . ALA A 1 366 ? -6.464 4.490 21.523 1.00 94.38 366 ALA A N 1
ATOM 2962 C CA . ALA A 1 366 ? -6.499 4.855 20.108 1.00 94.38 366 ALA A CA 1
ATOM 2963 C C . ALA A 1 366 ? -6.761 6.356 19.921 1.00 94.38 366 ALA A C 1
ATOM 2965 O O . ALA A 1 366 ? -6.055 7.015 19.162 1.00 94.38 366 ALA A O 1
ATOM 2966 N N . ARG A 1 367 ? -7.711 6.916 20.681 1.00 94.69 367 ARG A N 1
ATOM 2967 C CA . ARG A 1 367 ? -7.957 8.364 20.714 1.00 94.69 367 ARG A CA 1
ATOM 2968 C C . ARG A 1 367 ? -6.748 9.148 21.198 1.00 94.69 367 ARG A C 1
ATOM 2970 O O . ARG A 1 367 ? -6.366 10.121 20.561 1.00 94.69 367 ARG A O 1
ATOM 2977 N N . LEU A 1 368 ? -6.128 8.699 22.289 1.00 93.56 368 LEU A N 1
ATOM 2978 C CA . LEU A 1 368 ? -4.944 9.350 22.835 1.00 93.56 368 LEU A CA 1
ATOM 2979 C C . LEU A 1 368 ? -3.820 9.418 21.794 1.00 93.56 368 LEU A C 1
ATOM 2981 O O . LEU A 1 368 ? -3.101 10.404 21.755 1.00 93.56 368 LEU A O 1
ATOM 2985 N N . PHE A 1 369 ? -3.666 8.408 20.933 1.00 93.44 369 PHE A N 1
ATOM 2986 C CA . PHE A 1 369 ? -2.658 8.438 19.869 1.00 93.44 369 PHE A CA 1
ATOM 2987 C C . PHE A 1 369 ? -2.961 9.506 18.813 1.00 93.44 369 PHE A C 1
ATOM 2989 O O . PHE A 1 369 ? -2.043 10.220 18.420 1.00 93.44 369 PHE A O 1
ATOM 2996 N N . VAL A 1 370 ? -4.228 9.674 18.420 1.00 92.81 370 VAL A N 1
ATOM 2997 C CA . VAL A 1 370 ? -4.651 10.783 17.544 1.00 92.81 370 VAL A CA 1
ATOM 2998 C C . VAL A 1 370 ? -4.360 12.136 18.210 1.00 92.81 370 VAL A C 1
ATOM 3000 O O . VAL A 1 370 ? -3.719 12.998 17.612 1.00 92.81 370 VAL A O 1
ATOM 3003 N N . GLU A 1 371 ? -4.763 12.303 19.472 1.00 91.69 371 GLU A N 1
ATOM 3004 C CA . GLU A 1 371 ? -4.560 13.538 20.248 1.00 91.69 371 GLU A CA 1
ATOM 3005 C C . GLU A 1 371 ? -3.063 13.851 20.456 1.00 91.69 371 GLU A C 1
ATOM 3007 O O . GLU A 1 371 ? -2.653 15.010 20.433 1.00 91.69 371 GLU A O 1
ATOM 3012 N N . LEU A 1 372 ? -2.218 12.828 20.612 1.00 91.00 372 LEU A N 1
ATOM 3013 C CA . LEU A 1 372 ? -0.767 12.979 20.725 1.00 91.00 372 LEU A CA 1
ATOM 3014 C C . LEU A 1 372 ? -0.122 13.457 19.423 1.00 91.00 372 LEU A C 1
ATOM 3016 O O . LEU A 1 372 ? 0.802 14.269 19.482 1.00 91.00 372 LEU A O 1
ATOM 3020 N N . GLU A 1 373 ? -0.588 12.992 18.261 1.00 90.25 373 GLU A N 1
ATOM 3021 C CA . GLU A 1 373 ? -0.127 13.547 16.982 1.00 90.25 373 GLU A CA 1
ATOM 3022 C C . GLU A 1 373 ? -0.562 15.000 16.816 1.00 90.25 373 GLU A C 1
ATOM 3024 O O . GLU A 1 373 ? 0.241 15.825 16.382 1.00 90.25 373 GLU A O 1
ATOM 3029 N N . ALA A 1 374 ? -1.794 15.339 17.205 1.00 87.56 374 ALA A N 1
ATOM 3030 C CA . ALA A 1 374 ? -2.268 16.721 17.192 1.00 87.56 374 ALA A CA 1
ATOM 3031 C C . ALA A 1 374 ? -1.416 17.616 18.107 1.00 87.56 374 ALA A C 1
ATOM 3033 O O . ALA A 1 374 ? -0.953 18.678 17.686 1.00 87.56 374 ALA A O 1
ATOM 3034 N N . LEU A 1 375 ? -1.113 17.155 19.326 1.00 88.00 375 LEU A N 1
ATOM 3035 C CA . LEU A 1 375 ? -0.233 17.864 20.253 1.00 88.00 375 LEU A CA 1
ATOM 3036 C C . LEU A 1 375 ? 1.183 18.025 19.687 1.00 88.00 375 LEU A C 1
ATOM 3038 O O . LEU A 1 375 ? 1.751 19.113 19.752 1.00 88.00 375 LEU A O 1
ATOM 3042 N N . LYS A 1 376 ? 1.771 16.961 19.131 1.00 85.81 376 LYS A N 1
ATOM 3043 C CA . LYS A 1 376 ? 3.120 17.028 18.559 1.00 85.81 376 LYS A CA 1
ATOM 3044 C C . LYS A 1 376 ? 3.178 17.960 17.355 1.00 85.81 376 LYS A C 1
ATOM 3046 O O . LYS A 1 376 ? 4.096 18.772 17.270 1.00 85.81 376 LYS A O 1
ATOM 3051 N N . SER A 1 377 ? 2.187 17.882 16.472 1.00 84.31 377 SER A N 1
ATOM 3052 C CA . SER A 1 377 ? 1.995 18.831 15.377 1.00 84.31 377 SER A CA 1
ATOM 3053 C C . SER A 1 377 ? 2.001 20.267 15.912 1.00 84.31 377 SER A C 1
ATOM 3055 O O . SER A 1 377 ? 2.800 21.087 15.470 1.00 84.31 377 SER A O 1
ATOM 3057 N N . TYR A 1 378 ? 1.213 20.555 16.950 1.00 83.88 378 TYR A N 1
ATOM 3058 C CA . TYR A 1 378 ? 1.157 21.885 17.560 1.00 83.88 378 TYR A CA 1
ATOM 3059 C C . TYR A 1 378 ? 2.502 22.355 18.149 1.00 83.88 378 TYR A C 1
ATOM 3061 O O . TYR A 1 378 ? 2.859 23.525 18.012 1.00 83.88 378 TYR A O 1
ATOM 3069 N N . LEU A 1 379 ? 3.252 21.462 18.803 1.00 85.12 379 LEU A N 1
ATOM 3070 C CA . LEU A 1 379 ? 4.498 21.806 19.498 1.00 85.12 379 LEU A CA 1
ATOM 3071 C C . LEU A 1 379 ? 5.718 21.923 18.575 1.00 85.12 379 LEU A C 1
ATOM 3073 O O . LEU A 1 379 ? 6.547 22.807 18.781 1.00 85.12 379 LEU A O 1
ATOM 3077 N N . SER A 1 380 ? 5.869 21.019 17.604 1.00 80.25 380 SER A N 1
ATOM 3078 C CA . SER A 1 380 ? 7.093 20.909 16.800 1.00 80.25 380 SER A CA 1
ATOM 3079 C C . SER A 1 380 ? 7.038 21.753 15.529 1.00 80.25 380 SER A C 1
ATOM 3081 O O . SER A 1 380 ? 8.008 22.424 15.184 1.00 80.25 380 SER A O 1
ATOM 3083 N N . SER A 1 381 ? 5.927 21.700 14.799 1.00 72.38 381 SER A N 1
ATOM 3084 C CA . SER A 1 381 ? 5.699 22.429 13.548 1.00 72.38 381 SER A CA 1
ATOM 3085 C C . SER A 1 381 ? 4.229 22.250 13.192 1.00 72.38 381 SER A C 1
ATOM 3087 O O . SER A 1 381 ? 3.889 21.139 12.787 1.00 72.38 381 SER A O 1
ATOM 3089 N N . PRO A 1 382 ? 3.369 23.281 13.339 1.00 70.50 382 PRO A N 1
ATOM 3090 C CA . PRO A 1 382 ? 1.935 23.149 13.106 1.00 70.50 382 PRO A CA 1
ATOM 3091 C C . PRO A 1 382 ? 1.685 22.544 11.727 1.00 70.50 382 PRO A C 1
ATOM 3093 O O . PRO A 1 382 ? 1.890 23.209 10.712 1.00 70.50 382 PRO A O 1
ATOM 3096 N N . LEU A 1 383 ? 1.297 21.269 11.683 1.00 67.56 383 LEU A N 1
ATOM 3097 C CA . LEU A 1 383 ? 0.964 20.578 10.448 1.00 67.56 383 LEU A CA 1
ATOM 3098 C C . LEU A 1 383 ? -0.474 20.954 10.100 1.00 67.56 383 LEU A C 1
ATOM 3100 O O . LEU A 1 383 ? -1.387 20.614 10.863 1.00 67.56 383 LEU A O 1
ATOM 3104 N N . PRO A 1 384 ? -0.708 21.638 8.965 1.00 63.62 384 PRO A N 1
ATOM 3105 C CA . PRO A 1 384 ? -2.057 21.938 8.537 1.00 63.62 384 PRO A CA 1
ATOM 3106 C C . PRO A 1 384 ? -2.854 20.638 8.373 1.00 63.62 384 PRO A C 1
ATOM 3108 O O . PRO A 1 384 ? -2.451 19.736 7.632 1.00 63.62 384 PRO A O 1
ATOM 3111 N N . GLY A 1 385 ? -3.963 20.532 9.098 1.00 65.62 385 GLY A N 1
ATOM 3112 C CA . GLY A 1 385 ? -4.944 19.457 8.957 1.00 65.62 385 GLY A CA 1
ATOM 3113 C C . GLY A 1 385 ? -4.905 18.371 10.025 1.00 65.62 385 GLY A C 1
ATOM 3114 O O . GLY A 1 385 ? -5.691 17.448 9.904 1.00 65.62 385 GLY A O 1
ATOM 3115 N N . VAL A 1 386 ? -4.046 18.461 11.048 1.00 72.81 386 VAL A N 1
ATOM 3116 C CA . VAL A 1 386 ? -4.021 17.486 12.157 1.00 72.81 386 VAL A CA 1
ATOM 3117 C C . VAL A 1 386 ? -4.721 18.069 13.388 1.00 72.81 386 VAL A C 1
ATOM 3119 O O . VAL A 1 386 ? -4.301 19.115 13.881 1.00 72.81 386 VAL A O 1
ATOM 3122 N N . GLY A 1 387 ? -5.769 17.401 13.882 1.00 79.19 387 GLY A N 1
ATOM 3123 C CA . GLY A 1 387 ? -6.542 17.796 15.075 1.00 79.19 387 GLY A CA 1
ATOM 3124 C C . GLY A 1 387 ? -8.058 17.757 14.849 1.00 79.19 387 GLY A C 1
ATOM 3125 O O . GLY A 1 387 ? -8.518 17.100 13.914 1.00 79.19 387 GLY A O 1
ATOM 3126 N N . GLY A 1 388 ? -8.822 18.499 15.653 1.00 85.00 388 GLY A N 1
ATOM 3127 C CA . GLY A 1 388 ? -10.281 18.519 15.577 1.00 85.00 388 GLY A CA 1
ATOM 3128 C C . GLY A 1 388 ? -10.918 17.391 16.383 1.00 85.00 388 GLY A C 1
ATOM 3129 O O . GLY A 1 388 ? -10.283 16.743 17.223 1.00 85.00 388 GLY A O 1
ATOM 3130 N N . ASP A 1 389 ? -12.193 17.147 16.107 1.00 89.31 389 ASP A N 1
ATOM 3131 C CA . ASP A 1 389 ? -12.942 16.069 16.733 1.00 89.31 389 ASP A CA 1
ATOM 3132 C C . ASP A 1 389 ? -12.321 14.703 16.401 1.00 89.31 389 ASP A C 1
ATOM 3134 O O . ASP A 1 389 ? -11.860 14.435 15.288 1.00 89.31 389 ASP A O 1
ATOM 3138 N N . VAL A 1 390 ? -12.352 13.786 17.368 1.00 92.31 390 VAL A N 1
ATOM 3139 C CA . VAL A 1 390 ? -11.829 12.432 17.163 1.00 92.31 390 VAL A CA 1
ATOM 3140 C C . VAL A 1 390 ? -12.975 11.484 16.837 1.00 92.31 390 VAL A C 1
ATOM 3142 O O . VAL A 1 390 ? -13.839 11.197 17.672 1.00 92.31 390 VAL A O 1
ATOM 3145 N N . GLN A 1 391 ? -12.974 10.964 15.613 1.00 95.06 391 GLN A N 1
ATOM 3146 C CA . GLN A 1 391 ? -13.873 9.900 15.177 1.00 95.06 391 GLN A CA 1
ATOM 3147 C C . GLN A 1 391 ? -13.359 8.558 15.673 1.00 95.06 391 GLN A C 1
ATOM 3149 O O . GLN A 1 391 ? -12.165 8.278 15.603 1.00 95.06 391 GLN A O 1
ATOM 3154 N N . VAL A 1 392 ? -14.264 7.712 16.159 1.00 96.56 392 VAL A N 1
ATOM 3155 C CA . VAL A 1 392 ? -13.926 6.401 16.709 1.00 96.56 392 VAL A CA 1
ATOM 3156 C C . VAL A 1 392 ? -14.926 5.353 16.251 1.00 96.56 392 VAL A C 1
ATOM 3158 O O . VAL A 1 392 ? -16.136 5.497 16.430 1.00 96.56 392 VAL A O 1
ATOM 3161 N N . ILE A 1 393 ? -14.397 4.240 15.754 1.00 97.19 393 ILE A N 1
ATOM 3162 C CA . ILE A 1 393 ? -15.136 3.020 15.451 1.00 97.19 393 ILE A CA 1
ATOM 3163 C C . ILE A 1 393 ? -14.562 1.895 16.301 1.00 97.19 393 ILE A C 1
ATOM 3165 O O . ILE A 1 393 ? -13.400 1.535 16.155 1.00 97.19 393 ILE A O 1
ATOM 3169 N N . THR A 1 394 ? -15.382 1.305 17.160 1.00 96.94 394 THR A N 1
ATOM 3170 C CA . THR A 1 394 ? -15.006 0.154 17.986 1.00 96.94 394 THR A CA 1
ATOM 3171 C C . THR A 1 394 ? -15.855 -1.046 17.588 1.00 96.94 394 THR A C 1
ATOM 3173 O O . THR A 1 394 ? -17.087 -0.960 17.563 1.00 96.94 394 THR A O 1
ATOM 3176 N N . MET A 1 395 ? -15.216 -2.185 17.319 1.00 96.38 395 MET A N 1
ATOM 3177 C CA . MET A 1 395 ? -15.914 -3.436 17.027 1.00 96.38 395 MET A CA 1
ATOM 3178 C C . MET A 1 395 ? -15.367 -4.618 17.825 1.00 96.38 395 MET A C 1
ATOM 3180 O O . MET A 1 395 ? -14.166 -4.770 18.046 1.00 96.38 395 MET A O 1
ATOM 3184 N N . THR A 1 396 ? -16.277 -5.505 18.209 1.00 93.19 396 THR A N 1
ATOM 3185 C CA . THR A 1 396 ? -15.985 -6.895 18.582 1.00 93.19 396 THR A CA 1
ATOM 3186 C C . THR A 1 396 ? -16.599 -7.801 17.525 1.00 93.19 396 THR A C 1
ATOM 3188 O O . THR A 1 396 ? -17.392 -7.333 16.714 1.00 93.19 396 THR A O 1
ATOM 3191 N N . LYS A 1 397 ? -16.345 -9.111 17.584 1.00 86.81 397 LYS A N 1
ATOM 3192 C CA . LYS A 1 397 ? -16.979 -10.073 16.668 1.00 86.81 397 LYS A CA 1
ATOM 3193 C C . LYS A 1 397 ? -18.519 -9.982 16.621 1.00 86.81 397 LYS A C 1
ATOM 3195 O O . LYS A 1 397 ? -19.126 -10.400 15.644 1.00 86.81 397 LYS A O 1
ATOM 3200 N N . THR A 1 398 ? -19.162 -9.465 17.672 1.00 83.12 398 THR A N 1
ATOM 3201 C CA . THR A 1 398 ? -20.634 -9.433 17.786 1.00 83.12 398 THR A CA 1
ATOM 3202 C C . THR A 1 398 ? -21.222 -8.035 17.952 1.00 83.12 398 THR A C 1
ATOM 3204 O O . THR A 1 398 ? -22.441 -7.884 17.961 1.00 83.12 398 THR A O 1
ATOM 3207 N N . THR A 1 399 ? -20.392 -7.002 18.106 1.00 80.75 399 THR A N 1
ATOM 3208 C CA . THR A 1 399 ? -20.867 -5.656 18.451 1.00 80.75 399 THR A CA 1
ATOM 3209 C C . THR A 1 399 ? -20.122 -4.598 17.664 1.00 80.75 399 THR A C 1
ATOM 3211 O O . THR A 1 399 ? -18.897 -4.630 17.616 1.00 80.75 399 THR A O 1
ATOM 3214 N N . ARG A 1 400 ? -20.845 -3.587 17.186 1.00 86.44 400 ARG A N 1
ATOM 3215 C CA . ARG A 1 400 ? -20.300 -2.400 16.520 1.00 86.44 400 ARG A CA 1
ATOM 3216 C C . ARG A 1 400 ? -20.742 -1.138 17.253 1.00 86.44 400 ARG A C 1
ATOM 3218 O O . ARG A 1 400 ? -21.887 -1.053 17.696 1.00 86.44 400 ARG A O 1
ATOM 3225 N N . LYS A 1 401 ? -19.838 -0.167 17.373 1.00 85.00 401 LYS A N 1
ATOM 3226 C CA . LYS A 1 401 ? -20.070 1.128 18.018 1.00 85.00 401 LYS A CA 1
ATOM 3227 C C . LYS A 1 401 ? -19.310 2.220 17.263 1.00 85.00 401 LYS A C 1
ATOM 3229 O O . LYS A 1 401 ? -18.118 2.070 17.024 1.00 85.00 401 LYS A O 1
ATOM 3234 N N . GLU A 1 402 ? -19.989 3.314 16.937 1.00 85.75 402 GLU A N 1
ATOM 3235 C CA . GLU A 1 402 ? -19.400 4.507 16.311 1.00 85.75 402 GLU A CA 1
ATOM 3236 C C . GLU A 1 402 ? -19.653 5.719 17.205 1.00 85.75 402 GLU A C 1
ATOM 3238 O O . GLU A 1 402 ? -20.758 5.878 17.731 1.00 85.75 402 GLU A O 1
ATOM 3243 N N . GLN A 1 403 ? -18.628 6.542 17.423 1.00 87.50 403 GLN A N 1
ATOM 3244 C CA . GLN A 1 403 ? -18.700 7.734 18.264 1.00 87.50 403 GLN A CA 1
ATOM 3245 C C . GLN A 1 403 ? -17.851 8.871 17.700 1.00 87.50 403 GLN A C 1
ATOM 3247 O O . GLN A 1 403 ? -16.808 8.641 17.093 1.00 87.50 403 GLN A O 1
ATOM 3252 N N . LEU A 1 404 ? -18.301 10.100 17.950 1.00 83.69 404 LEU A N 1
ATOM 3253 C CA . LEU A 1 404 ? -17.553 11.326 17.703 1.00 83.69 404 LEU A CA 1
ATOM 3254 C C . LEU A 1 404 ? -17.228 11.966 19.053 1.00 83.69 404 LEU A C 1
ATOM 3256 O O . LEU A 1 404 ? -18.117 12.107 19.897 1.00 83.69 404 LEU A O 1
ATOM 3260 N N . TYR A 1 405 ? -15.966 12.322 19.253 1.00 83.38 405 TYR A N 1
ATOM 3261 C CA . TYR A 1 405 ? -15.480 12.966 20.464 1.00 83.38 405 TYR A CA 1
ATOM 3262 C C . TYR A 1 405 ? -15.095 14.411 20.167 1.00 83.38 405 TYR A C 1
ATOM 3264 O O . TYR A 1 405 ? -14.006 14.631 19.639 1.00 83.38 405 TYR A O 1
ATOM 3272 N N . PRO A 1 406 ? -15.970 15.376 20.498 1.00 78.00 406 PRO A N 1
ATOM 3273 C CA . PRO A 1 406 ? -15.694 16.777 20.240 1.00 78.00 406 PRO A CA 1
ATOM 3274 C C . PRO A 1 406 ? -14.476 17.296 21.007 1.00 78.00 406 PRO A C 1
ATOM 3276 O O . PRO A 1 406 ? -14.369 17.054 22.213 1.00 78.00 406 PRO A O 1
ATOM 3279 N N . GLU A 1 407 ? -13.585 18.023 20.327 1.00 68.00 407 GLU A N 1
ATOM 3280 C CA . GLU A 1 407 ? -12.377 18.606 20.943 1.00 68.00 407 GLU A CA 1
ATOM 3281 C C . GLU A 1 407 ? -12.746 19.734 21.928 1.00 68.00 407 GLU A C 1
ATOM 3283 O O . GLU A 1 407 ? -12.150 19.871 22.999 1.00 68.00 407 GLU A O 1
ATOM 3288 N N . TYR A 1 408 ? -13.805 20.489 21.613 1.00 57.88 408 TYR A N 1
ATOM 3289 C CA . TYR A 1 408 ? -14.289 21.624 22.401 1.00 57.88 408 TYR A CA 1
ATOM 3290 C C . TYR A 1 408 ? -15.757 21.438 22.811 1.00 57.88 408 TYR A C 1
ATOM 3292 O O . TYR A 1 408 ? -16.668 21.988 22.198 1.00 57.88 408 TYR A O 1
ATOM 3300 N N . LEU A 1 409 ? -16.014 20.690 23.889 1.00 41.69 409 LEU A N 1
ATOM 3301 C CA . LEU A 1 409 ? -17.282 20.812 24.622 1.00 41.69 409 LEU A CA 1
ATOM 3302 C C . LEU A 1 409 ? -17.183 21.997 25.585 1.00 41.69 409 LEU A C 1
ATOM 3304 O O . LEU A 1 409 ? -16.872 21.806 26.759 1.00 41.69 409 LEU A O 1
ATOM 3308 N N . ASN A 1 410 ? -17.428 23.207 25.082 1.00 39.34 410 ASN A N 1
ATOM 3309 C CA . ASN A 1 410 ? -17.747 24.375 25.906 1.00 39.34 410 ASN A CA 1
ATOM 3310 C C . ASN A 1 410 ? -19.013 25.055 25.398 1.00 39.34 410 ASN A C 1
ATOM 3312 O O . ASN A 1 410 ? -19.011 25.484 24.223 1.00 39.34 410 ASN A O 1
#

Radius of gyration: 23.52 Å; chains: 1; bounding box: 59×47×64 Å

Foldseek 3Di:
DWKWKWFFALFWIKIKIFQWDWDPDPDTDIDPRDPQKDAQPQEQKIKGKDFDQDALNHGPVVLVVVLSVVDDHFFQWLLVVVLSSLLVVLPDDGDQPAPDDPLVVLLVVLLVLCVQCVPPPPPLQPDALCVLQVSLLLVVLPDDQQFWFLQFLPCCSSVVPDPPPDPQPQSVVFCVSQVVSSVSNNVSNVVDPVNVVQLVQVLVVCVVNLQVSCCVRVVDGDDPVRSNSVSSSVNVSNCLRTGDDPDAGWIWMKMWGGGPNDSFIKIWIKIWGHAHSNHTGMGTNGIGTNVRDRMDIDDDQQQVVCLQQVHHPVVLVVVVVVCVVPHDPVVNVVVVVVSSVVSNVVSVVVCVCSNVDDLVVSQVVSVVSLVRVCVCCVPPPVDRTRHFWMWMWMDGPVDTDTDIHGPDPD

Secondary structure (DSSP, 8-state):
--EEEEEEETTEEEEEEE--EEE-SSS-EEE-S---EEEPTTSSEEEEEEE-SEETTEEHHHHHHHHHTT--S--SSHHHHHHHHHHHHHT--------S-HHHHHHHHHHHHHHHHHHHSTTGGGS-HHHHHHHHHHHHTTS-GGGBBTT-S-HHHHHHHH----S-HHHHHHHHHHHHHHHHHHHHHHHSHHHHHHHHHHHHHHHHHHHHHHHHHHSS---TT-HHHHHHHHHHHHHHHHB--SSS-EEEEEEEE--SS-SS-EEEEEEEEEEETTEEEEEEEEEE-TTT-SEEEEE--HHHHHHHHTS-HHHHHHHHHHHHTTS-HHHHHHHHHHHHHHHHHHHHHHHGGGGG--HHHHHHHHHHHHHHHHHHHHHHS--TT--SSEEEEEEETTEEEEEEE-S---

Organism: NCBI:txid449393